Protein AF-0000000084429049 (afdb_homodimer)

Secondary structure (DSSP, 8-state):
--S-GGG---SS---SS--GGGS-HHHHHHHHHTT-EE-TTSSEEEEEEE-S-EEE-TT--TTT----EEES-EEEEEEEBTTB-EEEEEEESSEEEEEEEESEEEEEEE-THHHHSS---SSS-PPPPPEEEEEESS-GGGT-BSEEEE-TT-EEEEEEE-SSTT-S----EEEEEEEES---GGGEEE--HHHHHHHS-HHHHHHHGGGS----/--S-GGG---SS---SS--GGGS-HHHHHHHHHHT-EE-TTSSEEEEEEE-S-EEE-TT--TTT----EEES-EEEEEEEBTTB-EEEEEEESSEEEEEEEESEEEEEEE-THHHHSS---SSS-PPPPPEEEEEESS-GGGT-BSEEEE-TT-EEEEEEE-SSTT-S----EEEEEEEES---GGGEEE--HHHHHHHS-HHHHHHHGGGS----

Structure (mmCIF, N/CA/C/O backbone):
data_AF-0000000084429049-model_v1
#
loop_
_entity.id
_entity.type
_entity.pdbx_description
1 polymer 'DUF985 domain-containing protein'
#
loop_
_atom_site.group_PDB
_atom_site.id
_atom_site.type_symbol
_atom_site.label_atom_id
_atom_site.label_alt_id
_atom_site.label_comp_id
_atom_site.label_asym_id
_atom_site.label_entity_id
_atom_site.label_seq_id
_atom_site.pdbx_PDB_ins_code
_atom_site.Cartn_x
_atom_site.Cartn_y
_atom_site.Cartn_z
_atom_site.occupancy
_atom_site.B_iso_or_equiv
_atom_site.auth_seq_id
_atom_site.auth_comp_id
_atom_site.auth_asym_id
_atom_site.auth_atom_id
_atom_site.pdbx_PDB_model_num
ATOM 1 N N . MET A 1 1 ? -2.457 -24.297 4.543 1 66.06 1 MET A N 1
ATOM 2 C CA . MET A 1 1 ? -3.248 -23.953 3.365 1 66.06 1 MET A CA 1
ATOM 3 C C . MET A 1 1 ? -4.738 -24.094 3.65 1 66.06 1 MET A C 1
ATOM 5 O O . MET A 1 1 ? -5.152 -25 4.379 1 66.06 1 MET A O 1
ATOM 9 N N . ASP A 1 2 ? -5.504 -23.047 3.135 1 73.19 2 ASP A N 1
ATOM 10 C CA . ASP A 1 2 ? -6.926 -23 3.465 1 73.19 2 ASP A CA 1
ATOM 11 C C . ASP A 1 2 ? -7.711 -24.016 2.631 1 73.19 2 ASP A C 1
ATOM 13 O O . ASP A 1 2 ? -8.82 -24.406 3.006 1 73.19 2 ASP A O 1
ATOM 17 N N . ILE A 1 3 ? -7.141 -24.438 1.453 1 84.44 3 ILE A N 1
ATOM 18 C CA . ILE A 1 3 ? -7.797 -25.422 0.605 1 84.44 3 ILE A CA 1
ATOM 19 C C . ILE A 1 3 ? -6.746 -26.312 -0.061 1 84.44 3 ILE A C 1
ATOM 21 O O . ILE A 1 3 ? -5.562 -25.953 -0.102 1 84.44 3 ILE A O 1
ATOM 25 N N . SER A 1 4 ? -7.23 -27.406 -0.57 1 91.62 4 SER A N 1
ATOM 26 C CA . SER A 1 4 ? -6.34 -28.281 -1.332 1 91.62 4 SER A CA 1
ATOM 27 C C . SER A 1 4 ? -6.051 -27.703 -2.713 1 91.62 4 SER A C 1
ATOM 29 O O . SER A 1 4 ? -6.832 -26.906 -3.236 1 91.62 4 SER A O 1
ATOM 31 N N . ILE A 1 5 ? -4.945 -28.062 -3.268 1 93.81 5 ILE A N 1
ATOM 32 C CA . ILE A 1 5 ? -4.5 -27.562 -4.566 1 93.81 5 ILE A CA 1
ATOM 33 C C . ILE A 1 5 ? -5.535 -27.922 -5.633 1 93.81 5 ILE A C 1
ATOM 35 O O . ILE A 1 5 ? -5.766 -27.141 -6.559 1 93.81 5 ILE A O 1
ATOM 39 N N . SER A 1 6 ? -6.156 -29.078 -5.469 1 94.12 6 SER A N 1
ATOM 40 C CA . SER A 1 6 ? -7.133 -29.547 -6.449 1 94.12 6 SER A CA 1
ATOM 41 C C . SER A 1 6 ? -8.383 -28.688 -6.438 1 94.12 6 SER A C 1
ATOM 43 O O . SER A 1 6 ? -9.188 -28.734 -7.371 1 94.12 6 SER A O 1
ATOM 45 N N . GLN A 1 7 ? -8.555 -27.906 -5.426 1 95.12 7 GLN A N 1
ATOM 46 C CA . GLN A 1 7 ? -9.734 -27.062 -5.297 1 95.12 7 GLN A CA 1
ATOM 47 C C . GLN A 1 7 ? -9.492 -25.672 -5.895 1 95.12 7 GLN A C 1
ATOM 49 O O . GLN A 1 7 ? -10.414 -24.859 -5.98 1 95.12 7 GLN A O 1
ATOM 54 N N . ILE A 1 8 ? -8.297 -25.406 -6.273 1 96.25 8 ILE A N 1
ATOM 55 C CA . ILE A 1 8 ? -7.984 -24.141 -6.922 1 96.25 8 ILE A CA 1
ATOM 56 C C . ILE A 1 8 ? -8.484 -24.172 -8.367 1 96.25 8 ILE A C 1
ATOM 58 O O . ILE A 1 8 ? -7.863 -24.781 -9.234 1 96.25 8 ILE A O 1
ATOM 62 N N . LYS A 1 9 ? -9.617 -23.531 -8.562 1 94.88 9 LYS A N 1
ATOM 63 C CA . LYS A 1 9 ? -10.266 -23.469 -9.867 1 94.88 9 LYS A CA 1
ATOM 64 C C . LYS A 1 9 ? -10.703 -22.047 -10.195 1 94.88 9 LYS A C 1
ATOM 66 O O . LYS A 1 9 ? -10.953 -21.25 -9.297 1 94.88 9 LYS A O 1
ATOM 71 N N . PRO A 1 10 ? -10.789 -21.766 -11.484 1 95.06 10 PRO A N 1
ATOM 72 C CA . PRO A 1 10 ? -11.289 -20.422 -11.82 1 95.06 10 PRO A CA 1
ATOM 73 C C . PRO A 1 10 ? -12.711 -20.188 -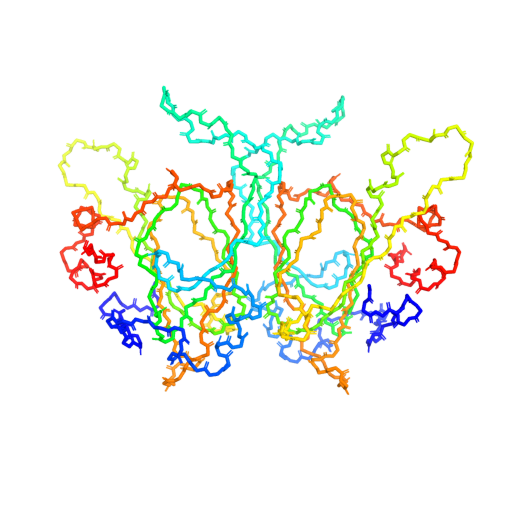11.32 1 95.06 10 PRO A C 1
ATOM 75 O O . PRO A 1 10 ? -13.586 -21.031 -11.523 1 95.06 10 PRO A O 1
ATOM 78 N N . ALA A 1 11 ? -12.883 -19.109 -10.664 1 93.94 11 ALA A N 1
ATOM 79 C CA . ALA A 1 11 ? -14.234 -18.734 -10.258 1 93.94 11 ALA A CA 1
ATOM 80 C C . ALA A 1 11 ? -14.984 -18.062 -11.406 1 93.94 11 ALA A C 1
ATOM 82 O O . ALA A 1 11 ? -16.219 -18.062 -11.422 1 93.94 11 ALA A O 1
ATOM 83 N N . PHE A 1 12 ? -14.297 -17.469 -12.328 1 94.69 12 PHE A N 1
ATOM 84 C CA . PHE A 1 12 ? -14.82 -16.844 -13.531 1 94.69 12 PHE A CA 1
ATOM 85 C C . PHE A 1 12 ? -14.125 -17.375 -14.781 1 94.69 12 PHE A C 1
ATOM 87 O O . PHE A 1 12 ? -12.93 -17.656 -14.758 1 94.69 12 PHE A O 1
ATOM 94 N N . PRO A 1 13 ? -14.875 -17.484 -15.805 1 91.25 13 PRO A N 1
ATOM 95 C CA . PRO A 1 13 ? -14.219 -17.922 -17.047 1 91.25 13 PRO A CA 1
ATOM 96 C C . PRO A 1 13 ? -13.273 -16.859 -17.609 1 91.25 13 PRO A C 1
ATOM 98 O O . PRO A 1 13 ? -13.516 -15.664 -17.453 1 91.25 13 PRO A O 1
ATOM 101 N N . THR A 1 14 ? -12.234 -17.281 -18.203 1 88.62 14 THR A N 1
ATOM 102 C CA . THR A 1 14 ? -11.344 -16.359 -18.906 1 88.62 14 THR A CA 1
ATOM 103 C C . THR A 1 14 ? -11.758 -16.219 -20.359 1 88.62 14 THR A C 1
ATOM 105 O O . THR A 1 14 ? -11.602 -17.156 -21.156 1 88.62 14 THR A O 1
ATOM 108 N N . PRO A 1 15 ? -12.18 -15.102 -20.672 1 90.56 15 PRO A N 1
ATOM 109 C CA . PRO A 1 15 ? -12.594 -14.945 -22.062 1 90.56 15 PRO A CA 1
ATOM 110 C C . PRO A 1 15 ? -11.414 -15.016 -23.031 1 90.56 15 PRO A C 1
ATOM 112 O O . PRO A 1 15 ? -10.305 -14.594 -22.703 1 90.56 15 PRO A O 1
ATOM 115 N N . ALA A 1 16 ? -11.688 -15.43 -24.219 1 87.19 16 ALA A N 1
ATOM 116 C CA . ALA A 1 16 ? -10.672 -15.516 -25.266 1 87.19 16 ALA A CA 1
ATOM 117 C C . ALA A 1 16 ? -10.219 -14.133 -25.703 1 87.19 16 ALA A C 1
ATOM 119 O O . ALA A 1 16 ? -9.039 -13.922 -25.984 1 87.19 16 ALA A O 1
ATOM 120 N N . ASN A 1 17 ? -11.195 -13.219 -25.75 1 90.5 17 ASN A N 1
ATOM 121 C CA . ASN A 1 17 ? -10.914 -11.844 -26.156 1 90.5 17 ASN A CA 1
ATOM 122 C C . ASN A 1 17 ? -11.43 -10.844 -25.125 1 90.5 17 ASN A C 1
ATOM 124 O O . ASN A 1 17 ? -12.469 -10.211 -25.328 1 90.5 17 ASN A O 1
ATOM 128 N N . PRO A 1 18 ? -10.656 -10.68 -24.141 1 92.69 18 PRO A N 1
ATOM 129 C CA . PRO A 1 18 ? -11.102 -9.719 -23.141 1 92.69 18 PRO A CA 1
ATOM 130 C C . PRO A 1 18 ? -11.172 -8.289 -23.672 1 92.69 18 PRO A C 1
ATOM 132 O O . PRO A 1 18 ? -10.359 -7.906 -24.516 1 92.69 18 PRO A O 1
ATOM 135 N N . SER A 1 19 ? -12.195 -7.59 -23.25 1 92.5 19 SER A N 1
ATOM 136 C CA . SER A 1 19 ? -12.367 -6.207 -23.688 1 92.5 19 SER A CA 1
ATOM 137 C C . SER A 1 19 ? -12.867 -5.328 -22.547 1 92.5 19 SER A C 1
ATOM 139 O O . SER A 1 19 ? -13.703 -5.754 -21.75 1 92.5 19 SER A O 1
ATOM 141 N N . GLN A 1 20 ? -12.406 -4.176 -22.516 1 93.69 20 GLN A N 1
ATOM 142 C CA . GLN A 1 20 ? -12.859 -3.207 -21.531 1 93.69 20 GLN A CA 1
ATOM 143 C C . GLN A 1 20 ? -14.328 -2.867 -21.719 1 93.69 20 GLN A C 1
ATOM 145 O O . GLN A 1 20 ? -15.055 -2.635 -20.75 1 93.69 20 GLN A O 1
ATOM 150 N N . GLU A 1 21 ? -14.766 -2.863 -22.984 1 94.19 21 GLU A N 1
ATOM 151 C CA . GLU A 1 21 ? -16.141 -2.525 -23.312 1 94.19 21 GLU A CA 1
ATOM 152 C C . GLU A 1 21 ? -17.109 -3.543 -22.719 1 94.19 21 GLU A C 1
ATOM 154 O O . GLU A 1 21 ? -18.266 -3.213 -22.438 1 94.19 21 GLU A O 1
ATOM 159 N N . ALA A 1 22 ? -16.641 -4.746 -22.531 1 95.44 22 ALA A N 1
ATOM 160 C CA . ALA A 1 22 ? -17.5 -5.82 -22.047 1 95.44 22 ALA A CA 1
ATOM 161 C C . ALA A 1 22 ? -17.578 -5.832 -20.531 1 95.44 22 ALA A C 1
ATOM 163 O O . ALA A 1 22 ? -18.359 -6.59 -19.938 1 95.44 22 ALA A O 1
ATOM 164 N N . GLU A 1 23 ? -16.781 -4.992 -19.891 1 96.81 23 GLU A N 1
ATOM 165 C CA . GLU A 1 23 ? -16.812 -4.922 -18.438 1 96.81 23 GLU A CA 1
ATOM 166 C C . GLU A 1 23 ? -18.109 -4.293 -17.938 1 96.81 23 GLU A C 1
ATOM 168 O O . GLU A 1 23 ? -18.719 -3.488 -18.641 1 96.81 23 GLU A O 1
ATOM 173 N N . ALA A 1 24 ? -18.5 -4.66 -16.719 1 95.94 24 ALA A N 1
ATOM 174 C CA . ALA A 1 24 ? -19.641 -4.023 -16.078 1 95.94 24 ALA A CA 1
ATOM 175 C C . ALA A 1 24 ? -19.422 -2.521 -15.914 1 95.94 24 ALA A C 1
ATOM 177 O O . ALA A 1 24 ? -18.281 -2.07 -15.766 1 95.94 24 ALA A O 1
ATOM 178 N N . PRO A 1 25 ? -20.484 -1.724 -15.844 1 96.12 25 PRO A N 1
ATOM 179 C CA . PRO A 1 25 ? -20.375 -0.265 -15.789 1 96.12 25 PRO A CA 1
ATOM 180 C C . PRO A 1 25 ? -19.531 0.219 -14.617 1 96.12 25 PRO A C 1
ATOM 182 O O . PRO A 1 25 ? -18.688 1.113 -14.781 1 96.12 25 PRO A O 1
ATOM 185 N N . ALA A 1 26 ? -19.703 -0.341 -13.477 1 94.88 26 ALA A N 1
ATOM 186 C CA . ALA A 1 26 ? -18.938 0.09 -12.305 1 94.88 26 ALA A CA 1
ATOM 187 C C . ALA A 1 26 ? -17.453 -0.165 -12.484 1 94.88 26 ALA A C 1
ATOM 189 O O . ALA A 1 26 ? -16.625 0.647 -12.078 1 94.88 26 ALA A O 1
ATOM 190 N N . ILE A 1 27 ? -17.109 -1.258 -13.062 1 97.25 27 ILE A N 1
ATOM 191 C CA . ILE A 1 27 ? -15.719 -1.595 -13.328 1 97.25 27 ILE A CA 1
ATOM 192 C C . ILE A 1 27 ? -15.148 -0.632 -14.367 1 97.25 27 ILE A C 1
ATOM 194 O O . ILE A 1 27 ? -14.023 -0.151 -14.227 1 97.25 27 ILE A O 1
ATOM 198 N N . LYS A 1 28 ? -15.914 -0.358 -15.383 1 97.5 28 LYS A N 1
ATOM 199 C CA . LYS A 1 28 ? -15.477 0.601 -16.391 1 97.5 28 LYS A CA 1
ATOM 200 C C . LYS A 1 28 ? -15.18 1.961 -15.773 1 97.5 28 LYS A C 1
ATOM 202 O O . LYS A 1 28 ? -14.195 2.611 -16.125 1 97.5 28 LYS A O 1
ATOM 207 N N . THR A 1 29 ? -16.062 2.361 -14.891 1 96.62 29 THR A N 1
ATOM 208 C CA . THR A 1 29 ? -15.859 3.629 -14.195 1 96.62 29 THR A CA 1
ATOM 209 C C . THR A 1 29 ? -14.523 3.635 -13.453 1 96.62 29 THR A C 1
ATOM 211 O O . THR A 1 29 ? -13.781 4.613 -13.508 1 96.62 29 THR A O 1
ATOM 214 N N . THR A 1 30 ? -14.211 2.533 -12.766 1 96.69 30 THR A N 1
ATOM 215 C CA . THR A 1 30 ? -12.961 2.41 -12.023 1 96.69 30 THR A CA 1
ATOM 216 C C . THR A 1 30 ? -11.766 2.443 -12.969 1 96.69 30 THR A C 1
ATOM 218 O O . THR A 1 30 ? -10.797 3.168 -12.734 1 96.69 30 THR A O 1
ATOM 221 N N . ILE A 1 31 ? -11.844 1.676 -14.039 1 98.12 31 ILE A N 1
ATOM 222 C CA . ILE A 1 31 ? -10.766 1.606 -15.023 1 98.12 31 ILE A CA 1
ATOM 223 C C . ILE A 1 31 ? -10.492 3 -15.578 1 98.12 31 ILE A C 1
ATOM 225 O O . ILE A 1 31 ? -9.336 3.418 -15.68 1 98.12 31 ILE A O 1
ATOM 229 N N . ASN A 1 32 ? -11.547 3.695 -15.867 1 97.69 32 ASN A N 1
ATOM 230 C CA . ASN A 1 32 ? -11.406 5.031 -16.438 1 97.69 32 ASN A CA 1
ATOM 231 C C . ASN A 1 32 ? -10.859 6.023 -15.422 1 97.69 32 ASN A C 1
ATOM 233 O O . ASN A 1 32 ? -9.938 6.781 -15.719 1 97.69 32 ASN A O 1
ATOM 237 N N . ALA A 1 33 ? -11.398 6.031 -14.273 1 97.5 33 ALA A N 1
ATOM 238 C CA . ALA A 1 33 ? -11.031 7 -13.242 1 97.5 33 ALA A CA 1
ATOM 239 C C . ALA A 1 33 ? -9.562 6.844 -12.844 1 97.5 33 ALA A C 1
ATOM 241 O O . ALA A 1 33 ? -8.891 7.828 -12.523 1 97.5 33 ALA A O 1
ATOM 242 N N . LEU A 1 34 ? -9.078 5.582 -12.867 1 97.88 34 LEU A N 1
ATOM 243 C CA . LEU A 1 34 ? -7.715 5.316 -12.438 1 97.88 34 LEU A CA 1
ATOM 244 C C . LEU A 1 34 ? -6.773 5.215 -13.633 1 97.88 34 LEU A C 1
ATOM 246 O O . LEU A 1 34 ? -5.578 4.961 -13.469 1 97.88 34 LEU A O 1
ATOM 250 N N . ASN A 1 35 ? -7.297 5.348 -14.828 1 97.94 35 ASN A N 1
ATOM 251 C CA . ASN A 1 35 ? -6.531 5.27 -16.062 1 97.94 35 ASN A CA 1
ATOM 252 C C . ASN A 1 35 ? -5.793 3.939 -16.188 1 97.94 35 ASN A C 1
ATOM 254 O O . ASN A 1 35 ? -4.605 3.91 -16.516 1 97.94 35 ASN A O 1
ATOM 258 N N . LEU A 1 36 ? -6.496 2.889 -15.891 1 98.5 36 LEU A N 1
ATOM 259 C CA . LEU A 1 36 ? -5.902 1.557 -15.945 1 98.5 36 LEU A CA 1
ATOM 260 C C . LEU A 1 36 ? -5.777 1.071 -17.375 1 98.5 36 LEU A C 1
ATOM 262 O O . LEU A 1 36 ? -6.609 1.403 -18.234 1 98.5 36 LEU A O 1
ATOM 266 N N . GLN A 1 37 ? -4.73 0.305 -17.641 1 98.38 37 GLN A N 1
ATOM 267 C CA . GLN A 1 37 ? -4.5 -0.342 -18.938 1 98.38 37 GLN A CA 1
ATOM 268 C C . GLN A 1 37 ? -4.258 -1.839 -18.766 1 98.38 37 GLN A C 1
ATOM 270 O O . GLN A 1 37 ? -3.887 -2.293 -17.672 1 98.38 37 GLN A O 1
ATOM 275 N N . PRO A 1 38 ? -4.484 -2.623 -19.797 1 97.56 38 PRO A N 1
ATOM 276 C CA . PRO A 1 38 ? -4.242 -4.062 -19.688 1 97.56 38 PRO A CA 1
ATOM 277 C C . PRO A 1 38 ? -2.811 -4.387 -19.25 1 97.56 38 PRO A C 1
ATOM 279 O O . PRO A 1 38 ? -1.865 -3.738 -19.719 1 97.56 38 PRO A O 1
ATOM 282 N N . HIS A 1 39 ? -2.701 -5.309 -18.391 1 96.38 39 HIS A N 1
ATOM 283 C CA . HIS A 1 39 ? -1.403 -5.754 -17.891 1 96.38 39 HIS A CA 1
ATOM 284 C C . HIS A 1 39 ? -0.958 -7.039 -18.578 1 96.38 39 HIS A C 1
ATOM 286 O O . HIS A 1 39 ? -1.767 -7.941 -18.797 1 96.38 39 HIS A O 1
ATOM 292 N N . PRO A 1 40 ? 0.344 -7.242 -18.828 1 92.5 40 PRO A N 1
ATOM 293 C CA . PRO A 1 40 ? 0.843 -8.461 -19.453 1 92.5 40 PRO A CA 1
ATOM 294 C C . PRO A 1 40 ? 0.583 -9.711 -18.609 1 92.5 40 PRO A C 1
ATOM 296 O O . PRO A 1 40 ? 0.421 -10.805 -19.156 1 92.5 40 PRO A O 1
ATOM 299 N N . GLU A 1 41 ? 0.481 -9.602 -17.359 1 94.88 41 GLU A N 1
ATOM 300 C CA . GLU A 1 41 ? 0.265 -10.727 -16.453 1 94.88 41 GLU A CA 1
ATOM 301 C C . GLU A 1 41 ? -1.213 -11.094 -16.375 1 94.88 41 GLU A C 1
ATOM 303 O O . GLU A 1 41 ? -1.572 -12.117 -15.797 1 94.88 41 GLU A O 1
ATOM 308 N N . GLY A 1 42 ? -2.1 -10.266 -16.938 1 96.25 42 GLY A N 1
ATOM 309 C CA . GLY A 1 42 ? -3.533 -10.312 -16.703 1 96.25 42 GLY A CA 1
ATOM 310 C C . GLY A 1 42 ? -4.047 -9.133 -15.898 1 96.25 42 GLY A C 1
ATOM 311 O O . GLY A 1 42 ? -3.271 -8.453 -15.219 1 96.25 42 GLY A O 1
ATOM 312 N N . GLY A 1 43 ? -5.305 -8.914 -16.016 1 98.25 43 GLY A N 1
ATOM 313 C CA . GLY A 1 43 ? -5.875 -7.762 -15.32 1 98.25 43 GLY A CA 1
ATOM 314 C C . GLY A 1 43 ? -5.527 -6.441 -15.977 1 98.25 43 GLY A C 1
ATOM 315 O O . GLY A 1 43 ? -5.238 -6.395 -17.172 1 98.25 43 GLY A O 1
ATOM 316 N N . TYR A 1 44 ? -5.727 -5.375 -15.203 1 98.69 44 TYR A N 1
ATOM 317 C CA . TYR A 1 44 ? -5.375 -4.012 -15.57 1 98.69 44 TYR A CA 1
ATOM 318 C C . TYR A 1 44 ? -4.395 -3.41 -14.57 1 98.69 44 TYR A C 1
ATOM 320 O O . TYR A 1 44 ? -4.305 -3.869 -13.43 1 98.69 44 TYR A O 1
ATOM 328 N N . PHE A 1 45 ? -3.682 -2.414 -15.047 1 98.81 45 PHE A N 1
ATOM 329 C CA . PHE A 1 45 ? -2.779 -1.772 -14.102 1 98.81 45 PHE A CA 1
ATOM 330 C C . PHE A 1 45 ? -2.41 -0.37 -14.562 1 98.81 45 PHE A C 1
ATOM 332 O O . PHE A 1 45 ? -2.74 0.024 -15.688 1 98.81 45 PHE A O 1
ATOM 339 N N . VAL A 1 46 ? -1.808 0.381 -13.695 1 98.81 46 VAL A N 1
ATOM 340 C CA . VAL A 1 46 ? -1.133 1.637 -14.008 1 98.81 46 VAL A CA 1
ATOM 341 C C . VAL A 1 46 ? -0.033 1.901 -12.984 1 98.81 46 VAL A C 1
ATOM 343 O O . VAL A 1 46 ? -0.22 1.665 -11.789 1 98.81 46 VAL A O 1
ATOM 346 N N . GLU A 1 47 ? 1.152 2.246 -13.492 1 98.81 47 GLU A N 1
ATOM 347 C CA . GLU A 1 47 ? 2.16 2.736 -12.555 1 98.81 47 GLU A CA 1
ATOM 348 C C . GLU A 1 47 ? 1.835 4.152 -12.086 1 98.81 47 GLU A C 1
ATOM 350 O O . GLU A 1 47 ? 1.704 5.066 -12.898 1 98.81 47 GLU A O 1
ATOM 355 N N . THR A 1 48 ? 1.694 4.309 -10.773 1 98.75 48 THR A N 1
ATOM 356 C CA . THR A 1 48 ? 1.241 5.586 -10.234 1 98.75 48 THR A CA 1
ATOM 357 C C . THR A 1 48 ? 2.41 6.367 -9.641 1 98.75 48 THR A C 1
ATOM 359 O O . THR A 1 48 ? 2.311 7.578 -9.43 1 98.75 48 THR A O 1
ATOM 362 N N . ASP A 1 49 ? 3.486 5.605 -9.367 1 98.69 49 ASP A N 1
ATOM 363 C CA . ASP A 1 49 ? 4.625 6.281 -8.75 1 98.69 49 ASP A CA 1
ATOM 364 C C . ASP A 1 49 ? 5.918 5.512 -9 1 98.69 49 ASP A C 1
ATOM 366 O O . ASP A 1 49 ? 5.934 4.281 -8.961 1 98.69 49 ASP A O 1
ATOM 370 N N . ARG A 1 50 ? 6.973 6.23 -9.234 1 98.69 50 ARG A N 1
ATOM 371 C CA . ARG A 1 50 ? 8.359 5.781 -9.266 1 98.69 50 ARG A CA 1
ATOM 372 C C . ARG A 1 50 ? 9.258 6.715 -8.453 1 98.69 50 ARG A C 1
ATOM 374 O O . ARG A 1 50 ? 9.445 7.879 -8.82 1 98.69 50 ARG A O 1
ATOM 381 N N . ASP A 1 51 ? 9.781 6.168 -7.379 1 98.25 51 ASP A N 1
ATOM 382 C CA . ASP A 1 51 ? 10.633 6.977 -6.512 1 98.25 51 ASP A CA 1
ATOM 383 C C . ASP A 1 51 ? 11.836 7.516 -7.277 1 98.25 51 ASP A C 1
ATOM 385 O O . ASP A 1 51 ? 12.586 6.746 -7.879 1 98.25 51 ASP A O 1
ATOM 389 N N . PRO A 1 52 ? 12.023 8.836 -7.242 1 96.19 52 PRO A N 1
ATOM 390 C CA . PRO A 1 52 ? 13.211 9.375 -7.914 1 96.19 52 PRO A CA 1
ATOM 391 C C . PRO A 1 52 ? 14.508 9.008 -7.191 1 96.19 52 PRO A C 1
ATOM 393 O O . PRO A 1 52 ? 15.586 9.078 -7.785 1 96.19 52 PRO A O 1
ATOM 396 N N . HIS A 1 53 ? 14.406 8.68 -5.938 1 95.38 53 HIS A N 1
ATOM 397 C CA . HIS A 1 53 ? 15.586 8.25 -5.199 1 95.38 53 HIS A CA 1
ATOM 398 C C . HIS A 1 53 ? 16.078 6.898 -5.703 1 95.38 53 HIS A C 1
ATOM 400 O O . HIS A 1 53 ? 15.312 5.945 -5.809 1 95.38 53 HIS A O 1
ATOM 406 N N . ARG A 1 54 ? 17.391 6.84 -5.961 1 95.62 54 ARG A N 1
ATOM 407 C CA . ARG A 1 54 ? 18 5.617 -6.469 1 95.62 54 ARG A CA 1
ATOM 408 C C . ARG A 1 54 ? 18.766 4.887 -5.371 1 95.62 54 ARG A C 1
ATOM 410 O O . ARG A 1 54 ? 19.438 5.52 -4.547 1 95.62 54 ARG A O 1
ATOM 417 N N . VAL A 1 55 ? 18.672 3.602 -5.348 1 96.06 55 VAL A N 1
ATOM 418 C CA . VAL A 1 55 ? 19.422 2.766 -4.418 1 96.06 55 VAL A CA 1
ATOM 419 C C . VAL A 1 55 ? 20.281 1.768 -5.191 1 96.06 55 VAL A C 1
ATOM 421 O O . VAL A 1 55 ? 20 1.483 -6.359 1 96.06 55 VAL A O 1
ATOM 424 N N . PRO A 1 56 ? 21.281 1.271 -4.488 1 93.94 56 PRO A N 1
ATOM 425 C CA . PRO A 1 56 ? 22.078 0.255 -5.176 1 93.94 56 PRO A CA 1
ATOM 426 C C . PRO A 1 56 ? 21.25 -0.946 -5.621 1 93.94 56 PRO A C 1
ATOM 428 O O . PRO A 1 56 ? 20.359 -1.385 -4.895 1 93.94 56 PRO A O 1
ATOM 431 N N . ASN A 1 57 ? 21.531 -1.419 -6.801 1 94.19 57 ASN A N 1
ATOM 432 C CA . ASN A 1 57 ? 20.906 -2.625 -7.332 1 94.19 57 ASN A CA 1
ATOM 433 C C . ASN A 1 57 ? 21.391 -3.877 -6.609 1 94.19 57 ASN A C 1
ATOM 435 O O . ASN A 1 57 ? 22.547 -4.266 -6.75 1 94.19 57 ASN A O 1
ATOM 439 N N . PRO A 1 58 ? 20.562 -4.539 -5.938 1 92.62 58 PRO A N 1
ATOM 440 C CA . PRO A 1 58 ? 21.047 -5.688 -5.168 1 92.62 58 PRO A CA 1
ATOM 441 C C . PRO A 1 58 ? 21.219 -6.941 -6.02 1 92.62 58 PRO A C 1
ATOM 443 O O . PRO A 1 58 ? 21.672 -7.973 -5.523 1 92.62 58 PRO A O 1
ATOM 446 N N . TYR A 1 59 ? 20.922 -6.828 -7.238 1 89.94 59 TYR A N 1
ATOM 447 C CA . TYR A 1 59 ? 20.922 -8.008 -8.094 1 89.94 59 TYR A CA 1
ATOM 448 C C . TYR A 1 59 ? 22.125 -7.992 -9.031 1 89.94 59 TYR A C 1
ATOM 450 O O . TYR A 1 59 ? 22.25 -8.852 -9.906 1 89.94 59 TYR A O 1
ATOM 458 N N . GLN A 1 60 ? 22.875 -6.902 -8.797 1 77.31 60 GLN A N 1
ATOM 459 C CA . GLN A 1 60 ? 24.031 -6.762 -9.672 1 77.31 60 GLN A CA 1
ATOM 460 C C . GLN A 1 60 ? 24.938 -7.98 -9.586 1 77.31 60 GLN A C 1
ATOM 462 O O . GLN A 1 60 ? 25.328 -8.391 -8.484 1 77.31 60 GLN A O 1
ATOM 467 N N . SER A 1 61 ? 24.672 -8.836 -10.453 1 63.19 61 SER A N 1
ATOM 468 C CA . SER A 1 61 ? 25.734 -9.828 -10.578 1 63.19 61 SER A CA 1
ATOM 469 C C . SER A 1 61 ? 26.906 -9.281 -11.375 1 63.19 61 SER A C 1
ATOM 471 O O . SER A 1 61 ? 26.797 -8.219 -12 1 63.19 61 SER A O 1
ATOM 473 N N . ALA A 1 62 ? 27.781 -10.148 -11.641 1 51.34 62 ALA A N 1
ATOM 474 C CA . ALA A 1 62 ? 29 -9.805 -12.383 1 51.34 62 ALA A CA 1
ATOM 475 C C . ALA A 1 62 ? 28.688 -8.875 -13.547 1 51.34 62 ALA A C 1
ATOM 477 O O . ALA A 1 62 ? 27.578 -8.375 -13.672 1 51.34 62 ALA A O 1
ATOM 478 N N . GLU A 1 63 ? 29.109 -8.891 -14.734 1 55.53 63 GLU A N 1
ATOM 479 C CA . GLU A 1 63 ? 29.516 -8.18 -15.938 1 55.53 63 GLU A CA 1
ATOM 480 C C . GLU A 1 63 ? 28.297 -7.578 -16.656 1 55.53 63 GLU A C 1
ATOM 482 O O . GLU A 1 63 ? 28.438 -6.582 -17.359 1 55.53 63 GLU A O 1
ATOM 487 N N . SER A 1 64 ? 27.016 -8.156 -16.469 1 55.34 64 SER A N 1
ATOM 488 C CA . SER A 1 64 ? 26.078 -7.844 -17.531 1 55.34 64 SER A CA 1
ATOM 489 C C . SER A 1 64 ? 25.047 -6.805 -17.078 1 55.34 64 SER A C 1
ATOM 491 O O . SER A 1 64 ? 24.312 -6.254 -17.891 1 55.34 64 SER A O 1
ATOM 493 N N . ASP A 1 65 ? 24.828 -6.512 -15.727 1 62.19 65 ASP A N 1
ATOM 494 C CA . ASP A 1 65 ? 23.781 -5.539 -15.445 1 62.19 65 ASP A CA 1
ATOM 495 C C . ASP A 1 65 ? 24.297 -4.109 -15.547 1 62.19 65 ASP A C 1
ATOM 497 O O . ASP A 1 65 ? 25.156 -3.699 -14.758 1 62.19 65 ASP A O 1
ATOM 501 N N . THR A 1 66 ? 23.828 -3.539 -16.578 1 72.38 66 THR A N 1
ATOM 502 C CA . THR A 1 66 ? 24.344 -2.221 -16.938 1 72.38 66 THR A CA 1
ATOM 503 C C . THR A 1 66 ? 23.797 -1.152 -16 1 72.38 66 THR A C 1
ATOM 505 O O . THR A 1 66 ? 24.391 -0.093 -15.828 1 72.38 66 THR A O 1
ATOM 508 N N . ASP A 1 67 ? 22.625 -1.539 -15.297 1 85.25 67 ASP A N 1
ATOM 509 C CA . ASP A 1 67 ? 22.078 -0.507 -14.414 1 85.25 67 ASP A CA 1
ATOM 510 C C . ASP A 1 67 ? 22.469 -0.771 -12.961 1 85.25 67 ASP A C 1
ATOM 512 O O . ASP A 1 67 ? 21.969 -1.704 -12.336 1 85.25 67 ASP A O 1
ATOM 516 N N . LYS A 1 68 ? 23.25 0.003 -12.398 1 92.19 68 LYS A N 1
ATOM 517 C CA . LYS A 1 68 ? 23.844 -0.198 -11.086 1 92.19 68 LYS A CA 1
ATOM 518 C C . LYS A 1 68 ? 22.891 0.223 -9.969 1 92.19 68 LYS A C 1
ATOM 520 O O . LYS A 1 68 ? 23.188 0.027 -8.789 1 92.19 68 LYS A O 1
ATOM 525 N N . THR A 1 69 ? 21.766 0.73 -10.398 1 95.12 69 THR A N 1
ATOM 526 C CA . THR A 1 69 ? 20.828 1.205 -9.391 1 95.12 69 THR A CA 1
ATOM 527 C C . THR A 1 69 ? 19.391 0.816 -9.758 1 95.12 69 THR A C 1
ATOM 529 O O . THR A 1 69 ? 19.141 0.324 -10.859 1 95.12 69 THR A O 1
ATOM 532 N N . ARG A 1 70 ? 18.578 0.896 -8.836 1 96.75 70 ARG A N 1
ATOM 533 C CA . ARG A 1 70 ? 17.125 0.853 -9 1 96.75 70 ARG A CA 1
ATOM 534 C C . ARG A 1 70 ? 16.453 2.035 -8.305 1 96.75 70 ARG A C 1
ATOM 536 O O . ARG A 1 70 ? 17.047 2.652 -7.414 1 96.75 70 ARG A O 1
ATOM 543 N N . SER A 1 71 ? 15.25 2.363 -8.828 1 98 71 SER A N 1
ATOM 544 C CA . SER A 1 71 ? 14.43 3.227 -7.984 1 98 71 SER A CA 1
ATOM 545 C C . SER A 1 71 ? 14.203 2.6 -6.613 1 98 71 SER A C 1
ATOM 547 O O . SER A 1 71 ? 14.117 1.376 -6.488 1 98 71 SER A O 1
ATOM 549 N N . ALA A 1 72 ? 14.109 3.422 -5.617 1 98.31 72 ALA A N 1
ATOM 550 C CA . ALA A 1 72 ? 13.914 2.879 -4.273 1 98.31 72 ALA A CA 1
ATOM 551 C C . ALA A 1 72 ? 12.602 2.117 -4.172 1 98.31 72 ALA A C 1
ATOM 553 O O . ALA A 1 72 ? 12.477 1.169 -3.393 1 98.31 72 ALA A O 1
ATOM 554 N N . SER A 1 73 ? 11.633 2.592 -4.969 1 98.81 73 SER A N 1
ATOM 555 C CA . SER A 1 73 ? 10.359 1.879 -5.004 1 98.81 73 SER A CA 1
ATOM 556 C C . SER A 1 73 ? 9.539 2.271 -6.227 1 98.81 73 SER A C 1
ATOM 558 O O . SER A 1 73 ? 9.766 3.326 -6.824 1 98.81 73 SER A O 1
ATOM 560 N N . THR A 1 74 ? 8.625 1.486 -6.637 1 98.94 74 THR A N 1
ATOM 561 C CA . THR A 1 74 ? 7.57 1.794 -7.594 1 98.94 74 THR A CA 1
ATOM 562 C C . THR A 1 74 ? 6.207 1.368 -7.047 1 98.94 74 THR A C 1
ATOM 564 O O . THR A 1 74 ? 6.125 0.47 -6.207 1 98.94 74 THR A O 1
ATOM 567 N N . THR A 1 75 ? 5.188 2.029 -7.426 1 98.88 75 THR A N 1
ATOM 568 C CA . THR A 1 75 ? 3.83 1.735 -6.984 1 98.88 75 THR A CA 1
ATOM 569 C C . THR A 1 75 ? 2.885 1.621 -8.18 1 98.88 75 THR A C 1
ATOM 571 O O . THR A 1 75 ? 2.953 2.426 -9.109 1 98.88 75 THR A O 1
ATOM 574 N N . ILE A 1 76 ? 1.998 0.629 -8.133 1 98.88 76 ILE A N 1
ATOM 575 C CA . ILE A 1 76 ? 0.976 0.505 -9.164 1 98.88 76 ILE A CA 1
ATOM 576 C C . ILE A 1 76 ? -0.388 0.279 -8.516 1 98.88 76 ILE A C 1
ATOM 578 O O . ILE A 1 76 ? -0.472 -0.148 -7.367 1 98.88 76 ILE A O 1
ATOM 582 N N . HIS A 1 77 ? -1.434 0.605 -9.258 1 98.94 77 HIS A N 1
ATOM 583 C CA . HIS A 1 77 ? -2.73 -0.045 -9.102 1 98.94 77 HIS A CA 1
ATOM 584 C C . HIS A 1 77 ? -2.811 -1.32 -9.938 1 98.94 77 HIS A C 1
ATOM 586 O O . HIS A 1 77 ? -2.273 -1.376 -11.047 1 98.94 77 HIS A O 1
ATOM 592 N N . TYR A 1 78 ? -3.408 -2.271 -9.477 1 98.94 78 TYR A N 1
ATOM 593 C CA . TYR A 1 78 ? -3.674 -3.518 -10.188 1 98.94 78 TYR A CA 1
ATOM 594 C C . TYR A 1 78 ? -5.102 -3.992 -9.945 1 98.94 78 TYR A C 1
ATOM 596 O O . TYR A 1 78 ? -5.598 -3.938 -8.812 1 98.94 78 TYR A O 1
ATOM 604 N N . LEU A 1 79 ? -5.781 -4.426 -11.023 1 98.88 79 LEU A N 1
ATOM 605 C CA . LEU A 1 79 ? -7.195 -4.777 -10.961 1 98.88 79 LEU A CA 1
ATOM 606 C C . LEU A 1 79 ? -7.477 -6.051 -11.758 1 98.88 79 LEU A C 1
ATOM 608 O O . LEU A 1 79 ? -7.23 -6.098 -12.961 1 98.88 79 LEU A O 1
ATOM 612 N N . LEU A 1 80 ? -7.957 -7.074 -11.086 1 98.81 80 LEU A N 1
ATOM 613 C CA . LEU A 1 80 ? -8.57 -8.203 -11.773 1 98.81 80 LEU A CA 1
ATOM 614 C C . LEU A 1 80 ? -10.062 -7.98 -11.961 1 98.81 80 LEU A C 1
ATOM 616 O O . LEU A 1 80 ? -10.734 -7.465 -11.062 1 98.81 80 LEU A O 1
ATOM 620 N N . THR A 1 81 ? -10.602 -8.391 -13.102 1 98.69 81 THR A N 1
ATOM 621 C CA . THR A 1 81 ? -12.016 -8.242 -13.43 1 98.69 81 THR A CA 1
ATOM 622 C C . THR A 1 81 ? -12.57 -9.531 -14.031 1 98.69 81 THR A C 1
ATOM 624 O O . THR A 1 81 ? -11.812 -10.445 -14.352 1 98.69 81 THR A O 1
ATOM 627 N N . PRO A 1 82 ? -13.875 -9.609 -14.156 1 97.62 82 PRO A N 1
ATOM 628 C CA . PRO A 1 82 ? -14.445 -10.805 -14.781 1 97.62 82 PRO A CA 1
ATOM 629 C C . PRO A 1 82 ? -13.953 -11.008 -16.219 1 97.62 82 PRO A C 1
ATOM 631 O O . PRO A 1 82 ? -13.828 -12.148 -16.672 1 97.62 82 PRO A O 1
ATOM 634 N N . GLN A 1 83 ? -13.562 -9.953 -16.938 1 97.25 83 GLN A N 1
ATOM 635 C CA . GLN A 1 83 ? -13.031 -10.086 -18.281 1 97.25 83 GLN A CA 1
ATOM 636 C C . GLN A 1 83 ? -11.562 -10.5 -18.25 1 97.25 83 GLN A C 1
ATOM 638 O O . GLN A 1 83 ? -11.047 -11.062 -19.234 1 97.25 83 GLN A O 1
ATOM 643 N N . ARG A 1 84 ? -10.859 -10.172 -17.219 1 97.81 84 ARG A N 1
ATOM 644 C CA . ARG A 1 84 ? -9.453 -10.484 -17.016 1 97.81 84 ARG A CA 1
ATOM 645 C C . ARG A 1 84 ? -9.219 -11.031 -15.602 1 97.81 84 ARG A C 1
ATOM 647 O O . ARG A 1 84 ? -8.555 -10.391 -14.789 1 97.81 84 ARG A O 1
ATOM 654 N N . PRO A 1 85 ? -9.703 -12.234 -15.344 1 98.25 85 PRO A N 1
ATOM 655 C CA . PRO A 1 85 ? -9.883 -12.719 -13.977 1 98.25 85 PRO A CA 1
ATOM 656 C C . PRO A 1 85 ? -8.633 -13.422 -13.43 1 98.25 85 PRO A C 1
ATOM 658 O O . PRO A 1 85 ? -8.633 -13.891 -12.289 1 98.25 85 PRO A O 1
ATOM 661 N N . LEU A 1 86 ? -7.535 -13.516 -14.219 1 98.06 86 LEU A N 1
ATOM 662 C CA . LEU A 1 86 ? -6.367 -14.305 -13.836 1 98.06 86 LEU A CA 1
ATOM 663 C C . LEU A 1 86 ? -5.086 -13.5 -14.008 1 98.06 86 LEU A C 1
ATOM 665 O O . LEU A 1 86 ? -4.855 -12.914 -15.07 1 98.06 86 LEU A O 1
ATOM 669 N N . GLY A 1 87 ? -4.316 -13.336 -12.906 1 98.31 87 GLY A N 1
ATOM 670 C CA . GLY A 1 87 ? -2.902 -13.008 -13.016 1 98.31 87 GLY A CA 1
ATOM 671 C C . GLY A 1 87 ? -2.012 -14.234 -13.094 1 98.31 87 GLY A C 1
ATOM 672 O O . GLY A 1 87 ? -1.868 -14.969 -12.117 1 98.31 87 GLY A O 1
ATOM 673 N N . VAL A 1 88 ? -1.362 -14.406 -14.188 1 98.5 88 VAL A N 1
ATOM 674 C CA . VAL A 1 88 ? -0.641 -15.648 -14.438 1 98.5 88 VAL A CA 1
ATOM 675 C C . VAL A 1 88 ? 0.646 -15.672 -13.617 1 98.5 88 VAL A C 1
ATOM 677 O O . VAL A 1 88 ? 1.114 -14.633 -13.148 1 98.5 88 VAL A O 1
ATOM 680 N N . PHE A 1 89 ? 1.21 -16.875 -13.445 1 98.81 89 PHE A N 1
ATOM 681 C CA . PHE A 1 89 ? 2.406 -17.047 -12.633 1 98.81 89 PHE A CA 1
ATOM 682 C C . PHE A 1 89 ? 3.559 -16.203 -13.172 1 98.81 89 PHE A C 1
ATOM 684 O O . PHE A 1 89 ? 3.939 -16.344 -14.336 1 98.81 89 PHE A O 1
ATOM 691 N N . HIS A 1 90 ? 4.133 -15.43 -12.305 1 98.75 90 HIS A N 1
ATOM 692 C CA . HIS A 1 90 ? 5.289 -14.594 -12.594 1 98.75 90 HIS A CA 1
ATOM 693 C C . HIS A 1 90 ? 6.129 -14.352 -11.344 1 98.75 90 HIS A C 1
ATOM 695 O O . HIS A 1 90 ? 5.68 -14.633 -10.234 1 98.75 90 HIS A O 1
ATOM 701 N N . ARG A 1 91 ? 7.277 -13.898 -11.562 1 98.38 91 ARG A N 1
ATOM 702 C CA . ARG A 1 91 ? 8.242 -13.719 -10.484 1 98.38 91 ARG A CA 1
ATOM 703 C C . ARG A 1 91 ? 9.008 -12.406 -10.633 1 98.38 91 ARG A C 1
ATOM 705 O O . ARG A 1 91 ? 9.367 -12.023 -11.75 1 98.38 91 ARG A O 1
ATOM 712 N N . ASN A 1 92 ? 9.133 -11.695 -9.539 1 98 92 ASN A N 1
ATOM 713 C CA . ASN A 1 92 ? 10 -10.531 -9.445 1 98 92 ASN A CA 1
ATOM 714 C C . ASN A 1 92 ? 11.234 -10.812 -8.586 1 98 92 ASN A C 1
ATOM 716 O O . ASN A 1 92 ? 11.188 -11.664 -7.691 1 98 92 ASN A O 1
ATOM 720 N N . LYS A 1 93 ? 12.32 -10.117 -8.883 1 96.81 93 LYS A N 1
ATOM 721 C CA . LYS A 1 93 ? 13.477 -10.195 -7.988 1 96.81 93 LYS A CA 1
ATOM 722 C C . LYS A 1 93 ? 13.258 -9.375 -6.727 1 96.81 93 LYS A C 1
ATOM 724 O O . LYS A 1 93 ? 13.742 -9.727 -5.652 1 96.81 93 LYS A O 1
ATOM 729 N N . SER A 1 94 ? 12.539 -8.289 -6.859 1 97.88 94 SER A N 1
ATOM 730 C CA . SER A 1 94 ? 12.242 -7.418 -5.727 1 97.88 94 SER A CA 1
ATOM 731 C C . SER A 1 94 ? 10.992 -7.887 -4.988 1 97.88 94 SER A C 1
ATOM 733 O O . SER A 1 94 ? 10.109 -8.508 -5.586 1 97.88 94 SER A O 1
ATOM 735 N N . ARG A 1 95 ? 10.953 -7.695 -3.695 1 97.81 95 ARG A N 1
ATOM 736 C CA . ARG A 1 95 ? 9.742 -8.016 -2.955 1 97.81 95 ARG A CA 1
ATOM 737 C C . ARG A 1 95 ? 8.609 -7.062 -3.312 1 97.81 95 ARG A C 1
ATOM 739 O O . ARG A 1 95 ? 8.852 -5.926 -3.727 1 97.81 95 ARG A O 1
ATOM 746 N N . THR A 1 96 ? 7.453 -7.453 -3.176 1 98.81 96 THR A N 1
ATOM 747 C CA . THR A 1 96 ? 6.254 -6.664 -3.436 1 98.81 96 THR A CA 1
ATOM 748 C C . THR A 1 96 ? 5.359 -6.617 -2.201 1 98.81 96 THR A C 1
ATOM 750 O O . THR A 1 96 ? 4.984 -7.656 -1.658 1 98.81 96 THR A O 1
ATOM 753 N N . VAL A 1 97 ? 5.074 -5.461 -1.686 1 98.88 97 VAL A N 1
ATOM 754 C CA . VAL A 1 97 ? 4.02 -5.266 -0.695 1 98.88 97 VAL A CA 1
ATOM 755 C C . VAL A 1 97 ? 2.674 -5.109 -1.396 1 98.88 97 VAL A C 1
ATOM 757 O O . VAL A 1 97 ?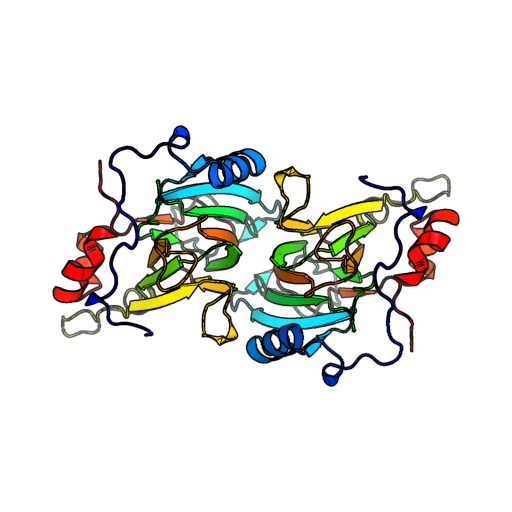 2.479 -4.18 -2.182 1 98.88 97 VAL A O 1
ATOM 760 N N . HIS A 1 98 ? 1.753 -6.031 -1.153 1 98.94 98 HIS A N 1
ATOM 761 C CA . HIS A 1 98 ? 0.407 -5.957 -1.712 1 98.94 98 HIS A CA 1
ATOM 762 C C . HIS A 1 98 ? -0.583 -5.406 -0.691 1 98.94 98 HIS A C 1
ATOM 764 O O . HIS A 1 98 ? -0.554 -5.793 0.479 1 98.94 98 HIS A O 1
ATOM 770 N N . VAL A 1 99 ? -1.435 -4.531 -1.173 1 98.94 99 VAL A N 1
ATOM 771 C CA . VAL A 1 99 ? -2.439 -3.941 -0.292 1 98.94 99 VAL A CA 1
ATOM 772 C C . VAL A 1 99 ? -3.812 -4.012 -0.955 1 98.94 99 VAL A C 1
ATOM 774 O O . VAL A 1 99 ? -3.996 -3.523 -2.072 1 98.94 99 VAL A O 1
ATOM 777 N N . TRP A 1 100 ? -4.715 -4.559 -0.27 1 98.88 100 TRP A N 1
ATOM 778 C CA . TRP A 1 100 ? -6.082 -4.742 -0.737 1 98.88 100 TRP A CA 1
ATOM 779 C C . TRP A 1 100 ? -6.84 -3.418 -0.747 1 98.88 100 TRP A C 1
ATOM 781 O O . TRP A 1 100 ? -6.727 -2.627 0.193 1 98.88 100 TRP A O 1
ATOM 791 N N . GLN A 1 101 ? -7.691 -3.201 -1.779 1 98.69 101 G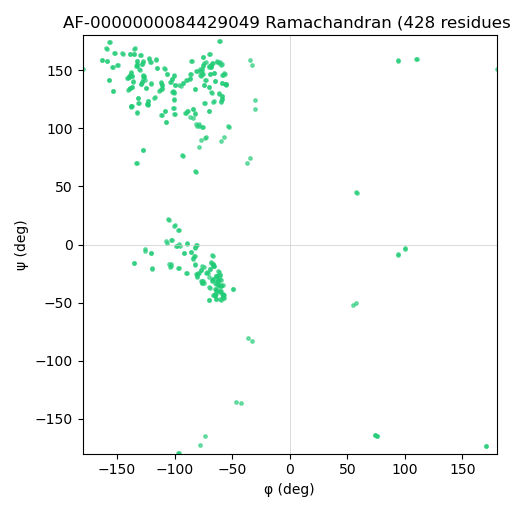LN A N 1
ATOM 792 C CA . GLN A 1 101 ? -8.477 -1.972 -1.83 1 98.69 101 GLN A CA 1
ATOM 793 C C . GLN A 1 101 ? -9.93 -2.264 -2.201 1 98.69 101 GLN A C 1
ATOM 795 O O . GLN A 1 101 ? -10.797 -1.393 -2.076 1 98.69 101 GLN A O 1
ATOM 800 N N . GLY A 1 102 ? -10.172 -3.5 -2.732 1 98.19 102 GLY A N 1
ATOM 801 C CA . GLY A 1 102 ? -11.547 -3.83 -3.064 1 98.19 102 GLY A CA 1
ATOM 802 C C . GLY A 1 102 ? -11.703 -5.223 -3.646 1 98.19 102 GLY A C 1
ATOM 803 O O . GLY A 1 102 ? -10.828 -5.699 -4.367 1 98.19 102 GLY A O 1
ATOM 804 N N . GLY A 1 103 ? -12.836 -5.797 -3.434 1 98.19 103 GLY A N 1
ATOM 805 C CA . GLY A 1 103 ? -13.156 -7.105 -3.986 1 98.19 103 GLY A CA 1
ATOM 806 C C . GLY A 1 103 ? -12.469 -8.242 -3.254 1 98.19 103 GLY A C 1
ATOM 807 O O . GLY A 1 103 ? -12.07 -8.094 -2.098 1 98.19 103 GLY A O 1
ATOM 808 N N . ARG A 1 104 ? -12.484 -9.43 -3.936 1 98.44 104 ARG A N 1
ATOM 809 C CA . ARG A 1 104 ? -11.906 -10.633 -3.352 1 98.44 104 ARG A CA 1
ATOM 810 C C . ARG A 1 104 ? -11.109 -11.414 -4.391 1 98.44 104 ARG A C 1
ATOM 812 O O . ARG A 1 104 ? -11.43 -11.375 -5.582 1 98.44 104 ARG A O 1
ATOM 819 N N . GLY A 1 105 ? -10.109 -12.039 -3.957 1 98.56 105 GLY A N 1
ATOM 820 C CA . GLY A 1 105 ? -9.297 -12.891 -4.809 1 98.56 105 GLY A CA 1
ATOM 821 C C . GLY A 1 105 ? -8.539 -13.953 -4.035 1 98.56 105 GLY A C 1
ATOM 822 O O . GLY A 1 105 ? -8.648 -14.039 -2.811 1 98.56 105 GLY A O 1
ATOM 823 N N . ARG A 1 106 ? -7.887 -14.82 -4.738 1 98.44 106 ARG A N 1
ATOM 824 C CA . ARG A 1 106 ? -7.012 -15.836 -4.168 1 98.44 106 ARG A CA 1
ATOM 825 C C . ARG A 1 106 ? -5.617 -15.766 -4.773 1 98.44 106 ARG A C 1
ATOM 827 O O . ARG A 1 106 ? -5.469 -15.617 -5.988 1 98.44 106 ARG A O 1
ATOM 834 N N . TYR A 1 107 ? -4.633 -15.836 -3.965 1 98.81 107 TYR A N 1
ATOM 835 C CA . TYR A 1 107 ? -3.25 -15.914 -4.418 1 98.81 107 TYR A CA 1
ATOM 836 C C . TYR A 1 107 ? -2.723 -17.344 -4.309 1 98.81 107 TYR A C 1
ATOM 838 O O . TYR A 1 107 ? -3.096 -18.078 -3.395 1 98.81 107 TYR A O 1
ATOM 846 N N . VAL A 1 108 ? -1.945 -17.719 -5.242 1 98.75 108 VAL A N 1
ATOM 847 C CA . VAL A 1 108 ? -1.192 -18.969 -5.25 1 98.75 108 VAL A CA 1
ATOM 848 C C . VAL A 1 108 ? 0.298 -18.672 -5.402 1 98.75 108 VAL A C 1
ATOM 850 O O . VAL A 1 108 ? 0.719 -18.062 -6.395 1 98.75 108 VAL A O 1
ATOM 853 N N . ILE A 1 109 ? 1.057 -19.094 -4.418 1 98.69 109 ILE A N 1
ATOM 854 C CA . ILE A 1 109 ? 2.482 -18.797 -4.379 1 98.69 109 ILE A CA 1
ATOM 855 C C . ILE A 1 109 ? 3.289 -20.094 -4.457 1 98.69 109 ILE A C 1
ATOM 857 O O . ILE A 1 109 ? 3.033 -21.031 -3.705 1 98.69 109 ILE A O 1
ATOM 861 N N . ILE A 1 110 ? 4.211 -20.125 -5.402 1 98.5 110 ILE A N 1
ATOM 862 C CA . ILE A 1 110 ? 5.207 -21.188 -5.461 1 98.5 110 ILE A CA 1
ATOM 863 C C . ILE A 1 110 ? 6.531 -20.688 -4.895 1 98.5 110 ILE A C 1
ATOM 865 O O . ILE A 1 110 ? 7.137 -19.766 -5.445 1 98.5 110 ILE A O 1
ATOM 869 N N . HIS A 1 111 ? 6.996 -21.266 -3.836 1 97.75 111 HIS A N 1
ATOM 870 C CA . HIS A 1 111 ? 8.203 -20.844 -3.143 1 97.75 111 HIS A CA 1
ATOM 871 C C . HIS A 1 111 ? 9.453 -21.391 -3.816 1 97.75 111 HIS A C 1
ATOM 873 O O . HIS A 1 111 ? 10.234 -22.109 -3.189 1 97.75 111 HIS A O 1
ATOM 879 N N . ALA A 1 112 ? 9.664 -21.016 -5.02 1 97.56 112 ALA A N 1
ATOM 880 C CA . ALA A 1 112 ? 10.789 -21.469 -5.832 1 97.56 112 ALA A CA 1
ATOM 881 C C . ALA A 1 112 ? 12.117 -21.047 -5.211 1 97.56 112 ALA A C 1
ATOM 883 O O . ALA A 1 112 ? 13.133 -21.75 -5.359 1 97.56 112 ALA A O 1
ATOM 884 N N . ASP A 1 113 ? 12.117 -19.938 -4.52 1 94.5 113 ASP A N 1
ATOM 885 C CA . ASP A 1 113 ? 13.32 -19.391 -3.918 1 94.5 113 ASP A CA 1
ATOM 886 C C . ASP A 1 113 ? 13.914 -20.344 -2.883 1 94.5 113 ASP A C 1
ATOM 888 O O . ASP A 1 113 ? 15.109 -20.297 -2.598 1 94.5 113 ASP A O 1
ATOM 892 N N . GLU A 1 114 ? 13.125 -21.188 -2.346 1 93.81 114 GLU A N 1
ATOM 893 C CA . GLU A 1 114 ? 13.555 -22.078 -1.274 1 93.81 114 GLU A CA 1
ATOM 894 C C . GLU A 1 114 ? 14.281 -23.297 -1.834 1 93.81 114 GLU A C 1
ATOM 896 O O . GLU A 1 114 ? 14.977 -24 -1.099 1 93.81 114 GLU A O 1
ATOM 901 N N . VAL A 1 115 ? 14.148 -23.594 -3.123 1 92.31 115 VAL A N 1
ATOM 902 C CA . VAL A 1 115 ? 14.695 -24.828 -3.654 1 92.31 115 VAL A CA 1
ATOM 903 C C . VAL A 1 115 ? 15.727 -24.516 -4.738 1 92.31 115 VAL A C 1
ATOM 905 O O . VAL A 1 115 ? 16.5 -25.391 -5.137 1 92.31 115 VAL A O 1
ATOM 908 N N . GLU A 1 116 ? 15.68 -23.359 -5.316 1 81.38 116 GLU A N 1
ATOM 909 C CA . GLU A 1 116 ? 16.641 -23 -6.355 1 81.38 116 GLU A CA 1
ATOM 910 C C . GLU A 1 116 ? 18 -22.641 -5.75 1 81.38 116 GLU A C 1
ATOM 912 O O . GLU A 1 116 ? 19.031 -22.734 -6.418 1 81.38 116 GLU A O 1
ATOM 917 N N . SER A 1 117 ? 18.109 -22.094 -4.574 1 66.12 117 SER A N 1
ATOM 918 C CA . SER A 1 117 ? 19.391 -21.797 -3.971 1 66.12 117 SER A CA 1
ATOM 919 C C . SER A 1 117 ? 20.109 -23.078 -3.525 1 66.12 117 SER A C 1
ATOM 921 O O . SER A 1 117 ? 21.297 -23.062 -3.195 1 66.12 117 SER A O 1
ATOM 923 N N . SER A 1 118 ? 19.422 -24.125 -3.283 1 56.38 118 SER A N 1
ATOM 924 C CA . SER A 1 118 ? 20.016 -25.312 -2.691 1 56.38 118 SER A CA 1
ATOM 925 C C . SER A 1 118 ? 20.891 -26.047 -3.701 1 56.38 118 SER A C 1
ATOM 927 O O . SER A 1 118 ? 20.453 -26.328 -4.824 1 56.38 118 SER A O 1
ATOM 929 N N . ASP A 1 119 ? 22.172 -25.656 -3.654 1 51.94 119 ASP A N 1
ATOM 930 C CA . ASP A 1 119 ? 23.156 -26.5 -4.324 1 51.94 119 ASP A CA 1
ATOM 931 C C . ASP A 1 119 ? 22.734 -27.969 -4.32 1 51.94 119 ASP A C 1
ATOM 933 O O . ASP A 1 119 ? 22.188 -28.453 -3.33 1 51.94 119 ASP A O 1
ATOM 937 N N . SER A 1 120 ? 22.547 -28.422 -5.441 1 48.75 120 SER A N 1
ATOM 938 C CA . SER A 1 120 ? 22.25 -29.828 -5.668 1 48.75 120 SER A CA 1
ATOM 939 C C . SER A 1 120 ? 22.984 -30.719 -4.68 1 48.75 120 SER A C 1
ATOM 941 O O . SER A 1 120 ? 24.219 -30.766 -4.684 1 48.75 120 SER A O 1
ATOM 943 N N . GLY A 1 121 ? 22.547 -30.781 -3.398 1 46.38 121 GLY A N 1
ATOM 944 C CA . GLY A 1 121 ? 23.219 -31.891 -2.742 1 46.38 121 GLY A CA 1
ATOM 945 C C . GLY A 1 121 ? 23.484 -33.062 -3.674 1 46.38 121 GLY A C 1
ATOM 946 O O . GLY A 1 121 ? 23.016 -33.062 -4.816 1 46.38 121 GLY A O 1
ATOM 947 N N . PRO A 1 122 ? 24.484 -33.875 -3.215 1 44.94 122 PRO A N 1
ATOM 948 C CA . PRO A 1 122 ? 24.938 -34.938 -4.09 1 44.94 122 PRO A CA 1
ATOM 949 C C . PRO A 1 122 ? 23.797 -35.562 -4.902 1 44.94 122 PRO A C 1
ATOM 951 O O . PRO A 1 122 ? 23.969 -35.844 -6.094 1 44.94 122 PRO A O 1
ATOM 954 N N . GLU A 1 123 ? 23.031 -36.5 -4.207 1 42.69 123 GLU A N 1
ATOM 955 C CA . GLU A 1 123 ? 22.25 -37.625 -4.758 1 42.69 123 GLU A CA 1
ATOM 956 C C . GLU A 1 123 ? 20.922 -37.125 -5.32 1 42.69 123 GLU A C 1
ATOM 958 O O . GLU A 1 123 ? 20.062 -36.656 -4.57 1 42.69 123 GLU A O 1
ATOM 963 N N . GLY A 1 124 ? 20.703 -36.562 -6.672 1 51.72 124 GLY A N 1
ATOM 964 C CA . GLY A 1 124 ? 19.906 -36.344 -7.871 1 51.72 124 GLY A CA 1
ATOM 965 C C . GLY A 1 124 ? 18.562 -35.688 -7.594 1 51.72 124 GLY A C 1
ATOM 966 O O . GLY A 1 124 ? 17.891 -35.25 -8.523 1 51.72 124 GLY A O 1
ATOM 967 N N . ALA A 1 125 ? 17.703 -36.125 -6.668 1 58.84 125 ALA A N 1
ATOM 968 C CA . ALA A 1 125 ? 16.297 -35.75 -6.766 1 58.84 125 ALA A CA 1
ATOM 969 C C . ALA A 1 125 ? 16.094 -34.312 -6.246 1 58.84 125 ALA A C 1
ATOM 971 O O . ALA A 1 125 ? 16.297 -34.062 -5.059 1 58.84 125 ALA A O 1
ATOM 972 N N . LYS A 1 126 ? 15.938 -33.25 -6.996 1 70.81 126 LYS A N 1
ATOM 973 C CA . LYS A 1 126 ? 15.727 -31.844 -6.645 1 70.81 126 LYS A CA 1
ATOM 974 C C . LYS A 1 126 ? 14.461 -31.672 -5.816 1 70.81 126 LYS A C 1
ATOM 976 O O . LYS A 1 126 ? 13.406 -32.188 -6.168 1 70.81 126 LYS A O 1
ATOM 981 N N . ALA A 1 127 ? 14.57 -31.141 -4.688 1 88.5 127 ALA A N 1
ATOM 982 C CA . ALA A 1 127 ? 13.445 -30.875 -3.797 1 88.5 127 ALA A CA 1
ATOM 983 C C . ALA A 1 127 ? 12.383 -30.031 -4.504 1 88.5 127 ALA A C 1
ATOM 985 O O . ALA A 1 127 ? 12.703 -29.172 -5.316 1 88.5 127 ALA A O 1
ATOM 986 N N . LYS A 1 128 ? 11.117 -30.391 -4.297 1 95.62 128 LYS A N 1
ATOM 987 C CA . LYS A 1 128 ? 9.992 -29.656 -4.855 1 95.62 128 LYS A CA 1
ATOM 988 C C . LYS A 1 128 ? 9.664 -28.422 -4.012 1 95.62 128 LYS A C 1
ATOM 990 O O . LYS A 1 128 ? 9.906 -28.422 -2.803 1 95.62 128 LYS A O 1
ATOM 995 N N . ALA A 1 129 ? 9.172 -27.438 -4.676 1 97.19 129 ALA A N 1
ATOM 996 C CA . ALA A 1 129 ? 8.82 -26.203 -3.99 1 97.19 129 ALA A CA 1
ATOM 997 C C . ALA A 1 129 ? 7.496 -26.344 -3.25 1 97.19 129 ALA A C 1
ATOM 999 O O . ALA A 1 129 ? 6.582 -27.016 -3.725 1 97.19 129 ALA A O 1
ATOM 1000 N N . ARG A 1 130 ? 7.387 -25.703 -2.16 1 96.38 130 ARG A N 1
ATOM 1001 C CA . ARG A 1 130 ? 6.098 -25.656 -1.478 1 96.38 130 ARG A CA 1
ATOM 1002 C C . ARG A 1 130 ? 5.16 -24.656 -2.158 1 96.38 130 ARG A C 1
ATOM 1004 O O . ARG A 1 130 ? 5.605 -23.672 -2.729 1 96.38 130 ARG A O 1
ATOM 1011 N N . ILE A 1 131 ? 3.85 -24.984 -2.059 1 97.81 131 ILE A N 1
ATOM 1012 C CA . ILE A 1 131 ? 2.799 -24.109 -2.574 1 97.81 131 ILE A CA 1
ATOM 1013 C C . ILE A 1 131 ? 2.01 -23.516 -1.412 1 97.81 131 ILE A C 1
ATOM 1015 O O . ILE A 1 131 ? 1.698 -24.203 -0.442 1 97.81 131 ILE A O 1
ATOM 1019 N N . GLU A 1 132 ? 1.778 -22.234 -1.486 1 97.81 132 GLU A N 1
ATOM 1020 C CA . GLU A 1 132 ? 0.942 -21.516 -0.529 1 97.81 132 GLU A CA 1
ATOM 1021 C C . GLU A 1 132 ? -0.239 -20.844 -1.223 1 97.81 132 GLU A C 1
ATOM 1023 O O . GLU A 1 132 ? -0.095 -20.297 -2.322 1 97.81 132 GLU A O 1
ATOM 1028 N N . THR A 1 133 ? -1.427 -20.906 -0.634 1 98.12 133 THR A N 1
ATOM 1029 C CA . THR A 1 133 ? -2.584 -20.203 -1.182 1 98.12 133 THR A CA 1
ATOM 1030 C C . THR A 1 133 ? -3.404 -19.562 -0.068 1 98.12 133 THR A C 1
ATOM 1032 O O . THR A 1 133 ? -3.459 -20.078 1.05 1 98.12 133 THR A O 1
ATOM 1035 N N . PHE A 1 134 ? -3.969 -18.453 -0.332 1 97.94 134 PHE A N 1
ATOM 1036 C CA . PHE A 1 134 ? -4.797 -17.734 0.628 1 97.94 134 PHE A CA 1
ATOM 1037 C C . PHE A 1 134 ? -5.746 -16.766 -0.085 1 97.94 134 PHE A C 1
ATOM 1039 O O . PHE A 1 134 ? -5.504 -16.391 -1.232 1 97.94 134 PHE A O 1
ATOM 1046 N N . VAL A 1 135 ? -6.82 -16.422 0.638 1 97.94 135 VAL A N 1
ATOM 1047 C CA . VAL A 1 135 ? -7.801 -15.477 0.109 1 97.94 135 VAL A CA 1
ATOM 1048 C C . VAL A 1 135 ? -7.453 -14.062 0.557 1 97.94 135 VAL A C 1
ATOM 1050 O O . VAL A 1 135 ? -7.051 -13.844 1.703 1 97.94 135 VAL A O 1
ATOM 1053 N N . VAL A 1 136 ? -7.594 -13.133 -0.354 1 98.5 136 VAL A N 1
ATOM 1054 C CA . VAL A 1 136 ? -7.445 -11.719 -0.044 1 98.5 136 VAL A CA 1
ATOM 1055 C C . VAL A 1 136 ? -8.797 -11.016 -0.137 1 98.5 136 VAL A C 1
ATOM 1057 O O . VAL A 1 136 ? -9.609 -11.344 -1.007 1 98.5 136 VAL A O 1
ATOM 1060 N N . GLY A 1 137 ? -9.102 -10.164 0.794 1 97.94 137 GLY A N 1
ATOM 1061 C CA . GLY A 1 137 ? -10.391 -9.5 0.891 1 97.94 137 GLY A CA 1
ATOM 1062 C C . GLY A 1 137 ? -10.57 -8.742 2.189 1 97.94 137 GLY A C 1
ATOM 1063 O O . GLY A 1 137 ? -9.625 -8.578 2.959 1 97.94 137 GLY A O 1
ATOM 1064 N N . PRO A 1 138 ? -11.75 -8.234 2.4 1 95.69 138 PRO A N 1
ATOM 1065 C CA . PRO A 1 138 ? -11.992 -7.328 3.521 1 95.69 138 PRO A CA 1
ATOM 1066 C C . PRO A 1 138 ? -12.281 -8.062 4.828 1 95.69 138 PRO A C 1
ATOM 1068 O O . PRO A 1 138 ? -12.273 -7.453 5.898 1 95.69 138 PRO A O 1
ATOM 1071 N N . ARG A 1 139 ? -12.523 -9.367 4.848 1 95.5 139 ARG A N 1
ATOM 1072 C CA . ARG A 1 139 ? -12.961 -10.07 6.051 1 95.5 139 ARG A CA 1
ATOM 1073 C C . ARG A 1 139 ? -11.766 -10.648 6.805 1 95.5 139 ARG A C 1
ATOM 1075 O O . ARG A 1 139 ? -11.586 -11.867 6.855 1 95.5 139 ARG A O 1
ATOM 1082 N N . VAL A 1 140 ? -11.117 -9.742 7.473 1 96.06 140 VAL A N 1
ATOM 1083 C CA . VAL A 1 140 ? -9.891 -10.117 8.164 1 96.06 140 VAL A CA 1
ATOM 1084 C C . VAL A 1 140 ? -10.211 -11.07 9.312 1 96.06 140 VAL A C 1
ATOM 1086 O O . VAL A 1 140 ? -9.398 -11.922 9.672 1 96.06 140 VAL A O 1
ATOM 1089 N N . GLU A 1 141 ? -11.398 -10.906 9.906 1 93.19 141 GLU A N 1
ATOM 1090 C CA . GLU A 1 141 ? -11.805 -11.773 11.008 1 93.19 141 GLU A CA 1
ATOM 1091 C C . GLU A 1 141 ? -11.992 -13.211 10.539 1 93.19 141 GLU A C 1
ATOM 1093 O O . GLU A 1 141 ? -11.969 -14.141 11.344 1 93.19 141 GLU A O 1
ATOM 1098 N N . LEU A 1 142 ? -12.141 -13.391 9.25 1 92.69 142 LEU A N 1
ATOM 1099 C CA . LEU A 1 142 ? -12.305 -14.719 8.688 1 92.69 142 LEU A CA 1
ATOM 1100 C C . LEU A 1 142 ? -11.008 -15.211 8.055 1 92.69 142 LEU A C 1
ATOM 1102 O O . LEU A 1 142 ? -10.992 -16.219 7.348 1 92.69 142 LEU A O 1
ATOM 1106 N N . GLY A 1 143 ? -9.945 -14.391 8.195 1 93.81 143 GLY A N 1
ATOM 1107 C CA . GLY A 1 143 ? -8.641 -14.836 7.738 1 93.81 143 GLY A CA 1
ATOM 1108 C C . GLY A 1 143 ? -8.258 -14.266 6.383 1 93.81 143 GLY A C 1
ATOM 1109 O O . GLY A 1 143 ? -7.172 -14.547 5.867 1 93.81 143 GLY A O 1
ATOM 1110 N N . GLU A 1 144 ? -9.133 -13.516 5.746 1 97.12 144 GLU A N 1
ATOM 1111 C CA . GLU A 1 144 ? -8.758 -12.859 4.5 1 97.12 144 GLU A CA 1
ATOM 1112 C C . GLU A 1 144 ? -7.68 -11.805 4.734 1 97.12 144 GLU A C 1
ATOM 1114 O O . GLU A 1 144 ? -7.629 -11.188 5.805 1 97.12 144 GLU A O 1
ATOM 1119 N N . LYS A 1 145 ? -6.824 -11.625 3.764 1 98.12 145 LYS A N 1
ATOM 1120 C CA . LYS A 1 145 ? -5.695 -10.719 3.945 1 98.12 145 LYS A CA 1
ATOM 1121 C C . LYS A 1 145 ? -5.941 -9.383 3.25 1 98.12 145 LYS A C 1
ATOM 1123 O O . LYS A 1 145 ? -6.316 -9.352 2.076 1 98.12 145 LYS A O 1
ATOM 1128 N N . MET A 1 146 ? -5.695 -8.32 3.998 1 98.25 146 MET A N 1
ATOM 1129 C CA . MET A 1 146 ? -5.754 -6.984 3.426 1 98.25 146 MET A CA 1
ATOM 1130 C C . MET A 1 146 ? -4.367 -6.504 3.02 1 98.25 146 MET A C 1
ATOM 1132 O O . MET A 1 146 ? -4.234 -5.539 2.26 1 98.25 146 MET A O 1
ATOM 1136 N N . GLN A 1 147 ? -3.391 -7.098 3.574 1 98.62 147 GLN A N 1
ATOM 1137 C CA . GLN A 1 147 ? -1.985 -6.82 3.301 1 98.62 147 GLN A CA 1
ATOM 1138 C C . GLN A 1 147 ? -1.171 -8.109 3.248 1 98.62 147 GLN A C 1
ATOM 1140 O O . GLN A 1 147 ? -1.338 -8.992 4.094 1 98.62 147 GLN A O 1
ATOM 1145 N N . TRP A 1 148 ? -0.317 -8.234 2.221 1 98.5 148 TRP A N 1
ATOM 1146 C CA . TRP A 1 148 ? 0.573 -9.391 2.186 1 98.5 148 TRP A CA 1
ATOM 1147 C C . TRP A 1 148 ? 1.835 -9.078 1.386 1 98.5 148 TRP A C 1
ATOM 1149 O O . TRP A 1 148 ? 1.836 -8.188 0.537 1 98.5 148 TRP A O 1
ATOM 1159 N N . ILE A 1 149 ? 2.881 -9.734 1.696 1 98.69 149 ILE A N 1
ATOM 1160 C CA . ILE A 1 149 ? 4.172 -9.539 1.046 1 98.69 149 ILE A CA 1
ATOM 1161 C C . ILE A 1 149 ? 4.543 -10.789 0.25 1 98.69 149 ILE A C 1
ATOM 1163 O O . ILE A 1 149 ? 4.383 -11.914 0.734 1 98.69 149 ILE A O 1
ATOM 1167 N N . VAL A 1 150 ? 4.957 -10.625 -0.94 1 98.75 150 VAL A N 1
ATOM 1168 C CA . VAL A 1 150 ? 5.582 -11.688 -1.713 1 98.75 150 VAL A CA 1
ATOM 1169 C C . VAL A 1 150 ? 7.062 -11.375 -1.929 1 98.75 150 VAL A C 1
ATOM 1171 O O . VAL A 1 150 ? 7.402 -10.438 -2.65 1 98.75 150 VAL A O 1
ATOM 1174 N N . GLU A 1 151 ? 7.891 -12.164 -1.294 1 98.12 151 GLU A N 1
ATOM 1175 C CA . GLU A 1 151 ? 9.328 -11.977 -1.408 1 98.12 151 GLU A CA 1
ATOM 1176 C C . GLU A 1 151 ? 9.82 -12.273 -2.824 1 98.12 151 GLU A C 1
ATOM 1178 O O . GLU A 1 151 ? 9.164 -13.016 -3.566 1 98.12 151 GLU A O 1
ATOM 1183 N N . GLY A 1 152 ? 10.938 -11.688 -3.146 1 97.5 152 GLY A N 1
ATOM 1184 C CA . GLY A 1 152 ? 11.562 -11.992 -4.426 1 97.5 152 GLY A CA 1
ATOM 1185 C C . GLY A 1 152 ? 11.883 -13.469 -4.598 1 97.5 152 GLY A C 1
ATOM 1186 O O . GLY A 1 152 ? 12.25 -14.141 -3.635 1 97.5 152 GLY A O 1
ATOM 1187 N N . GLY A 1 153 ? 11.75 -13.875 -5.836 1 97.44 153 GLY A N 1
ATOM 1188 C CA . GLY A 1 153 ? 12.141 -15.242 -6.148 1 97.44 153 GLY A CA 1
ATOM 1189 C C . GLY A 1 153 ? 10.984 -16.219 -6.086 1 97.44 153 GLY A C 1
ATOM 1190 O O . GLY A 1 153 ? 11.133 -17.391 -6.461 1 97.44 153 GLY A O 1
ATOM 1191 N N . LYS A 1 154 ? 9.867 -15.789 -5.598 1 98.5 154 LYS A N 1
ATOM 1192 C CA . LYS A 1 154 ? 8.664 -16.609 -5.551 1 98.5 154 LYS A CA 1
ATOM 1193 C C . LYS A 1 154 ? 7.773 -16.359 -6.762 1 98.5 154 LYS A C 1
ATOM 1195 O O . LYS A 1 154 ? 7.609 -15.219 -7.188 1 98.5 154 LYS A O 1
ATOM 1200 N N . TYR A 1 155 ? 7.25 -17.406 -7.34 1 98.81 155 TYR A N 1
ATOM 1201 C CA . TYR A 1 155 ? 6.23 -17.219 -8.367 1 98.81 155 TYR A CA 1
ATOM 1202 C C . TYR A 1 155 ? 4.859 -17 -7.734 1 98.81 155 TYR A C 1
ATOM 1204 O O . TYR A 1 155 ? 4.461 -17.734 -6.824 1 98.81 155 TYR A O 1
ATOM 1212 N N . LYS A 1 156 ? 4.172 -16.016 -8.227 1 98.88 156 LYS A N 1
ATOM 1213 C CA . LYS A 1 156 ? 2.832 -15.742 -7.711 1 98.88 156 LYS A CA 1
ATOM 1214 C C . LYS A 1 156 ? 1.808 -15.688 -8.844 1 98.88 156 LYS A C 1
ATOM 1216 O O . LYS A 1 156 ? 2.123 -15.258 -9.953 1 98.88 156 LYS A O 1
ATOM 1221 N N . SER A 1 157 ? 0.659 -16.125 -8.578 1 98.75 157 SER A N 1
ATOM 1222 C CA . SER A 1 157 ? -0.542 -15.992 -9.398 1 98.75 157 SER A CA 1
ATOM 1223 C C . SER A 1 157 ? -1.732 -15.531 -8.57 1 98.75 157 SER A C 1
ATOM 1225 O O . SER A 1 157 ? -1.716 -15.633 -7.34 1 98.75 157 SER A O 1
ATOM 1227 N N . SER A 1 158 ? -2.656 -14.922 -9.195 1 98.69 158 SER A N 1
ATOM 1228 C CA . SER A 1 158 ? -3.852 -14.445 -8.508 1 98.69 158 SER A CA 1
ATOM 1229 C C . SER A 1 158 ? -5.109 -14.727 -9.328 1 98.69 158 SER A C 1
ATOM 1231 O O . SER A 1 158 ? -5.082 -14.672 -10.555 1 98.69 158 SER A O 1
ATOM 1233 N N . LEU A 1 159 ? -6.18 -15.023 -8.586 1 97.94 159 LEU A N 1
ATOM 1234 C CA . LEU A 1 159 ? -7.473 -15.312 -9.195 1 97.94 159 LEU A CA 1
ATOM 1235 C C . LEU A 1 159 ? -8.562 -14.438 -8.586 1 97.94 159 LEU A C 1
ATOM 1237 O O . LEU A 1 159 ? -8.586 -14.211 -7.375 1 97.94 159 LEU A O 1
ATOM 1241 N N . LEU A 1 160 ? -9.477 -14.031 -9.516 1 98.62 160 LEU A N 1
ATOM 1242 C CA . LEU A 1 160 ? -10.641 -13.289 -9.047 1 98.62 160 LEU A CA 1
ATOM 1243 C C . LEU A 1 160 ? -11.633 -14.219 -8.359 1 98.62 160 LEU A C 1
ATOM 1245 O O . LEU A 1 160 ? -11.898 -15.32 -8.844 1 98.62 160 LEU A O 1
ATOM 1249 N N . LEU A 1 161 ? -12.172 -13.789 -7.258 1 98.25 161 LEU A N 1
ATOM 1250 C CA . LEU A 1 161 ? -13.258 -14.477 -6.566 1 98.25 161 LEU A CA 1
ATOM 1251 C C . LEU A 1 161 ? -14.516 -13.617 -6.539 1 98.25 161 LEU A C 1
ATOM 1253 O O . LEU A 1 161 ? -14.445 -12.398 -6.715 1 98.25 161 LEU A O 1
ATOM 1257 N N . PRO A 1 162 ? -15.688 -14.266 -6.332 1 97.94 162 PRO A N 1
ATOM 1258 C CA . PRO A 1 162 ? -16.891 -13.461 -6.117 1 97.94 162 PRO A CA 1
ATOM 1259 C C . PRO A 1 162 ? -16.797 -12.578 -4.875 1 97.94 162 PRO A C 1
ATOM 1261 O O . PRO A 1 162 ? -16.078 -12.906 -3.932 1 97.94 162 PRO A O 1
ATOM 1264 N N . ASP A 1 163 ? -17.594 -11.516 -4.906 1 96.62 163 ASP A N 1
ATOM 1265 C CA . ASP A 1 163 ? -17.578 -10.586 -3.787 1 96.62 163 ASP A CA 1
ATOM 1266 C C . ASP A 1 163 ? -18.016 -11.273 -2.492 1 96.62 163 ASP A C 1
ATOM 1268 O O . ASP A 1 163 ? -17.5 -10.961 -1.417 1 96.62 163 ASP A O 1
ATOM 1272 N N . GLU A 1 164 ? -18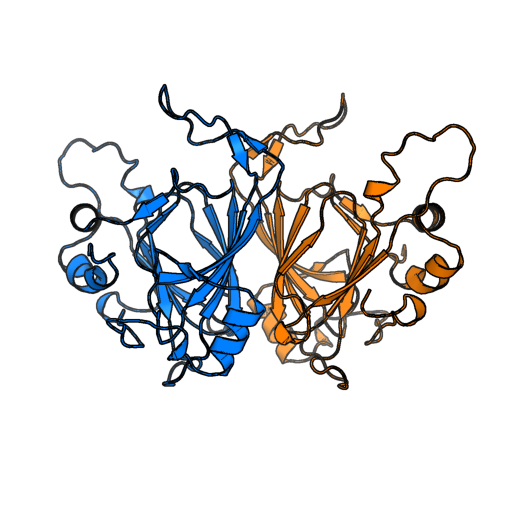.922 -12.164 -2.656 1 93.81 164 GLU A N 1
ATOM 1273 C CA . GLU A 1 164 ? -19.375 -13 -1.553 1 93.81 164 GLU A CA 1
ATOM 1274 C C . GLU A 1 164 ? -18.953 -14.453 -1.754 1 93.81 164 GLU A C 1
ATOM 1276 O O . GLU A 1 164 ? -18.984 -14.969 -2.877 1 93.81 164 GLU A O 1
ATOM 1281 N N . PRO A 1 165 ? -18.516 -15.148 -0.715 1 86.38 165 PRO A N 1
ATOM 1282 C CA . PRO A 1 165 ? -18.016 -16.516 -0.852 1 86.38 165 PRO A CA 1
ATOM 1283 C C . PRO A 1 165 ? -18.953 -17.422 -1.646 1 86.38 165 PRO A C 1
ATOM 1285 O O . PRO A 1 165 ? -18.5 -18.219 -2.475 1 86.38 165 PRO A O 1
ATOM 1288 N N . GLU A 1 166 ? -20.203 -17.312 -1.5 1 85.81 166 GLU A N 1
ATOM 1289 C CA . GLU A 1 166 ? -21.141 -18.172 -2.219 1 85.81 166 GLU A CA 1
ATOM 1290 C C . GLU A 1 166 ? -21.828 -17.391 -3.344 1 85.81 166 GLU A C 1
ATOM 1292 O O . GLU A 1 166 ? -22.875 -17.812 -3.85 1 85.81 166 GLU A O 1
ATOM 1297 N N . GLY A 1 167 ? -21.172 -16.359 -3.719 1 90.06 167 GLY A N 1
ATOM 1298 C CA . GLY A 1 167 ? -21.781 -15.547 -4.75 1 90.06 167 GLY A CA 1
ATOM 1299 C C . GLY A 1 167 ? -21.281 -15.867 -6.145 1 90.06 167 GLY A C 1
ATOM 1300 O O . GLY A 1 167 ? -20.484 -16.781 -6.328 1 90.06 167 GLY A O 1
ATOM 1301 N N . GLU A 1 168 ? -21.875 -15.078 -7.078 1 93.06 168 GLU A N 1
ATOM 1302 C CA . GLU A 1 168 ? -21.531 -15.328 -8.477 1 93.06 168 GLU A CA 1
ATOM 1303 C C . GLU A 1 168 ? -21.031 -14.055 -9.156 1 93.06 168 GLU A C 1
ATOM 1305 O O . GLU A 1 168 ? -20.625 -14.094 -10.32 1 93.06 168 GLU A O 1
ATOM 1310 N N . LYS A 1 169 ? -21.109 -13.039 -8.438 1 95.44 169 LYS A N 1
ATOM 1311 C CA . LYS A 1 169 ? -20.75 -11.758 -9.039 1 95.44 169 LYS A CA 1
ATOM 1312 C C . LYS A 1 169 ? -19.516 -11.148 -8.367 1 95.44 169 LYS A C 1
ATOM 1314 O O . LYS A 1 169 ? -19.219 -11.461 -7.211 1 95.44 169 LYS A O 1
ATOM 1319 N N . SER A 1 170 ? -18.812 -10.359 -9.18 1 97.25 170 SER A N 1
ATOM 1320 C CA . SER A 1 170 ? -17.656 -9.656 -8.648 1 97.25 170 SER A CA 1
ATOM 1321 C C . SER A 1 170 ? -17.578 -8.234 -9.18 1 97.25 170 SER A C 1
ATOM 1323 O O . SER A 1 170 ? -17.875 -7.984 -10.352 1 97.25 170 SER A O 1
ATOM 1325 N N . SER A 1 171 ? -17.141 -7.348 -8.336 1 95.38 171 SER A N 1
ATOM 1326 C CA . SER A 1 171 ? -16.859 -5.965 -8.719 1 95.38 171 SER A CA 1
ATOM 1327 C C . SER A 1 171 ? -15.375 -5.766 -9.023 1 95.38 171 SER A C 1
ATOM 1329 O O . SER A 1 171 ? -14.906 -4.629 -9.117 1 95.38 171 SER A O 1
ATOM 1331 N N . GLY A 1 172 ? -14.672 -6.883 -9.148 1 98.12 172 GLY A N 1
ATOM 1332 C CA . GLY A 1 172 ? -13.242 -6.812 -9.383 1 98.12 172 GLY A CA 1
ATOM 1333 C C . GLY A 1 172 ? -12.422 -6.902 -8.109 1 98.12 172 GLY A C 1
ATOM 1334 O O . GLY A 1 172 ? -12.953 -6.734 -7.008 1 98.12 172 GLY A O 1
ATOM 1335 N N . LEU A 1 173 ? -11.203 -7.27 -8.242 1 98.81 173 LEU A N 1
ATOM 1336 C CA . LEU A 1 173 ? -10.219 -7.203 -7.172 1 98.81 173 LEU A CA 1
ATOM 1337 C C . LEU A 1 173 ? -9.211 -6.082 -7.426 1 98.81 173 LEU A C 1
ATOM 1339 O O . LEU A 1 173 ? -8.336 -6.215 -8.281 1 98.81 173 LEU A O 1
ATOM 1343 N N . LEU A 1 174 ? -9.336 -4.977 -6.684 1 98.88 174 LEU A N 1
ATOM 1344 C CA . LEU A 1 174 ? -8.43 -3.836 -6.793 1 98.88 174 LEU A CA 1
ATOM 1345 C C . LEU A 1 174 ? -7.395 -3.852 -5.668 1 98.88 174 LEU A C 1
ATOM 1347 O O . LEU A 1 174 ? -7.754 -3.949 -4.492 1 98.88 174 LEU A O 1
ATOM 1351 N N . ILE A 1 175 ? -6.102 -3.818 -6.051 1 98.94 175 ILE A N 1
ATOM 1352 C CA . ILE A 1 175 ? -5.031 -3.764 -5.059 1 98.94 175 ILE A CA 1
ATOM 1353 C C . ILE A 1 175 ? -3.996 -2.721 -5.477 1 98.94 175 ILE A C 1
ATOM 1355 O O . ILE A 1 175 ? -4.012 -2.24 -6.613 1 98.94 175 ILE A O 1
ATOM 1359 N N . SER A 1 176 ? -3.178 -2.352 -4.547 1 98.94 176 SER A N 1
ATOM 1360 C CA . SER A 1 176 ? -1.925 -1.655 -4.816 1 98.94 176 SER A CA 1
ATOM 1361 C C . SER A 1 176 ? -0.726 -2.576 -4.609 1 98.94 176 SER A C 1
ATOM 1363 O O . SER A 1 176 ? -0.762 -3.471 -3.762 1 98.94 176 SER A O 1
ATOM 1365 N N . GLU A 1 177 ? 0.274 -2.379 -5.375 1 98.88 177 GLU A N 1
ATOM 1366 C CA . GLU A 1 177 ? 1.561 -3.047 -5.211 1 98.88 177 GLU A CA 1
ATOM 1367 C C . GLU A 1 177 ? 2.693 -2.037 -5.055 1 98.88 177 GLU A C 1
ATOM 1369 O O . GLU A 1 177 ? 2.879 -1.167 -5.906 1 98.88 177 GLU A O 1
ATOM 1374 N N . VAL A 1 178 ? 3.398 -2.129 -4.008 1 98.94 178 VAL A N 1
ATOM 1375 C CA . VAL A 1 178 ? 4.633 -1.377 -3.816 1 98.94 178 VAL A CA 1
ATOM 1376 C C . VAL A 1 178 ? 5.832 -2.318 -3.912 1 98.94 178 VAL A C 1
ATOM 1378 O O . VAL A 1 178 ? 5.984 -3.223 -3.086 1 98.94 178 VAL A O 1
ATOM 1381 N N . VAL A 1 179 ? 6.645 -2.1 -4.922 1 98.94 179 VAL A N 1
ATOM 1382 C CA . VAL A 1 179 ? 7.809 -2.949 -5.16 1 98.94 179 VAL A CA 1
ATOM 1383 C C . VAL A 1 179 ? 9.07 -2.26 -4.641 1 98.94 179 VAL A C 1
ATOM 1385 O O . VAL A 1 179 ? 9.312 -1.092 -4.949 1 98.94 179 VAL A O 1
ATOM 1388 N N . VAL A 1 180 ? 9.891 -2.975 -3.854 1 98.75 180 VAL A N 1
ATOM 1389 C CA . VAL A 1 180 ? 11.07 -2.422 -3.189 1 98.75 180 VAL A CA 1
ATOM 1390 C C . VAL A 1 180 ? 12.234 -3.402 -3.305 1 98.75 180 VAL A C 1
ATOM 1392 O O . VAL A 1 180 ? 12.188 -4.504 -2.75 1 98.75 180 VAL A O 1
ATOM 1395 N N . PRO A 1 181 ? 13.398 -3.004 -3.957 1 97.88 181 PRO A N 1
ATOM 1396 C CA . PRO A 1 181 ? 13.531 -1.803 -4.785 1 97.88 181 PRO A CA 1
ATOM 1397 C C . PRO A 1 181 ? 12.586 -1.806 -5.984 1 97.88 181 PRO A C 1
ATOM 1399 O O . PRO A 1 181 ? 11.883 -2.789 -6.215 1 97.88 181 PRO A O 1
ATOM 1402 N N . GLY A 1 182 ? 12.594 -0.744 -6.676 1 98.62 182 GLY A N 1
ATOM 1403 C CA . GLY A 1 182 ? 11.562 -0.512 -7.676 1 98.62 182 GLY A CA 1
ATOM 1404 C C . GLY A 1 182 ? 11.586 -1.53 -8.797 1 98.62 182 GLY A C 1
ATOM 1405 O O . GLY A 1 182 ? 12.625 -2.123 -9.086 1 98.62 182 GLY A O 1
ATOM 1406 N N . PHE A 1 183 ? 10.484 -1.694 -9.461 1 98.25 183 PHE A N 1
ATOM 1407 C CA . PHE A 1 183 ? 10.258 -2.674 -10.516 1 98.25 183 PHE A CA 1
ATOM 1408 C C . PHE A 1 183 ? 11.047 -2.309 -11.773 1 98.25 183 PHE A C 1
ATOM 1410 O O . PHE A 1 183 ? 11.055 -1.15 -12.188 1 98.25 183 PHE A O 1
ATOM 1417 N N . GLU A 1 184 ? 11.625 -3.289 -12.289 1 95.88 184 GLU A N 1
ATOM 1418 C CA . GLU A 1 184 ? 12.18 -3.271 -13.641 1 95.88 184 GLU A CA 1
ATOM 1419 C C . GLU A 1 184 ? 11.836 -4.551 -14.398 1 95.88 184 GLU A C 1
ATOM 1421 O O . GLU A 1 184 ? 11.914 -5.648 -13.844 1 95.88 184 GLU A O 1
ATOM 1426 N N . PHE A 1 185 ? 11.539 -4.379 -15.648 1 93.5 185 PHE A N 1
ATOM 1427 C CA . PHE A 1 185 ? 11.164 -5.547 -16.438 1 93.5 185 PHE A CA 1
ATOM 1428 C C . PHE A 1 185 ? 12.297 -6.566 -16.469 1 93.5 185 PHE A C 1
ATOM 1430 O O . PHE A 1 185 ? 12.055 -7.773 -16.516 1 93.5 185 PHE A O 1
ATOM 1437 N N . THR A 1 186 ? 13.5 -6.094 -16.375 1 93.56 186 THR A N 1
ATOM 1438 C CA . THR A 1 186 ? 14.648 -6.988 -16.375 1 93.56 186 THR A CA 1
ATOM 1439 C C . THR A 1 186 ? 14.664 -7.848 -15.117 1 93.56 186 THR A C 1
ATOM 1441 O O . THR A 1 186 ? 15.375 -8.852 -15.047 1 93.56 186 THR A O 1
ATOM 1444 N N . ASP A 1 187 ? 13.906 -7.461 -14.102 1 95.81 187 ASP A N 1
ATOM 1445 C CA . ASP A 1 187 ? 13.859 -8.18 -12.836 1 95.81 187 ASP A CA 1
ATOM 1446 C C . ASP A 1 187 ? 12.617 -9.07 -12.758 1 95.81 187 ASP A C 1
ATOM 1448 O O . ASP A 1 187 ? 12.242 -9.539 -11.68 1 95.81 187 ASP A O 1
ATOM 1452 N N . HIS A 1 188 ? 11.984 -9.312 -13.891 1 96.94 188 HIS A N 1
ATOM 1453 C CA . HIS A 1 188 ? 10.695 -9.984 -13.984 1 96.94 188 HIS A CA 1
ATOM 1454 C C . HIS A 1 188 ? 10.742 -11.141 -14.969 1 96.94 188 HIS A C 1
ATOM 1456 O O . HIS A 1 188 ? 11.359 -11.031 -16.031 1 96.94 188 HIS A O 1
ATOM 1462 N N . ASP A 1 189 ? 10.086 -12.273 -14.633 1 97.38 189 ASP A N 1
ATOM 1463 C CA . ASP A 1 189 ? 9.922 -13.336 -15.617 1 97.38 189 ASP A CA 1
ATOM 1464 C C . ASP A 1 189 ? 8.633 -14.117 -15.367 1 97.38 189 ASP A C 1
ATOM 1466 O O . ASP A 1 189 ? 8.109 -14.133 -14.25 1 97.38 189 ASP A O 1
ATOM 1470 N N . PHE A 1 190 ? 8.117 -14.719 -16.422 1 98.25 190 PHE A N 1
ATOM 1471 C CA . PHE A 1 190 ? 6.992 -15.648 -16.328 1 98.25 190 PHE A CA 1
ATOM 1472 C C . PHE A 1 190 ? 7.477 -17.062 -16 1 98.25 190 PHE A C 1
ATOM 1474 O O . PHE A 1 190 ? 8.641 -17.391 -16.234 1 98.25 190 PHE A O 1
ATOM 1481 N N . LEU A 1 191 ? 6.582 -17.844 -15.461 1 98.38 191 LEU A N 1
ATOM 1482 C CA . LEU A 1 191 ? 6.906 -19.25 -15.18 1 98.38 191 LEU A CA 1
ATOM 1483 C C . LEU A 1 191 ? 6.734 -20.094 -16.438 1 98.38 191 LEU A C 1
ATOM 1485 O O . LEU A 1 191 ? 5.609 -20.328 -16.891 1 98.38 191 LEU A O 1
ATOM 1489 N N . PRO A 1 192 ? 7.824 -20.594 -16.922 1 97.31 192 PRO A N 1
ATOM 1490 C CA . PRO A 1 192 ? 7.672 -21.531 -18.047 1 97.31 192 PRO A CA 1
ATOM 1491 C C . PRO A 1 192 ? 7.156 -22.891 -17.594 1 97.31 192 PRO A C 1
ATOM 1493 O O . PRO A 1 192 ? 7.418 -23.312 -16.469 1 97.31 192 PRO A O 1
ATOM 1496 N N . ARG A 1 193 ? 6.566 -23.578 -18.5 1 97.31 193 ARG A N 1
ATOM 1497 C CA . ARG A 1 193 ? 6.012 -24.891 -18.188 1 97.31 193 ARG A CA 1
ATOM 1498 C C . ARG A 1 193 ? 7.094 -25.828 -17.688 1 97.31 193 ARG A C 1
ATOM 1500 O O . ARG A 1 193 ? 6.906 -26.516 -16.672 1 97.31 193 ARG A O 1
ATOM 1507 N N . LYS A 1 194 ? 8.188 -25.875 -18.375 1 96.75 194 LYS A N 1
ATOM 1508 C CA . LYS A 1 194 ? 9.273 -26.766 -17.984 1 96.75 194 LYS A CA 1
ATOM 1509 C C . LYS A 1 194 ? 9.742 -26.469 -16.562 1 96.75 194 LYS A C 1
ATOM 1511 O O . LYS A 1 194 ? 10.008 -27.391 -15.789 1 96.75 194 LYS A O 1
ATOM 1516 N N . LYS A 1 195 ? 9.859 -25.219 -16.281 1 97.06 195 LYS A N 1
ATOM 1517 C CA . LYS A 1 195 ? 10.281 -24.828 -14.938 1 97.06 195 LYS A CA 1
ATOM 1518 C C . LYS A 1 195 ? 9.242 -25.25 -13.898 1 97.06 195 LYS A C 1
ATOM 1520 O O . LYS A 1 195 ? 9.602 -25.656 -12.789 1 97.06 195 LYS A O 1
ATOM 1525 N N . MET A 1 196 ? 8 -25.141 -14.211 1 97.94 196 MET A N 1
ATOM 1526 C CA . MET A 1 196 ? 6.961 -25.609 -13.297 1 97.94 196 MET A CA 1
ATOM 1527 C C . MET A 1 196 ? 7.113 -27.109 -13.023 1 97.94 196 MET A C 1
ATOM 1529 O O . MET A 1 196 ? 7 -27.547 -11.875 1 97.94 196 MET A O 1
ATOM 1533 N N . GLU A 1 197 ? 7.434 -27.844 -14.023 1 97.38 197 GLU A N 1
ATOM 1534 C CA . GLU A 1 197 ? 7.594 -29.297 -13.906 1 97.38 197 GLU A CA 1
ATOM 1535 C C . GLU A 1 197 ? 8.789 -29.641 -13.023 1 97.38 197 GLU A C 1
ATOM 1537 O O . GLU A 1 197 ? 8.781 -30.672 -12.344 1 97.38 197 GLU A O 1
ATOM 1542 N N . ASP A 1 198 ? 9.727 -28.734 -13.078 1 96.25 198 ASP A N 1
ATOM 1543 C CA . ASP A 1 198 ? 10.891 -28.922 -12.219 1 96.25 198 ASP A CA 1
ATOM 1544 C C . ASP A 1 198 ? 10.555 -28.609 -10.766 1 96.25 198 ASP A C 1
ATOM 1546 O O . ASP A 1 198 ? 11.062 -29.266 -9.852 1 96.25 198 ASP A O 1
ATOM 1550 N N . LEU A 1 199 ? 9.68 -27.688 -10.539 1 97.38 199 LEU A N 1
ATOM 1551 C CA . LEU A 1 199 ? 9.438 -27.141 -9.211 1 97.38 199 LEU A CA 1
ATOM 1552 C C . LEU A 1 199 ? 8.367 -27.938 -8.477 1 97.38 199 LEU A C 1
ATOM 1554 O O . LEU A 1 199 ? 8.336 -27.969 -7.246 1 97.38 199 LEU A O 1
ATOM 1558 N N . LEU A 1 200 ? 7.477 -28.625 -9.242 1 97.69 200 LEU A N 1
ATOM 1559 C CA . LEU A 1 200 ? 6.289 -29.219 -8.625 1 97.69 200 LEU A CA 1
ATOM 1560 C C . LEU A 1 200 ? 6.145 -30.688 -9.016 1 97.69 200 LEU A C 1
ATOM 1562 O O . LEU A 1 200 ? 6.781 -31.141 -9.969 1 97.69 200 LEU A O 1
ATOM 1566 N N . THR A 1 201 ? 5.297 -31.406 -8.227 1 96.94 201 THR A N 1
ATOM 1567 C CA . THR A 1 201 ? 4.961 -32.781 -8.609 1 96.94 201 THR A CA 1
ATOM 1568 C C . THR A 1 201 ? 4.082 -32.781 -9.852 1 96.94 201 THR A C 1
ATOM 1570 O O . THR A 1 201 ? 3.467 -31.781 -10.195 1 96.94 201 THR A O 1
ATOM 1573 N N . ALA A 1 202 ? 3.984 -33.906 -10.461 1 97.25 202 ALA A N 1
ATOM 1574 C CA . ALA A 1 202 ? 3.178 -34.062 -11.672 1 97.25 202 ALA A CA 1
ATOM 1575 C C . ALA A 1 202 ? 1.712 -33.75 -11.391 1 97.25 202 ALA A C 1
ATOM 1577 O O . ALA A 1 202 ? 1.045 -33.094 -12.219 1 97.25 202 ALA A O 1
ATOM 1578 N N . GLU A 1 203 ? 1.239 -34.156 -10.297 1 96.69 203 GLU A N 1
ATOM 1579 C CA . GLU A 1 203 ? -0.145 -33.906 -9.914 1 96.69 203 GLU A CA 1
ATOM 1580 C C . GLU A 1 203 ? -0.39 -32.406 -9.727 1 96.69 203 GLU A C 1
ATOM 1582 O O . GLU A 1 203 ? -1.401 -31.875 -10.188 1 96.69 203 GLU A O 1
ATOM 1587 N N . GLN A 1 204 ? 0.491 -31.766 -9.094 1 97.44 204 GLN A N 1
ATOM 1588 C CA . GLN A 1 204 ? 0.374 -30.328 -8.859 1 97.44 204 GLN A CA 1
ATOM 1589 C C . GLN A 1 204 ? 0.421 -29.547 -10.172 1 97.44 204 GLN A C 1
ATOM 1591 O O . GLN A 1 204 ? -0.315 -28.578 -10.352 1 97.44 204 GLN A O 1
ATOM 1596 N N . VAL A 1 205 ? 1.288 -29.906 -11.031 1 98.12 205 VAL A N 1
ATOM 1597 C CA . VAL A 1 205 ? 1.379 -29.281 -12.344 1 98.12 205 VAL A CA 1
ATOM 1598 C C . VAL A 1 205 ? 0.041 -29.406 -13.07 1 98.12 205 VAL A C 1
ATOM 1600 O O . VAL A 1 205 ? -0.469 -28.422 -13.617 1 98.12 205 VAL A O 1
ATOM 1603 N N . GLN A 1 206 ? -0.52 -30.594 -13.031 1 97.5 206 GLN A N 1
ATOM 1604 C CA . GLN A 1 206 ? -1.794 -30.828 -13.703 1 97.5 206 GLN A CA 1
ATOM 1605 C C . GLN A 1 206 ? -2.889 -29.922 -13.141 1 97.5 206 GLN A C 1
ATOM 1607 O O . GLN A 1 206 ? -3.748 -29.438 -13.883 1 97.5 206 GLN A O 1
ATOM 1612 N N . GLU A 1 207 ? -2.824 -29.688 -11.883 1 97.5 207 GLU A N 1
ATOM 1613 C CA . GLU A 1 207 ? -3.863 -28.906 -11.211 1 97.5 207 GLU A CA 1
ATOM 1614 C C . GLU A 1 207 ? -3.676 -27.406 -11.445 1 97.5 207 GLU A C 1
ATOM 1616 O O . GLU A 1 207 ? -4.641 -26.641 -11.406 1 97.5 207 GLU A O 1
ATOM 1621 N N . LEU A 1 208 ? -2.422 -26.938 -11.75 1 98.12 208 LEU A N 1
ATOM 1622 C CA . LEU A 1 208 ? -2.162 -25.516 -11.664 1 98.12 208 LEU A CA 1
ATOM 1623 C C . LEU A 1 208 ? -1.713 -24.953 -13.016 1 98.12 208 LEU A C 1
ATOM 1625 O O . LEU A 1 208 ? -1.576 -23.75 -13.18 1 98.12 208 LEU A O 1
ATOM 1629 N N . ASP A 1 209 ? -1.467 -25.797 -14.023 1 97.31 209 ASP A N 1
ATOM 1630 C CA . ASP A 1 209 ? -0.809 -25.359 -15.25 1 97.31 209 ASP A CA 1
ATOM 1631 C C . ASP A 1 209 ? -1.695 -24.391 -16.031 1 97.31 209 ASP A C 1
ATOM 1633 O O . ASP A 1 209 ? -1.211 -23.656 -16.906 1 97.31 209 ASP A O 1
ATOM 1637 N N . TRP A 1 210 ? -3.08 -24.344 -15.727 1 96.44 210 TRP A N 1
ATOM 1638 C CA . TRP A 1 210 ? -3.971 -23.406 -16.406 1 96.44 210 TRP A CA 1
ATOM 1639 C C . TRP A 1 210 ? -3.646 -21.969 -16 1 96.44 210 TRP A C 1
ATOM 1641 O O . TRP A 1 210 ? -4.129 -21.016 -16.641 1 96.44 210 TRP A O 1
ATOM 1651 N N . MET A 1 211 ? -2.781 -21.797 -15 1 97.75 211 MET A N 1
ATOM 1652 C CA . MET A 1 211 ? -2.412 -20.469 -14.5 1 97.75 211 MET A CA 1
ATOM 1653 C C . MET A 1 211 ? -1.118 -19.984 -15.148 1 97.75 211 MET A C 1
ATOM 1655 O O . MET A 1 211 ? -0.594 -18.938 -14.781 1 97.75 211 MET A O 1
ATOM 1659 N N . LEU A 1 212 ? -0.531 -20.781 -16.031 1 97.88 212 LEU A N 1
ATOM 1660 C CA . LEU A 1 212 ? 0.635 -20.359 -16.797 1 97.88 212 LEU A CA 1
ATOM 1661 C C . LEU A 1 212 ? 0.227 -19.438 -17.938 1 97.88 212 LEU A C 1
ATOM 1663 O O . LEU A 1 212 ? -0.894 -19.531 -18.453 1 97.88 212 LEU A O 1
ATOM 1667 N N . ARG A 1 213 ? 1.188 -18.594 -18.234 1 94.56 213 ARG A N 1
ATOM 1668 C CA . ARG A 1 213 ? 0.963 -17.734 -19.391 1 94.56 213 ARG A CA 1
ATOM 1669 C C . ARG A 1 213 ? 0.906 -18.562 -20.672 1 94.56 213 ARG A C 1
ATOM 1671 O O . ARG A 1 213 ? 1.771 -19.406 -20.922 1 94.56 213 ARG A O 1
ATOM 1678 N N . THR A 1 214 ? -0.22 -18.422 -21.406 1 81.06 214 THR A N 1
ATOM 1679 C CA . THR A 1 214 ? -0.336 -19.125 -22.672 1 81.06 214 THR A CA 1
ATOM 1680 C C . THR A 1 214 ? 0.402 -18.359 -23.781 1 81.06 214 THR A C 1
ATOM 1682 O O . THR A 1 214 ? 0.273 -17.141 -23.891 1 81.06 214 THR A O 1
ATOM 1685 N N . GLU A 1 215 ? 1.604 -18.844 -24.188 1 63.25 215 GLU A N 1
ATOM 1686 C CA . GLU A 1 215 ? 2.35 -18.25 -25.297 1 63.25 215 GLU A CA 1
ATOM 1687 C C . GLU A 1 215 ? 1.481 -18.125 -26.547 1 63.25 215 GLU A C 1
ATOM 1689 O O . GLU A 1 215 ? 0.776 -19.078 -26.906 1 63.25 215 GLU A O 1
ATOM 1694 N N . LYS A 1 216 ? 1.013 -16.891 -26.75 1 47.78 216 LYS A N 1
ATOM 1695 C CA . LYS A 1 216 ? 0.428 -16.781 -28.094 1 47.78 216 LYS A CA 1
ATOM 1696 C C . LYS A 1 216 ? 1.505 -16.844 -29.172 1 47.78 216 LYS A C 1
ATOM 1698 O O . LYS A 1 216 ? 2.639 -16.422 -28.953 1 47.78 216 LYS A O 1
ATOM 1703 N N . MET B 1 1 ? -6.844 23.203 -4.203 1 66.69 1 MET B N 1
ATOM 1704 C CA . MET B 1 1 ? -7.449 22.75 -2.953 1 66.69 1 MET B CA 1
ATOM 1705 C C . MET B 1 1 ? -8.961 22.641 -3.088 1 66.69 1 MET B C 1
ATOM 1707 O O . MET B 1 1 ? -9.586 23.469 -3.758 1 66.69 1 MET B O 1
ATOM 1711 N N . ASP B 1 2 ? -9.484 21.484 -2.502 1 73.5 2 ASP B N 1
ATOM 1712 C CA . ASP B 1 2 ? -10.906 21.219 -2.68 1 73.5 2 ASP B CA 1
ATOM 1713 C C . ASP B 1 2 ? -11.75 22.094 -1.758 1 73.5 2 ASP B C 1
ATOM 1715 O O . ASP B 1 2 ? -12.938 22.312 -2.014 1 73.5 2 ASP B O 1
ATOM 1719 N N . ILE B 1 3 ? -11.125 22.609 -0.639 1 84.44 3 ILE B N 1
ATOM 1720 C CA . ILE B 1 3 ? -11.844 23.484 0.283 1 84.44 3 ILE B CA 1
ATOM 1721 C C . ILE B 1 3 ? -10.883 24.531 0.842 1 84.44 3 ILE B C 1
ATOM 1723 O O . ILE B 1 3 ? -9.664 24.375 0.755 1 84.44 3 ILE B O 1
ATOM 1727 N N . SER B 1 4 ? -11.484 25.547 1.425 1 91.5 4 SER B N 1
ATOM 1728 C CA . SER B 1 4 ? -10.672 26.562 2.098 1 91.5 4 SER B CA 1
ATOM 1729 C C . SER B 1 4 ? -10.148 26.047 3.434 1 91.5 4 SER B C 1
ATOM 1731 O O . SER B 1 4 ? -10.734 25.141 4.031 1 91.5 4 SER B O 1
ATOM 1733 N N . ILE B 1 5 ? -9.062 26.578 3.867 1 93.94 5 ILE B N 1
ATOM 1734 C CA . ILE B 1 5 ? -8.414 26.188 5.109 1 93.94 5 ILE B CA 1
ATOM 1735 C C . ILE B 1 5 ? -9.375 26.375 6.277 1 93.94 5 ILE B C 1
ATOM 1737 O O . ILE B 1 5 ? -9.375 25.562 7.219 1 93.94 5 ILE B O 1
ATOM 1741 N N . SER B 1 6 ? -10.195 27.406 6.184 1 94.12 6 SER B N 1
ATOM 1742 C CA . SER B 1 6 ? -11.133 27.719 7.262 1 94.12 6 SER B CA 1
ATOM 1743 C C . SER B 1 6 ? -12.219 26.656 7.375 1 94.12 6 SER B C 1
ATOM 1745 O O . SER B 1 6 ? -12.922 26.594 8.383 1 94.12 6 SER B O 1
ATOM 1747 N N . GLN B 1 7 ? -12.359 25.859 6.379 1 95.19 7 GLN B N 1
ATOM 1748 C CA . GLN B 1 7 ? -13.391 24.828 6.363 1 95.19 7 GLN B CA 1
ATOM 1749 C C . GLN B 1 7 ? -12.867 23.516 6.926 1 95.19 7 GLN B C 1
ATOM 1751 O O . GLN B 1 7 ? -13.633 22.562 7.105 1 95.19 7 GLN B O 1
ATOM 1756 N N . ILE B 1 8 ? -11.609 23.453 7.18 1 96.25 8 ILE B N 1
ATOM 1757 C CA . ILE B 1 8 ? -11.031 22.25 7.785 1 96.25 8 ILE B CA 1
ATOM 1758 C C . ILE B 1 8 ? -11.375 22.203 9.273 1 96.25 8 ILE B C 1
ATOM 1760 O O . ILE B 1 8 ? -10.789 22.938 10.07 1 96.25 8 ILE B O 1
ATOM 1764 N N . LYS B 1 9 ? -12.359 21.406 9.578 1 94.81 9 LYS B N 1
ATOM 1765 C CA . LYS B 1 9 ? -12.844 21.25 10.945 1 94.81 9 LYS B CA 1
ATOM 1766 C C . LYS B 1 9 ? -13.008 19.781 11.312 1 94.81 9 LYS B C 1
ATOM 1768 O O . LYS B 1 9 ? -13.211 18.938 10.43 1 94.81 9 LYS B O 1
ATOM 1773 N N . PRO B 1 10 ? -12.914 19.484 12.594 1 95.06 10 PRO B N 1
ATOM 1774 C CA . PRO B 1 10 ? -13.156 18.094 12.969 1 95.06 10 PRO B CA 1
ATOM 1775 C C . PRO B 1 10 ? -14.562 17.625 12.617 1 95.06 10 PRO B C 1
ATOM 1777 O O . PRO B 1 10 ? -15.539 18.312 12.914 1 95.06 10 PRO B O 1
ATOM 1780 N N . ALA B 1 11 ? -14.633 16.531 11.977 1 93.88 11 ALA B N 1
ATOM 1781 C CA . ALA B 1 11 ? -15.938 15.93 11.703 1 93.88 11 ALA B CA 1
ATOM 1782 C C . ALA B 1 11 ? -16.453 15.164 12.922 1 93.88 11 ALA B C 1
ATOM 1784 O O . ALA B 1 11 ? -17.656 14.945 13.07 1 93.88 11 ALA B O 1
ATOM 1785 N N . PHE B 1 12 ? -15.562 14.711 13.758 1 94.62 12 PHE B N 1
ATOM 1786 C CA . PHE B 1 12 ? -15.852 14.008 15.008 1 94.62 12 PHE B CA 1
ATOM 1787 C C . PHE B 1 12 ? -15.125 14.664 16.172 1 94.62 12 PHE B C 1
ATOM 1789 O O . PHE B 1 12 ? -14 15.133 16.031 1 94.62 12 PHE B O 1
ATOM 1796 N N . PRO B 1 13 ? -15.773 14.656 17.281 1 91.25 13 PRO B N 1
ATOM 1797 C CA . PRO B 1 13 ? -15.07 15.195 18.438 1 91.25 13 PRO B CA 1
ATOM 1798 C C . PRO B 1 13 ? -13.906 14.312 18.891 1 91.25 13 PRO B C 1
ATOM 1800 O O . PRO B 1 13 ? -13.977 13.086 18.75 1 91.25 13 PRO B O 1
ATOM 1803 N N . THR B 1 14 ? -12.891 14.891 19.375 1 88.69 14 THR B N 1
ATOM 1804 C CA . THR B 1 14 ? -11.797 14.141 19.984 1 88.69 14 THR B CA 1
ATOM 1805 C C . THR B 1 14 ? -12.031 13.945 21.484 1 88.69 14 THR B C 1
ATOM 1807 O O . THR B 1 14 ? -11.945 14.898 22.25 1 88.69 14 THR B O 1
ATOM 1810 N N . PRO B 1 15 ? -12.227 12.781 21.812 1 90.5 15 PRO B N 1
ATOM 1811 C CA . PRO B 1 15 ? -12.461 12.578 23.25 1 90.5 15 PRO B CA 1
ATOM 1812 C C . PRO B 1 15 ? -11.219 12.844 24.094 1 90.5 15 PRO B C 1
ATOM 1814 O O . PRO B 1 15 ? -10.102 12.609 23.641 1 90.5 15 PRO B O 1
ATOM 1817 N N . ALA B 1 16 ? -11.438 13.211 25.297 1 87.19 16 ALA B N 1
ATOM 1818 C CA . ALA B 1 16 ? -10.344 13.477 26.234 1 87.19 16 ALA B CA 1
ATOM 1819 C C . ALA B 1 16 ? -9.625 12.188 26.625 1 87.19 16 ALA B C 1
ATOM 1821 O O . ALA B 1 16 ? -8.406 12.18 26.781 1 87.19 16 ALA B O 1
ATOM 1822 N N . ASN B 1 17 ? -10.438 11.133 26.75 1 90.5 17 ASN B N 1
ATOM 1823 C CA . ASN B 1 17 ? -9.898 9.828 27.125 1 90.5 17 ASN B CA 1
ATOM 1824 C C . ASN B 1 17 ? -10.344 8.742 26.141 1 90.5 17 ASN B C 1
ATOM 1826 O O . ASN B 1 17 ? -11.234 7.957 26.453 1 90.5 17 ASN B O 1
ATOM 1830 N N . PRO B 1 18 ? -9.664 8.695 25.078 1 92.75 18 PRO B N 1
ATOM 1831 C CA . PRO B 1 18 ? -10.047 7.664 24.109 1 92.75 18 PRO B CA 1
ATOM 1832 C C . PRO B 1 18 ? -9.828 6.25 24.641 1 92.75 18 PRO B C 1
ATOM 1834 O O . PRO B 1 18 ? -8.875 6.008 25.391 1 92.75 18 PRO B O 1
ATOM 1837 N N . SER B 1 19 ? -10.766 5.395 24.312 1 92.5 19 SER B N 1
ATOM 1838 C CA . SER B 1 19 ? -10.664 4.008 24.75 1 92.5 19 SER B CA 1
ATOM 1839 C C . SER B 1 19 ? -11.133 3.047 23.656 1 92.5 19 SER B C 1
ATOM 1841 O O . SER B 1 19 ? -12.109 3.324 22.969 1 92.5 19 SER B O 1
ATOM 1843 N N . GLN B 1 20 ? -10.492 1.973 23.578 1 93.75 20 GLN B N 1
ATOM 1844 C CA . GLN B 1 20 ? -10.883 0.936 22.625 1 93.75 20 GLN B CA 1
ATOM 1845 C C . GLN B 1 20 ? -12.25 0.363 22.969 1 93.75 20 GLN B C 1
ATOM 1847 O O . GLN B 1 20 ? -13.023 0.008 22.078 1 93.75 20 GLN B O 1
ATOM 1852 N N . GLU B 1 21 ? -12.539 0.306 24.281 1 94.19 21 GLU B N 1
ATOM 1853 C CA . GLU B 1 21 ? -13.805 -0.251 24.75 1 94.19 21 GLU B CA 1
ATOM 1854 C C . GLU B 1 21 ? -14.984 0.592 24.266 1 94.19 21 GLU B C 1
ATOM 1856 O O . GLU B 1 21 ? -16.094 0.077 24.094 1 94.19 21 GLU B O 1
ATOM 1861 N N . ALA B 1 22 ? -14.742 1.849 24.047 1 95.44 22 ALA B N 1
ATOM 1862 C CA . ALA B 1 22 ? -15.812 2.768 23.672 1 95.44 22 ALA B CA 1
ATOM 1863 C C . ALA B 1 22 ? -16.047 2.756 22.156 1 95.44 22 ALA B C 1
ATOM 1865 O O . ALA B 1 22 ? -17 3.373 21.672 1 95.44 22 ALA B O 1
ATOM 1866 N N . GLU B 1 23 ? -15.188 2.045 21.438 1 96.81 23 GLU B N 1
ATOM 1867 C CA . GLU B 1 23 ? -15.352 1.96 19.984 1 96.81 23 GLU B CA 1
ATOM 1868 C C . GLU B 1 23 ? -16.578 1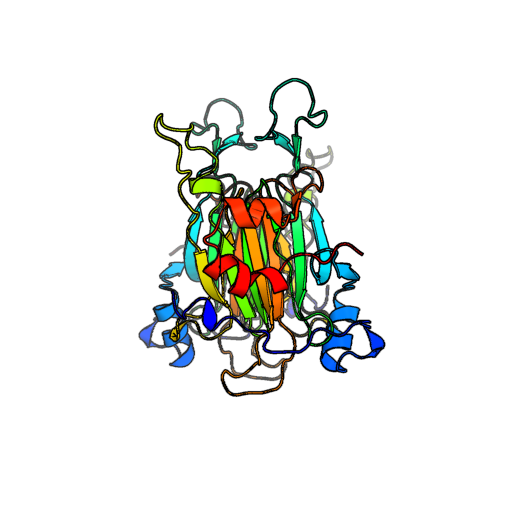.123 19.625 1 96.81 23 GLU B C 1
ATOM 1870 O O . GLU B 1 23 ? -16.969 0.235 20.375 1 96.81 23 GLU B O 1
ATOM 1875 N N . ALA B 1 24 ? -17.156 1.418 18.453 1 96 24 ALA B N 1
ATOM 1876 C CA . ALA B 1 24 ? -18.234 0.598 17.922 1 96 24 ALA B CA 1
ATOM 1877 C C . ALA B 1 24 ? -17.797 -0.849 17.734 1 96 24 ALA B C 1
ATOM 1879 O O . ALA B 1 24 ? -16.625 -1.112 17.469 1 96 24 ALA B O 1
ATOM 1880 N N . PRO B 1 25 ? -18.719 -1.808 17.75 1 96.19 25 PRO B N 1
ATOM 1881 C CA . PRO B 1 25 ? -18.375 -3.229 17.672 1 96.19 25 PRO B CA 1
ATOM 1882 C C . PRO B 1 25 ? -17.594 -3.578 16.422 1 96.19 25 PRO B C 1
ATOM 1884 O O . PRO B 1 25 ? -16.609 -4.324 16.484 1 96.19 25 PRO B O 1
ATOM 1887 N N . ALA B 1 26 ? -17.969 -3.066 15.312 1 94.94 26 ALA B N 1
ATOM 1888 C CA . ALA B 1 26 ? -17.281 -3.377 14.062 1 94.94 26 ALA B CA 1
ATOM 1889 C C . ALA B 1 26 ? -15.828 -2.883 14.094 1 94.94 26 ALA B C 1
ATOM 1891 O O . ALA B 1 26 ? -14.93 -3.553 13.594 1 94.94 26 ALA B O 1
ATOM 1892 N N . ILE B 1 27 ? -15.617 -1.746 14.633 1 97.31 27 ILE B N 1
ATOM 1893 C CA . ILE B 1 27 ? -14.281 -1.188 14.766 1 97.31 27 ILE B CA 1
ATOM 1894 C C . ILE B 1 27 ? -13.453 -2.037 15.727 1 97.31 27 ILE B C 1
ATOM 1896 O O . ILE B 1 27 ? -12.289 -2.332 15.461 1 97.31 27 ILE B O 1
ATOM 1900 N N . LYS B 1 28 ? -14.055 -2.42 16.812 1 97.5 28 LYS B N 1
ATOM 1901 C CA . LYS B 1 28 ? -13.375 -3.287 17.766 1 97.5 28 LYS B CA 1
ATOM 1902 C C . LYS B 1 28 ? -12.93 -4.586 17.109 1 97.5 28 LYS B C 1
ATOM 1904 O O . LYS B 1 28 ? -11.82 -5.066 17.344 1 97.5 28 LYS B O 1
ATOM 1909 N N . THR B 1 29 ? -13.82 -5.129 16.312 1 96.62 29 THR B N 1
ATOM 1910 C CA . THR B 1 29 ? -13.492 -6.352 15.594 1 96.62 29 THR B CA 1
ATOM 1911 C C . THR B 1 29 ? -12.258 -6.148 14.719 1 96.62 29 THR B C 1
ATOM 1913 O O . THR B 1 29 ? -11.359 -6.992 14.688 1 96.62 29 THR B O 1
ATOM 1916 N N . THR B 1 30 ? -12.195 -5.031 14.008 1 96.75 30 THR B N 1
ATOM 1917 C CA . THR B 1 30 ? -11.062 -4.711 13.141 1 96.75 30 THR B CA 1
ATOM 1918 C C . THR B 1 30 ? -9.789 -4.543 13.961 1 96.75 30 THR B C 1
ATOM 1920 O O . THR B 1 30 ? -8.742 -5.105 13.617 1 96.75 30 THR B O 1
ATOM 1923 N N . ILE B 1 31 ? -9.883 -3.787 15.039 1 98.12 31 ILE B N 1
ATOM 1924 C CA . ILE B 1 31 ? -8.734 -3.537 15.906 1 98.12 31 ILE B CA 1
ATOM 1925 C C . ILE B 1 31 ? -8.18 -4.863 16.422 1 98.12 31 ILE B C 1
ATOM 1927 O O . ILE B 1 31 ? -6.969 -5.086 16.391 1 98.12 31 ILE B O 1
ATOM 1931 N N . ASN B 1 32 ? -9.078 -5.711 16.812 1 97.69 32 ASN B N 1
ATOM 1932 C CA . ASN B 1 32 ? -8.664 -7 17.359 1 97.69 32 ASN B CA 1
ATOM 1933 C C . ASN B 1 32 ? -8.07 -7.902 16.281 1 97.69 32 ASN B C 1
ATOM 1935 O O . ASN B 1 32 ? -7.012 -8.5 16.469 1 97.69 32 ASN B O 1
ATOM 1939 N N . ALA B 1 33 ? -8.711 -8.008 15.195 1 97.56 33 ALA B N 1
ATOM 1940 C CA . ALA B 1 33 ? -8.297 -8.914 14.125 1 97.56 33 ALA B CA 1
ATOM 1941 C C . ALA B 1 33 ? -6.93 -8.531 13.578 1 97.56 33 ALA B C 1
ATOM 1943 O O . ALA B 1 33 ? -6.145 -9.398 13.18 1 97.56 33 ALA B O 1
ATOM 1944 N N . LEU B 1 34 ? -6.656 -7.207 13.562 1 97.94 34 LEU B N 1
ATOM 1945 C CA . LEU B 1 34 ? -5.402 -6.727 12.992 1 97.94 34 LEU B CA 1
ATOM 1946 C C . LEU B 1 34 ? -4.375 -6.465 14.086 1 97.94 34 LEU B C 1
ATOM 1948 O O . LEU B 1 34 ? -3.258 -6.027 13.805 1 97.94 34 LEU B O 1
ATOM 1952 N N . ASN B 1 35 ? -4.742 -6.66 15.328 1 98 35 ASN B N 1
ATOM 1953 C CA . ASN B 1 35 ? -3.877 -6.449 16.484 1 98 35 ASN B CA 1
ATOM 1954 C C . ASN B 1 35 ? -3.359 -5.016 16.547 1 98 35 ASN B C 1
ATOM 1956 O O . ASN B 1 35 ? -2.166 -4.789 16.75 1 98 35 ASN B O 1
ATOM 1960 N N . LEU B 1 36 ? -4.246 -4.102 16.312 1 98.5 36 LEU B N 1
ATOM 1961 C CA . LEU B 1 36 ? -3.877 -2.689 16.312 1 98.5 36 LEU B CA 1
ATOM 1962 C C . LEU B 1 36 ? -3.686 -2.178 17.734 1 98.5 36 LEU B C 1
ATOM 1964 O O . LEU B 1 36 ? -4.363 -2.633 18.656 1 98.5 36 LEU B O 1
ATOM 1968 N N . GLN B 1 37 ? -2.758 -1.249 17.906 1 98.38 37 GLN B N 1
ATOM 1969 C CA . GLN B 1 37 ? -2.504 -0.562 19.172 1 98.38 37 GLN B CA 1
ATOM 1970 C C . GLN B 1 37 ? -2.529 0.953 18.984 1 98.38 37 GLN B C 1
ATOM 1972 O O . GLN B 1 37 ? -2.352 1.451 17.875 1 98.38 37 GLN B O 1
ATOM 1977 N N . PRO B 1 38 ? -2.76 1.692 20.031 1 97.56 38 PRO B N 1
ATOM 1978 C CA . PRO B 1 38 ? -2.768 3.152 19.906 1 97.56 38 PRO B CA 1
ATOM 1979 C C . PRO B 1 38 ? -1.461 3.699 19.328 1 97.56 38 PRO B C 1
ATOM 1981 O O . PRO B 1 38 ? -0.38 3.219 19.688 1 97.56 38 PRO B O 1
ATOM 1984 N N . HIS B 1 39 ? -1.592 4.625 18.469 1 96.38 39 HIS B N 1
ATOM 1985 C CA . HIS B 1 39 ? -0.442 5.27 17.844 1 96.38 39 HIS B CA 1
ATOM 1986 C C . HIS B 1 39 ? -0.141 6.613 18.5 1 96.38 39 HIS B C 1
ATOM 1988 O O . HIS B 1 39 ? -1.058 7.379 18.812 1 96.38 39 HIS B O 1
ATOM 1994 N N . PRO B 1 40 ? 1.121 7.039 18.609 1 92.5 40 PRO B N 1
ATOM 1995 C CA . PRO B 1 40 ? 1.479 8.328 19.188 1 92.5 40 PRO B CA 1
ATOM 1996 C C . PRO B 1 40 ? 0.936 9.516 18.391 1 92.5 40 PRO B C 1
ATOM 1998 O O . PRO B 1 40 ? 0.654 10.57 18.969 1 92.5 40 PRO B O 1
ATOM 2001 N N . GLU B 1 41 ? 0.737 9.375 17.156 1 94.94 41 GLU B N 1
ATOM 2002 C CA . GLU B 1 41 ? 0.248 10.445 16.297 1 94.94 41 GLU B CA 1
ATOM 2003 C C . GLU B 1 41 ? -1.271 10.57 16.375 1 94.94 41 GLU B C 1
ATOM 2005 O O . GLU B 1 41 ? -1.851 11.516 15.844 1 94.94 41 GLU B O 1
ATOM 2010 N N . GLY B 1 42 ? -1.95 9.609 17.016 1 96.19 42 GLY B N 1
ATOM 2011 C CA . GLY B 1 42 ? -3.389 9.422 16.938 1 96.19 42 GLY B CA 1
ATOM 2012 C C . GLY B 1 42 ? -3.783 8.164 16.172 1 96.19 42 GLY B C 1
ATOM 2013 O O . GLY B 1 42 ? -2.984 7.621 15.406 1 96.19 42 GLY B O 1
ATOM 2014 N N . GLY B 1 43 ? -4.98 7.738 16.422 1 98.25 43 GLY B N 1
ATOM 2015 C CA . GLY B 1 43 ? -5.426 6.512 15.781 1 98.25 43 GLY B CA 1
ATOM 2016 C C . GLY B 1 43 ? -4.801 5.266 16.375 1 98.25 43 GLY B C 1
ATOM 2017 O O . GLY B 1 43 ? -4.371 5.277 17.531 1 98.25 43 GLY B O 1
ATOM 2018 N N . TYR B 1 44 ? -4.91 4.184 15.633 1 98.69 44 TYR B N 1
ATOM 2019 C CA . TYR B 1 44 ? -4.305 2.896 15.945 1 98.69 44 TYR B CA 1
ATOM 2020 C C . TYR B 1 44 ? -3.352 2.453 14.844 1 98.69 44 TYR B C 1
ATOM 2022 O O . TYR B 1 44 ? -3.461 2.906 13.703 1 98.69 44 TYR B O 1
ATOM 2030 N N . PHE B 1 45 ? -2.438 1.579 15.234 1 98.81 45 PHE B N 1
ATOM 2031 C CA . PHE B 1 45 ? -1.547 1.083 14.195 1 98.81 45 PHE B CA 1
ATOM 2032 C C . PHE B 1 45 ? -0.908 -0.236 14.609 1 98.81 45 PHE B C 1
ATOM 2034 O O . PHE B 1 45 ? -1.059 -0.671 15.75 1 98.81 45 PHE B O 1
ATOM 2041 N N . VAL B 1 46 ? -0.277 -0.878 13.68 1 98.81 46 VAL B N 1
ATOM 2042 C CA . VAL B 1 46 ? 0.623 -2.004 13.906 1 98.81 46 VAL B CA 1
ATOM 2043 C C . VAL B 1 46 ? 1.641 -2.094 12.773 1 98.81 46 VAL B C 1
ATOM 2045 O O . VAL B 1 46 ? 1.295 -1.901 11.602 1 98.81 46 VAL B O 1
ATOM 2048 N N . GLU B 1 47 ? 2.9 -2.24 13.148 1 98.81 47 GLU B N 1
ATOM 2049 C CA . GLU B 1 47 ? 3.873 -2.564 12.109 1 98.81 47 GLU B CA 1
ATOM 2050 C C . GLU B 1 47 ? 3.738 -4.016 11.664 1 98.81 47 GLU B C 1
ATOM 2052 O O . GLU B 1 47 ? 3.848 -4.938 12.477 1 98.81 47 GLU B O 1
ATOM 2057 N N . THR B 1 48 ? 3.498 -4.207 10.375 1 98.75 48 THR B N 1
ATOM 2058 C CA . THR B 1 48 ? 3.205 -5.547 9.875 1 98.75 48 THR B CA 1
ATOM 2059 C C . THR B 1 48 ? 4.418 -6.129 9.156 1 98.75 48 THR B C 1
ATOM 2061 O O . THR B 1 48 ? 4.492 -7.344 8.945 1 98.75 48 THR B O 1
ATOM 2064 N N . ASP B 1 49 ? 5.32 -5.207 8.773 1 98.69 49 ASP B N 1
ATOM 2065 C CA . ASP B 1 49 ? 6.484 -5.695 8.039 1 98.69 49 ASP B CA 1
ATOM 2066 C C . ASP B 1 49 ? 7.656 -4.727 8.164 1 98.69 49 ASP B C 1
ATOM 2068 O O . ASP B 1 49 ? 7.465 -3.508 8.133 1 98.69 49 ASP B O 1
ATOM 2072 N N . ARG B 1 50 ? 8.828 -5.254 8.281 1 98.69 50 ARG B N 1
ATOM 2073 C CA . ARG B 1 50 ? 10.125 -4.582 8.172 1 98.69 50 ARG B CA 1
ATOM 2074 C C . ARG B 1 50 ? 11.07 -5.363 7.273 1 98.69 50 ARG B C 1
ATOM 2076 O O . ARG B 1 50 ? 11.484 -6.477 7.609 1 98.69 50 ARG B O 1
ATOM 2083 N N . ASP B 1 51 ? 11.383 -4.754 6.141 1 98.31 51 ASP B N 1
ATOM 2084 C CA . ASP B 1 51 ? 12.258 -5.426 5.184 1 98.31 51 ASP B CA 1
ATOM 2085 C C . ASP B 1 51 ? 13.609 -5.75 5.816 1 98.31 51 ASP B C 1
ATOM 2087 O O . ASP B 1 51 ? 14.281 -4.863 6.344 1 98.31 51 ASP B O 1
ATOM 2091 N N . PRO B 1 52 ? 14 -7.027 5.758 1 96.38 52 PRO B N 1
ATOM 2092 C CA . PRO B 1 52 ? 15.328 -7.355 6.293 1 96.38 52 PRO B CA 1
ATOM 2093 C C . PRO B 1 52 ? 16.469 -6.793 5.441 1 96.38 52 PRO B C 1
ATOM 2095 O O . PRO B 1 52 ? 17.594 -6.68 5.918 1 96.38 52 PRO B O 1
ATOM 2098 N N . HIS B 1 53 ? 16.188 -6.5 4.203 1 95.5 53 HIS B N 1
ATOM 2099 C CA . HIS B 1 53 ? 17.188 -5.883 3.35 1 95.5 53 HIS B CA 1
ATOM 2100 C C . HIS B 1 53 ? 17.516 -4.465 3.809 1 95.5 53 HIS B C 1
ATOM 2102 O O . HIS B 1 53 ? 16.609 -3.65 4 1 95.5 53 HIS B O 1
ATOM 2108 N N . ARG B 1 54 ? 18.812 -4.195 3.934 1 95.69 54 ARG B N 1
ATOM 2109 C CA . ARG B 1 54 ? 19.266 -2.887 4.387 1 95.69 54 ARG B CA 1
ATOM 2110 C C . ARG B 1 54 ? 19.781 -2.053 3.221 1 95.69 54 ARG B C 1
ATOM 2112 O O . ARG B 1 54 ? 20.453 -2.576 2.33 1 95.69 54 ARG B O 1
ATOM 2119 N N . VAL B 1 55 ? 19.484 -0.792 3.221 1 96.06 55 VAL B N 1
ATOM 2120 C CA . VAL B 1 55 ? 20 0.146 2.223 1 96.06 55 VAL B CA 1
ATOM 2121 C C . VAL B 1 55 ? 20.75 1.279 2.912 1 96.06 55 VAL B C 1
ATOM 2123 O O . VAL B 1 55 ? 20.562 1.525 4.105 1 96.06 55 VAL B O 1
ATOM 2126 N N . PRO B 1 56 ? 21.578 1.939 2.117 1 93.81 56 PRO B N 1
ATOM 2127 C CA . PRO B 1 56 ? 22.266 3.08 2.727 1 93.81 56 PRO B CA 1
ATOM 2128 C C . PRO B 1 56 ? 21.297 4.129 3.268 1 93.81 56 PRO B C 1
ATOM 2130 O O . PRO B 1 56 ? 20.266 4.41 2.641 1 93.81 56 PRO B O 1
ATOM 2133 N N . ASN B 1 57 ? 21.609 4.652 4.41 1 94.31 57 ASN B N 1
ATOM 2134 C CA . ASN B 1 57 ? 20.859 5.746 5.012 1 94.31 57 ASN B CA 1
ATOM 2135 C C . ASN B 1 57 ? 21.062 7.055 4.25 1 94.31 57 ASN B C 1
ATOM 2137 O O . ASN B 1 57 ? 22.141 7.629 4.281 1 94.31 57 ASN B O 1
ATOM 2141 N N . PRO B 1 58 ? 20.062 7.559 3.668 1 92.69 58 PRO B N 1
ATOM 2142 C CA . PRO B 1 58 ? 20.266 8.766 2.859 1 92.69 58 PRO B CA 1
ATOM 2143 C C . PRO B 1 58 ? 20.312 10.039 3.701 1 92.69 58 PRO B C 1
ATOM 2145 O O . PRO B 1 58 ? 20.547 11.125 3.168 1 92.69 58 PRO B O 1
ATOM 2148 N N . TYR B 1 59 ? 20.172 9.891 4.934 1 90.19 59 TYR B N 1
ATOM 2149 C CA . TYR B 1 59 ? 20.078 11.062 5.789 1 90.19 59 TYR B CA 1
ATOM 2150 C C . TYR B 1 59 ? 21.344 11.258 6.602 1 90.19 59 TYR B C 1
ATOM 2152 O O . TYR B 1 59 ? 21.422 12.141 7.461 1 90.19 59 TYR B O 1
ATOM 2160 N N . GLN B 1 60 ? 22.25 10.32 6.258 1 77.69 60 GLN B N 1
ATOM 2161 C CA . GLN B 1 60 ? 23.5 10.375 7.02 1 77.69 60 GLN B CA 1
ATOM 2162 C C . GLN B 1 60 ? 24.188 11.727 6.84 1 77.69 60 GLN B C 1
ATOM 2164 O O . GLN B 1 60 ? 24.391 12.172 5.711 1 77.69 60 GLN B O 1
ATOM 2169 N N . SER B 1 61 ? 23.812 12.539 7.664 1 62.62 61 SER B N 1
ATOM 2170 C CA . SER B 1 61 ? 24.734 13.68 7.664 1 62.62 61 SER B CA 1
ATOM 2171 C C . SER B 1 61 ? 26.062 13.32 8.32 1 62.62 61 SER B C 1
ATOM 2173 O O . SER B 1 61 ? 26.172 12.273 8.969 1 62.62 61 SER B O 1
ATOM 2175 N N . ALA B 1 62 ? 26.797 14.336 8.633 1 49.25 62 ALA B N 1
ATOM 2176 C CA . ALA B 1 62 ? 28.125 14.203 9.25 1 49.25 62 ALA B CA 1
ATOM 2177 C C . ALA B 1 62 ? 28.094 13.203 10.398 1 49.25 62 ALA B C 1
ATOM 2179 O O . ALA B 1 62 ? 27.047 12.602 10.688 1 49.25 62 ALA B O 1
ATOM 2180 N N . GLU B 1 63 ? 28.609 13.328 11.5 1 54.78 63 GLU B N 1
ATOM 2181 C CA . GLU B 1 63 ? 29.234 12.742 12.68 1 54.78 63 GLU B CA 1
ATOM 2182 C C . GLU B 1 63 ? 28.219 11.961 13.516 1 54.78 63 GLU B C 1
ATOM 2184 O O . GLU B 1 63 ? 28.562 10.984 14.18 1 54.78 63 GLU B O 1
ATOM 2189 N N . SER B 1 64 ? 26.828 12.336 13.492 1 55.5 64 SER B N 1
ATOM 2190 C CA . SER B 1 64 ? 26.062 11.883 14.648 1 55.5 64 SER B CA 1
ATOM 2191 C C . SER B 1 64 ? 25.203 10.68 14.305 1 55.5 64 SER B C 1
ATOM 2193 O O . SER B 1 64 ? 24.656 10.023 15.195 1 55.5 64 SER B O 1
ATOM 2195 N N . ASP B 1 65 ? 24.906 10.32 13 1 62.53 65 ASP B N 1
ATOM 2196 C CA . ASP B 1 65 ? 24.016 9.18 12.82 1 62.53 65 ASP B CA 1
ATOM 2197 C C . ASP B 1 65 ? 24.797 7.863 12.828 1 62.53 65 ASP B C 1
ATOM 2199 O O . ASP B 1 65 ? 25.578 7.602 11.922 1 62.53 65 ASP B O 1
ATOM 2203 N N . THR B 1 66 ? 24.531 7.227 13.891 1 72.81 66 THR B N 1
ATOM 2204 C CA . THR B 1 66 ? 25.312 6.027 14.172 1 72.81 66 THR B CA 1
ATOM 2205 C C . THR B 1 66 ? 24.859 4.863 13.297 1 72.81 66 THR B C 1
ATOM 2207 O O . THR B 1 66 ? 25.625 3.932 13.047 1 72.81 66 THR B O 1
ATOM 2210 N N . ASP B 1 67 ? 23.562 5.031 12.734 1 85.75 67 ASP B N 1
ATOM 2211 C CA . ASP B 1 67 ? 23.109 3.918 11.906 1 85.75 67 ASP B CA 1
ATOM 2212 C C . ASP B 1 67 ? 23.297 4.23 10.422 1 85.75 67 ASP B C 1
ATOM 2214 O O . ASP B 1 67 ? 22.578 5.059 9.867 1 85.75 67 ASP B O 1
ATOM 2218 N N . LYS B 1 68 ? 24.125 3.588 9.789 1 92.31 68 LYS B N 1
ATOM 2219 C CA . LYS B 1 68 ? 24.547 3.879 8.422 1 92.31 68 LYS B CA 1
ATOM 2220 C C . LYS B 1 68 ? 23.562 3.293 7.41 1 92.31 68 LYS B C 1
ATOM 2222 O O . LYS B 1 68 ? 23.688 3.521 6.203 1 92.31 68 LYS B O 1
ATOM 2227 N N . THR B 1 69 ? 22.578 2.611 7.945 1 95.19 69 THR B N 1
ATOM 2228 C CA . THR B 1 69 ? 21.625 1.977 7.039 1 95.19 69 THR B CA 1
ATOM 2229 C C . THR B 1 69 ? 20.203 2.129 7.555 1 95.19 69 THR B C 1
ATOM 2231 O O . THR B 1 69 ? 19.984 2.59 8.68 1 95.19 69 THR B O 1
ATOM 2234 N N . ARG B 1 70 ? 19.297 1.902 6.723 1 96.81 70 ARG B N 1
ATOM 2235 C CA . ARG B 1 70 ? 17.891 1.71 7.031 1 96.81 70 ARG B CA 1
ATOM 2236 C C . ARG B 1 70 ? 17.359 0.428 6.398 1 96.81 70 ARG B C 1
ATOM 2238 O O . ARG B 1 70 ? 17.953 -0.091 5.449 1 96.81 70 ARG B O 1
ATOM 2245 N N . SER B 1 71 ? 16.281 -0.089 7.039 1 98.06 71 SER B N 1
ATOM 2246 C CA . SER B 1 71 ? 15.531 -1.081 6.277 1 98.06 71 SER B CA 1
ATOM 2247 C C . SER B 1 71 ? 15.062 -0.512 4.941 1 98.06 71 SER B C 1
ATOM 2249 O O . SER B 1 71 ? 14.758 0.679 4.84 1 98.06 71 SER B O 1
ATOM 2251 N N . ALA B 1 72 ? 14.992 -1.351 3.955 1 98.31 72 ALA B N 1
ATOM 2252 C CA . ALA B 1 72 ? 14.57 -0.857 2.645 1 98.31 72 ALA B CA 1
ATOM 2253 C C . ALA B 1 72 ? 13.148 -0.321 2.686 1 98.31 72 ALA B C 1
ATOM 2255 O O . ALA B 1 72 ? 12.797 0.593 1.936 1 98.31 72 ALA B O 1
ATOM 2256 N N . SER B 1 73 ? 12.367 -0.938 3.57 1 98.81 73 SER B N 1
ATOM 2257 C CA . SER B 1 73 ? 11 -0.441 3.744 1 98.81 73 SER B CA 1
ATOM 2258 C C . SER B 1 73 ? 10.391 -0.952 5.043 1 98.81 73 SER B C 1
ATOM 2260 O O . SER B 1 73 ? 10.852 -1.946 5.605 1 98.81 73 SER B O 1
ATOM 2262 N N . THR B 1 74 ? 9.406 -0.326 5.551 1 98.94 74 THR B N 1
ATOM 2263 C CA . THR B 1 74 ? 8.516 -0.793 6.609 1 98.94 74 THR B CA 1
ATOM 2264 C C . THR B 1 74 ? 7.055 -0.601 6.215 1 98.94 74 THR B C 1
ATOM 2266 O O . THR B 1 74 ? 6.738 0.266 5.398 1 98.94 74 THR B O 1
ATOM 2269 N N . THR B 1 75 ? 6.199 -1.421 6.699 1 98.94 75 THR B N 1
ATOM 2270 C CA . THR B 1 75 ? 4.773 -1.355 6.398 1 98.94 75 THR B CA 1
ATOM 2271 C C . THR B 1 75 ? 3.951 -1.387 7.684 1 98.94 75 THR B C 1
ATOM 2273 O O . THR B 1 75 ? 4.246 -2.16 8.602 1 98.94 75 THR B O 1
ATOM 2276 N N . ILE B 1 76 ? 2.92 -0.555 7.742 1 98.88 76 ILE B N 1
ATOM 2277 C CA . ILE B 1 76 ? 2.004 -0.592 8.875 1 98.88 76 ILE B CA 1
ATOM 2278 C C . ILE B 1 76 ? 0.561 -0.594 8.375 1 98.88 76 ILE B C 1
ATOM 2280 O O . ILE B 1 76 ? 0.291 -0.195 7.242 1 98.88 76 ILE B O 1
ATOM 2284 N N . HIS B 1 77 ? -0.341 -1.078 9.219 1 98.94 77 HIS B N 1
ATOM 2285 C CA . HIS B 1 77 ? -1.734 -0.649 9.203 1 98.94 77 HIS B CA 1
ATOM 2286 C C . HIS B 1 77 ? -1.935 0.602 10.055 1 98.94 77 HIS B C 1
ATOM 2288 O O . HIS B 1 77 ? -1.304 0.752 11.102 1 98.94 77 HIS B O 1
ATOM 2294 N N . TYR B 1 78 ? -2.721 1.443 9.664 1 98.94 78 TYR B N 1
ATOM 2295 C CA . TYR B 1 78 ? -3.109 2.637 10.406 1 98.94 78 TYR B CA 1
ATOM 2296 C C . TYR B 1 78 ? -4.613 2.869 10.32 1 98.94 78 TYR B C 1
ATOM 2298 O O . TYR B 1 78 ? -5.207 2.725 9.25 1 98.94 78 TYR B O 1
ATOM 2306 N N . LEU B 1 79 ? -5.242 3.195 11.469 1 98.88 79 LEU B N 1
ATOM 2307 C CA . LEU B 1 79 ? -6.695 3.312 11.555 1 98.88 79 LEU B CA 1
ATOM 2308 C C . LEU B 1 79 ? -7.094 4.527 12.391 1 98.88 79 LEU B C 1
ATOM 2310 O O . LEU B 1 79 ? -6.742 4.621 13.562 1 98.88 79 LEU B O 1
ATOM 2314 N N . LEU B 1 80 ? -7.797 5.465 11.773 1 98.81 80 LEU B N 1
ATOM 2315 C CA . LEU B 1 80 ? -8.508 6.484 12.539 1 98.81 80 LEU B CA 1
ATOM 2316 C C . LEU B 1 80 ? -9.922 6.023 12.883 1 98.81 80 LEU B C 1
ATOM 2318 O O . LEU B 1 80 ? -10.594 5.398 12.055 1 98.81 80 LEU B O 1
ATOM 2322 N N . THR B 1 81 ? -10.391 6.34 14.07 1 98.69 81 THR B N 1
ATOM 2323 C CA . THR B 1 81 ? -11.719 5.973 14.547 1 98.69 81 THR B CA 1
ATOM 2324 C C . THR B 1 81 ? -12.406 7.16 15.211 1 98.69 81 THR B C 1
ATOM 2326 O O . THR B 1 81 ? -11.773 8.188 15.461 1 98.69 81 THR B O 1
ATOM 2329 N N . PRO B 1 82 ? -13.688 7.023 15.477 1 97.62 82 PRO B N 1
ATOM 2330 C CA . PRO B 1 82 ? -14.367 8.117 16.172 1 97.62 82 PRO B CA 1
ATOM 2331 C C . PRO B 1 82 ? -13.773 8.406 17.547 1 97.62 82 PRO B C 1
ATOM 2333 O O . PRO B 1 82 ? -13.789 9.555 18 1 97.62 82 PRO B O 1
ATOM 2336 N N . GLN B 1 83 ? -13.148 7.441 18.203 1 97.25 83 GLN B N 1
ATOM 2337 C CA . GLN B 1 83 ? -12.5 7.672 19.5 1 97.25 83 GLN B CA 1
ATOM 2338 C C . GLN B 1 83 ? -11.133 8.32 19.312 1 97.25 83 GLN B C 1
ATOM 2340 O O . GLN B 1 83 ? -10.617 8.961 20.234 1 97.25 83 GLN B O 1
ATOM 2345 N N . ARG B 1 84 ? -10.492 8.094 18.219 1 97.81 84 ARG B N 1
ATOM 2346 C CA . ARG B 1 84 ? -9.188 8.633 17.859 1 97.81 84 ARG B CA 1
ATOM 2347 C C . ARG B 1 84 ? -9.195 9.195 16.438 1 97.81 84 ARG B C 1
ATOM 2349 O O . ARG B 1 84 ? -8.516 8.672 15.555 1 97.81 84 ARG B O 1
ATOM 2356 N N . PRO B 1 85 ? -9.891 10.305 16.25 1 98.25 85 PRO B N 1
ATOM 2357 C CA . PRO B 1 85 ? -10.281 10.742 14.898 1 98.25 85 PRO B CA 1
ATOM 2358 C C . PRO B 1 85 ? -9.234 11.633 14.234 1 98.25 85 PRO B C 1
ATOM 2360 O O . PRO B 1 85 ? -9.43 12.078 13.109 1 98.25 85 PRO B O 1
ATOM 2363 N N . LEU B 1 86 ? -8.086 11.914 14.906 1 98.06 86 LEU B N 1
ATOM 2364 C CA . LEU B 1 86 ? -7.109 12.883 14.406 1 98.06 86 LEU B CA 1
ATOM 2365 C C . LEU B 1 86 ? -5.699 12.297 14.445 1 98.06 86 LEU B C 1
ATOM 2367 O O . LEU B 1 86 ? -5.266 11.773 15.469 1 98.06 86 LEU B O 1
ATOM 2371 N N . GLY B 1 87 ? -5.043 12.242 13.258 1 98.38 87 GLY B N 1
ATOM 2372 C CA . GLY B 1 87 ? -3.594 12.148 13.211 1 98.38 87 GLY B CA 1
ATOM 2373 C C . GLY B 1 87 ? -2.914 13.508 13.211 1 98.38 87 GLY B C 1
ATOM 2374 O O . GLY B 1 87 ? -3.002 14.25 12.234 1 98.38 87 GLY B O 1
ATOM 2375 N N . VAL B 1 88 ? -2.182 13.797 14.242 1 98.5 88 VAL B N 1
ATOM 2376 C CA . VAL B 1 88 ? -1.651 15.141 14.43 1 98.5 88 VAL B CA 1
ATOM 2377 C C . VAL B 1 88 ? -0.481 15.367 13.477 1 98.5 88 VAL B C 1
ATOM 2379 O O . VAL B 1 88 ? 0.094 14.414 12.945 1 98.5 88 VAL B O 1
ATOM 2382 N N . PHE B 1 89 ? -0.145 16.641 13.258 1 98.81 89 PHE B N 1
ATOM 2383 C CA . PHE B 1 89 ? 0.916 17 12.32 1 98.81 89 PHE B CA 1
ATOM 2384 C C . PHE B 1 89 ? 2.238 16.359 12.734 1 98.81 89 PHE B C 1
ATOM 2386 O O . PHE B 1 89 ? 2.713 16.562 13.852 1 98.81 89 PHE B O 1
ATOM 2393 N N . HIS B 1 90 ? 2.834 15.68 11.805 1 98.75 90 HIS B N 1
ATOM 2394 C CA . HIS B 1 90 ? 4.137 15.039 11.969 1 98.75 90 HIS B CA 1
ATOM 2395 C C . HIS B 1 90 ? 4.867 14.93 10.633 1 98.75 90 HIS B C 1
ATOM 2397 O O . HIS B 1 90 ? 4.266 15.133 9.57 1 98.75 90 HIS B O 1
ATOM 2403 N N . ARG B 1 91 ? 6.094 14.664 10.719 1 98.44 91 ARG B N 1
ATOM 2404 C CA . ARG B 1 91 ? 6.961 14.641 9.547 1 98.44 91 ARG B CA 1
ATOM 2405 C C . ARG B 1 91 ? 7.938 13.469 9.609 1 98.44 91 ARG B C 1
ATOM 2407 O O . ARG B 1 91 ? 8.469 13.156 10.68 1 98.44 91 ARG B O 1
ATOM 2414 N N . ASN B 1 92 ? 8.07 12.781 8.492 1 98.06 92 ASN B N 1
ATOM 2415 C CA . ASN B 1 92 ? 9.109 11.773 8.305 1 98.06 92 ASN B CA 1
ATOM 2416 C C . ASN B 1 92 ? 10.18 12.25 7.32 1 98.06 92 ASN B C 1
ATOM 2418 O O . ASN B 1 92 ? 9.898 13.07 6.449 1 98.06 92 ASN B O 1
ATOM 2422 N N . LYS B 1 93 ? 11.391 11.742 7.5 1 96.81 93 LYS B N 1
ATOM 2423 C CA . LYS B 1 93 ? 12.422 12 6.492 1 96.81 93 LYS B CA 1
ATOM 2424 C C . LYS B 1 93 ? 12.203 11.133 5.254 1 96.81 93 LYS B C 1
ATOM 2426 O O . LYS B 1 93 ? 12.523 11.555 4.141 1 96.81 93 LYS B O 1
ATOM 2431 N N . SER B 1 94 ? 11.695 9.945 5.453 1 97.88 94 SER B N 1
ATOM 2432 C CA . SER B 1 94 ? 11.414 9.031 4.352 1 97.88 94 SER B CA 1
ATOM 2433 C C . SER B 1 94 ? 10.039 9.289 3.756 1 97.88 94 SER B C 1
ATOM 2435 O O . SER B 1 94 ? 9.133 9.758 4.449 1 97.88 94 SER B O 1
ATOM 2437 N N . ARG B 1 95 ? 9.891 9.086 2.471 1 97.81 95 ARG B N 1
ATOM 2438 C CA . ARG B 1 95 ? 8.57 9.203 1.862 1 97.81 95 ARG B CA 1
ATOM 2439 C C . ARG B 1 95 ? 7.656 8.07 2.326 1 97.81 95 ARG B C 1
ATOM 2441 O O . ARG B 1 95 ? 8.125 7 2.703 1 97.81 95 ARG B O 1
ATOM 2448 N N . THR B 1 96 ? 6.441 8.273 2.307 1 98.81 96 THR B N 1
ATOM 2449 C CA . THR B 1 96 ? 5.422 7.297 2.684 1 98.81 96 THR B CA 1
ATOM 2450 C C . THR B 1 96 ? 4.422 7.09 1.549 1 98.81 96 THR B C 1
ATOM 2452 O O . THR B 1 96 ? 3.828 8.055 1.058 1 98.81 96 THR B O 1
ATOM 2455 N N . VAL B 1 97 ? 4.281 5.902 1.065 1 98.88 97 VAL B N 1
ATOM 2456 C CA . VAL B 1 97 ? 3.178 5.523 0.187 1 98.88 97 VAL B CA 1
ATOM 2457 C C . VAL B 1 97 ? 1.953 5.16 1.023 1 98.88 97 VAL B C 1
ATOM 2459 O O . VAL B 1 97 ? 1.996 4.219 1.819 1 98.88 97 VAL B O 1
ATOM 2462 N N . HIS B 1 98 ? 0.879 5.922 0.88 1 98.94 98 HIS B N 1
ATOM 2463 C CA . HIS B 1 98 ? -0.37 5.633 1.575 1 98.94 98 HIS B CA 1
ATOM 2464 C C . HIS B 1 98 ? -1.358 4.918 0.659 1 98.94 98 HIS B C 1
ATOM 2466 O O . HIS B 1 98 ? -1.521 5.301 -0.503 1 98.94 98 HIS B O 1
ATOM 2472 N N . VAL B 1 99 ? -2.006 3.918 1.218 1 98.94 99 VAL B N 1
ATOM 2473 C CA . VAL B 1 99 ? -2.988 3.166 0.443 1 98.94 99 VAL B CA 1
ATOM 2474 C C . VAL B 1 99 ? -4.281 3.025 1.243 1 98.94 99 VAL B C 1
ATOM 2476 O O . VAL B 1 99 ? -4.27 2.527 2.371 1 98.94 99 VAL B O 1
ATOM 2479 N N . TRP B 1 100 ? -5.328 3.412 0.665 1 98.88 100 TRP B N 1
ATOM 2480 C CA . TRP B 1 100 ? -6.652 3.377 1.272 1 98.88 100 TRP B CA 1
ATOM 2481 C C . TRP B 1 100 ? -7.18 1.948 1.352 1 98.88 100 TRP B C 1
ATOM 2483 O O . TRP B 1 100 ? -7.039 1.176 0.4 1 98.88 100 TRP B O 1
ATOM 2493 N N . GLN B 1 101 ? -7.871 1.599 2.457 1 98.69 101 GLN B N 1
ATOM 2494 C CA . GLN B 1 101 ? -8.438 0.259 2.578 1 98.69 101 GLN B CA 1
ATOM 2495 C C . GLN B 1 101 ? -9.867 0.312 3.098 1 98.69 101 GLN B C 1
ATOM 2497 O O . GLN B 1 101 ? -10.594 -0.687 3.053 1 98.69 101 GLN B O 1
ATOM 2502 N N . GLY B 1 102 ? -10.258 1.497 3.67 1 98.19 102 GLY B N 1
ATOM 2503 C CA . GLY B 1 102 ? -11.625 1.601 4.145 1 98.19 102 GLY B CA 1
ATOM 2504 C C . GLY B 1 102 ? -11.945 2.953 4.754 1 98.19 102 GLY B C 1
ATOM 2505 O O . GLY B 1 102 ? -11.094 3.57 5.391 1 98.19 102 GLY B O 1
ATOM 2506 N N . GLY B 1 103 ? -13.172 3.338 4.668 1 98.19 103 GLY B N 1
ATOM 2507 C CA . GLY B 1 103 ? -13.641 4.582 5.258 1 98.19 103 GLY B CA 1
ATOM 2508 C C . GLY B 1 103 ? -13.227 5.809 4.469 1 98.19 103 GLY B C 1
ATOM 2509 O O . GLY B 1 103 ? -12.93 5.719 3.275 1 98.19 103 GLY B O 1
ATOM 2510 N N . ARG B 1 104 ? -13.359 6.984 5.156 1 98.44 104 ARG B N 1
ATOM 2511 C CA . ARG B 1 104 ? -13.039 8.258 4.527 1 98.44 104 ARG B CA 1
ATOM 2512 C C . ARG B 1 104 ? -12.281 9.172 5.484 1 98.44 104 ARG B C 1
ATOM 2514 O O . ARG B 1 104 ? -12.461 9.094 6.699 1 98.44 104 ARG B O 1
ATOM 2521 N N . GLY B 1 105 ? -11.453 9.953 4.949 1 98.56 105 GLY B N 1
ATOM 2522 C CA . GLY B 1 105 ? -10.703 10.93 5.719 1 98.56 105 GLY B CA 1
ATOM 2523 C C . GLY B 1 105 ? -10.211 12.102 4.883 1 98.56 105 GLY B C 1
ATOM 2524 O O . GLY B 1 105 ? -10.469 12.156 3.678 1 98.56 105 GLY B O 1
ATOM 2525 N N . ARG B 1 106 ? -9.648 13.055 5.523 1 98.44 106 ARG B N 1
ATOM 2526 C CA . ARG B 1 106 ? -9.016 14.203 4.875 1 98.44 106 ARG B CA 1
ATOM 2527 C C . ARG B 1 106 ? -7.566 14.359 5.336 1 98.44 106 ARG B C 1
ATOM 2529 O O . ARG B 1 106 ? -7.273 14.242 6.527 1 98.44 106 ARG B O 1
ATOM 2536 N N . TYR B 1 107 ? -6.695 14.586 4.422 1 98.81 107 TYR B N 1
ATOM 2537 C CA . TYR B 1 107 ? -5.301 14.891 4.727 1 98.81 107 TYR B CA 1
ATOM 2538 C C . TYR B 1 107 ? -5.027 16.391 4.578 1 98.81 107 TYR B C 1
ATOM 2540 O O . TYR B 1 107 ? -5.605 17.047 3.713 1 98.81 107 TYR B O 1
ATOM 2548 N N . VAL B 1 108 ? -4.23 16.875 5.438 1 98.75 108 VAL B N 1
ATOM 2549 C CA . VAL B 1 108 ? -3.695 18.234 5.375 1 98.75 108 VAL B CA 1
ATOM 2550 C C . VAL B 1 108 ? -2.17 18.188 5.371 1 98.75 108 VAL B C 1
ATOM 2552 O O . VAL B 1 108 ? -1.555 17.672 6.309 1 98.75 108 VAL B O 1
ATOM 2555 N N . ILE B 1 109 ? -1.589 18.734 4.316 1 98.69 109 ILE B N 1
ATOM 2556 C CA . ILE B 1 109 ? -0.145 18.656 4.125 1 98.69 109 ILE B CA 1
ATOM 2557 C C . ILE B 1 109 ? 0.444 20.062 4.129 1 98.69 109 ILE B C 1
ATOM 2559 O O . ILE B 1 109 ? -0.039 20.953 3.414 1 98.69 109 ILE B O 1
ATOM 2563 N N . ILE B 1 110 ? 1.433 20.266 4.98 1 98.5 110 ILE B N 1
ATOM 2564 C CA . ILE B 1 110 ? 2.242 21.469 4.941 1 98.5 110 ILE B CA 1
ATOM 2565 C C . ILE B 1 110 ? 3.566 21.188 4.238 1 98.5 110 ILE B C 1
ATOM 2567 O O . ILE B 1 110 ? 4.367 20.375 4.711 1 98.5 110 ILE B O 1
ATOM 2571 N N . HIS B 1 111 ? 3.818 21.828 3.135 1 97.75 111 HIS B N 1
ATOM 2572 C CA . HIS B 1 111 ? 5.004 21.594 2.314 1 97.75 111 HIS B CA 1
ATOM 2573 C C . HIS B 1 111 ? 6.207 22.359 2.857 1 97.75 111 HIS B C 1
ATOM 2575 O O . HIS B 1 111 ? 6.785 23.188 2.158 1 97.75 111 HIS B O 1
ATOM 2581 N N . ALA B 1 112 ? 6.602 22.031 4.023 1 97.56 112 ALA B N 1
ATOM 2582 C CA . ALA B 1 112 ? 7.715 22.672 4.715 1 97.56 112 ALA B CA 1
ATOM 2583 C C . ALA B 1 112 ? 9.023 22.469 3.955 1 97.56 112 ALA B C 1
ATOM 2585 O O . ALA B 1 112 ? 9.914 23.312 4.004 1 97.5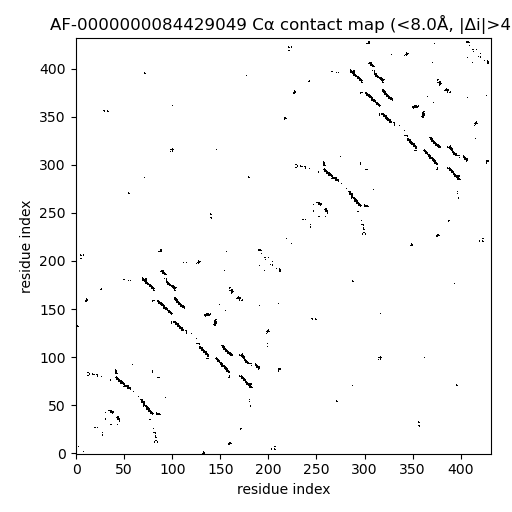6 112 ALA B O 1
ATOM 2586 N N . ASP B 1 113 ? 9.133 21.359 3.268 1 94.62 113 ASP B N 1
ATOM 2587 C CA . ASP B 1 113 ? 10.352 21.016 2.539 1 94.62 113 ASP B CA 1
ATOM 2588 C C . ASP B 1 113 ? 10.656 22.031 1.452 1 94.62 113 ASP B C 1
ATOM 2590 O O . ASP B 1 113 ? 11.812 22.188 1.039 1 94.62 113 ASP B O 1
ATOM 2594 N N . GLU B 1 114 ? 9.688 22.734 1.011 1 93.94 114 GLU B N 1
ATOM 2595 C CA . GLU B 1 114 ? 9.852 23.672 -0.092 1 93.94 114 GLU B CA 1
ATOM 2596 C C . GLU B 1 114 ? 10.43 25 0.396 1 93.94 114 GLU B C 1
ATOM 2598 O O . GLU B 1 114 ? 10.914 25.797 -0.403 1 93.94 114 GLU B O 1
ATOM 2603 N N . VAL B 1 115 ? 10.375 25.281 1.687 1 92.31 115 VAL B N 1
ATOM 2604 C CA . VAL B 1 115 ? 10.773 26.609 2.164 1 92.31 115 VAL B CA 1
ATOM 2605 C C . VAL B 1 115 ? 11.945 26.469 3.137 1 92.31 115 VAL B C 1
ATOM 2607 O O . VAL B 1 115 ? 12.602 27.453 3.463 1 92.31 115 VAL B O 1
ATOM 2610 N N . GLU B 1 116 ? 12.141 25.328 3.701 1 81.12 116 GLU B N 1
ATOM 2611 C CA . GLU B 1 116 ? 13.25 25.141 4.633 1 81.12 116 GLU B CA 1
ATOM 2612 C C . GLU B 1 116 ? 14.578 25.016 3.896 1 81.12 116 GLU B C 1
ATOM 2614 O O . GLU B 1 116 ? 15.641 25.266 4.465 1 81.12 116 GLU B O 1
ATOM 2619 N N . SER B 1 117 ? 14.672 24.484 2.695 1 66 117 SER B N 1
ATOM 2620 C CA . SER B 1 117 ? 15.93 24.406 1.967 1 66 117 SER B CA 1
ATOM 2621 C C . SER B 1 117 ? 16.375 25.797 1.483 1 66 117 SER B C 1
ATOM 2623 O O . SER B 1 117 ? 17.516 25.969 1.046 1 66 117 SER B O 1
ATOM 2625 N N . SER B 1 118 ? 15.508 26.703 1.317 1 55.91 118 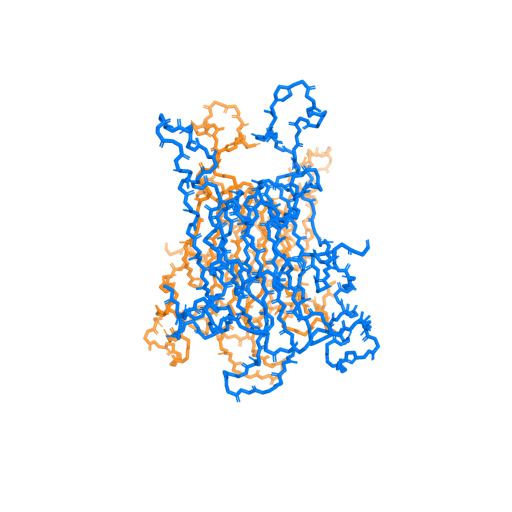SER B N 1
ATOM 2626 C CA . SER B 1 118 ? 15.852 27.969 0.691 1 55.91 118 SER B CA 1
ATOM 2627 C C . SER B 1 118 ? 16.688 28.844 1.627 1 55.91 118 SER B C 1
ATOM 2629 O O . SER B 1 118 ? 16.312 29.047 2.783 1 55.91 118 SER B O 1
ATOM 2631 N N . ASP B 1 119 ? 18.016 28.656 1.444 1 51.62 119 ASP B N 1
ATOM 2632 C CA . ASP B 1 119 ? 18.906 29.656 2.021 1 51.62 119 ASP B CA 1
ATOM 2633 C C . ASP B 1 119 ? 18.25 31.031 2.072 1 51.62 119 ASP B C 1
ATOM 2635 O O . ASP B 1 119 ? 17.516 31.406 1.163 1 51.62 119 ASP B O 1
ATOM 2639 N N . SER B 1 120 ? 18.234 31.516 3.209 1 48.53 120 SER B N 1
ATOM 2640 C CA . SER B 1 120 ? 17.766 32.875 3.494 1 48.53 120 SER B CA 1
ATOM 2641 C C . SER B 1 120 ? 18.156 33.844 2.389 1 48.53 120 SER B C 1
ATOM 2643 O O . SER B 1 120 ? 19.344 34.094 2.174 1 48.53 120 SER B O 1
ATOM 2645 N N . GLY B 1 121 ? 17.547 33.75 1.195 1 46.28 121 GLY B N 1
ATOM 2646 C CA . GLY B 1 121 ? 17.891 34.969 0.45 1 46.28 121 GLY B CA 1
ATOM 2647 C C . GLY B 1 121 ? 18.062 36.188 1.331 1 46.28 121 GLY B C 1
ATOM 2648 O O . GLY B 1 121 ? 17.734 36.156 2.518 1 46.28 121 GLY B O 1
ATOM 2649 N N . PRO B 1 122 ? 18.875 37.125 0.777 1 44.81 122 PRO B N 1
ATOM 2650 C CA . PRO B 1 122 ? 19.203 38.312 1.594 1 44.81 122 PRO B CA 1
ATOM 2651 C C . PRO B 1 122 ? 18.062 38.719 2.514 1 44.81 122 PRO B C 1
ATOM 2653 O O . PRO B 1 122 ? 18.297 39.062 3.684 1 44.81 122 PRO B O 1
ATOM 2656 N N . GLU B 1 123 ? 17.094 39.5 1.895 1 42.25 123 GLU B N 1
ATOM 2657 C CA . GLU B 1 123 ? 16.172 40.438 2.535 1 42.25 123 GLU B CA 1
ATOM 2658 C C . GLU B 1 123 ? 15.031 39.719 3.23 1 42.25 123 GLU B C 1
ATOM 2660 O O . GLU B 1 123 ? 14.219 39.062 2.576 1 42.25 123 GLU B O 1
ATOM 2665 N N . GLY B 1 124 ? 15 39.25 4.621 1 51.88 124 GLY B N 1
ATOM 2666 C CA . GLY B 1 124 ? 14.367 38.969 5.898 1 51.88 124 GLY B CA 1
ATOM 2667 C C . GLY B 1 124 ? 13.148 38.062 5.773 1 51.88 124 GLY B C 1
ATOM 2668 O O . GLY B 1 124 ? 12.688 37.5 6.762 1 51.88 124 GLY B O 1
ATOM 2669 N N . ALA B 1 125 ? 12.141 38.312 4.918 1 58.94 125 ALA B N 1
ATOM 2670 C CA . ALA B 1 125 ? 10.836 37.688 5.148 1 58.94 125 ALA B CA 1
ATOM 2671 C C . ALA B 1 125 ? 10.828 36.25 4.648 1 58.94 125 ALA B C 1
ATOM 2673 O O . ALA B 1 125 ? 10.961 36 3.447 1 58.94 125 ALA B O 1
ATOM 2674 N N . LYS B 1 126 ? 10.93 35.188 5.41 1 71.06 126 LYS B N 1
ATOM 2675 C CA . LYS B 1 126 ? 10.93 33.75 5.074 1 71.06 126 LYS B CA 1
ATOM 2676 C C . LYS B 1 126 ? 9.625 33.375 4.383 1 71.06 126 LYS B C 1
ATOM 2678 O O . LYS B 1 126 ? 8.539 33.719 4.848 1 71.06 126 LYS B O 1
ATOM 2683 N N . ALA B 1 127 ? 9.711 32.844 3.258 1 88.56 127 ALA B N 1
ATOM 2684 C CA . ALA B 1 127 ? 8.562 32.375 2.486 1 88.56 127 ALA B CA 1
ATOM 2685 C C . ALA B 1 127 ? 7.727 31.375 3.297 1 88.56 127 ALA B C 1
ATOM 2687 O O . ALA B 1 127 ? 8.266 30.594 4.078 1 88.56 127 ALA B O 1
ATOM 2688 N N . LYS B 1 128 ? 6.41 31.516 3.219 1 95.69 128 LYS B N 1
ATOM 2689 C CA . LYS B 1 128 ? 5.484 30.609 3.893 1 95.69 128 LYS B CA 1
ATOM 2690 C C . LYS B 1 128 ? 5.277 29.328 3.082 1 95.69 128 LYS B C 1
ATOM 2692 O O . LYS B 1 128 ? 5.387 29.344 1.854 1 95.69 128 LYS B O 1
ATOM 2697 N N . ALA B 1 129 ? 5.035 28.281 3.793 1 97.19 129 ALA B N 1
ATOM 2698 C CA . ALA B 1 129 ? 4.816 27 3.141 1 97.19 129 ALA B CA 1
ATOM 2699 C C . ALA B 1 129 ? 3.416 26.906 2.545 1 97.19 129 ALA B C 1
ATOM 2701 O O . ALA B 1 129 ? 2.459 27.438 3.119 1 97.19 129 ALA B O 1
ATOM 2702 N N . ARG B 1 130 ? 3.301 26.266 1.466 1 96.38 130 ARG B N 1
ATOM 2703 C CA . ARG B 1 130 ? 1.975 26 0.919 1 96.38 130 ARG B CA 1
ATOM 2704 C C . ARG B 1 130 ? 1.284 24.875 1.684 1 96.38 130 ARG B C 1
ATOM 2706 O O . ARG B 1 130 ? 1.944 23.969 2.191 1 96.38 130 ARG B O 1
ATOM 2713 N N . ILE B 1 131 ? -0.059 24.969 1.727 1 97.81 131 ILE B N 1
ATOM 2714 C CA . ILE B 1 131 ? -0.893 23.938 2.34 1 97.81 131 ILE B CA 1
ATOM 2715 C C . ILE B 1 131 ? -1.691 23.219 1.262 1 97.81 131 ILE B C 1
ATOM 2717 O O . ILE B 1 131 ? -2.211 23.844 0.336 1 97.81 131 ILE B O 1
ATOM 2721 N N . GLU B 1 132 ? -1.704 21.906 1.35 1 97.81 132 GLU B N 1
ATOM 2722 C CA . GLU B 1 132 ? -2.508 21.062 0.478 1 97.81 132 GLU B CA 1
ATOM 2723 C C . GLU B 1 132 ? -3.484 20.219 1.285 1 97.81 132 GLU B C 1
ATOM 2725 O O . GLU B 1 132 ? -3.141 19.719 2.359 1 97.81 132 GLU B O 1
ATOM 2730 N N . THR B 1 133 ? -4.715 20.062 0.823 1 98.12 133 THR B N 1
ATOM 2731 C CA . THR B 1 133 ? -5.68 19.203 1.481 1 98.12 133 THR B CA 1
ATOM 2732 C C . THR B 1 133 ? -6.496 18.422 0.453 1 98.12 133 THR B C 1
ATOM 2734 O O . THR B 1 133 ? -6.746 18.906 -0.65 1 98.12 133 THR B O 1
ATOM 2737 N N . PHE B 1 134 ? -6.852 17.234 0.766 1 97.94 134 PHE B N 1
ATOM 2738 C CA . PHE B 1 134 ? -7.645 16.375 -0.111 1 97.94 134 PHE B CA 1
ATOM 2739 C C . PHE B 1 134 ? -8.344 15.281 0.686 1 97.94 134 PHE B C 1
ATOM 2741 O O . PHE B 1 134 ? -7.926 14.953 1.798 1 97.94 134 PHE B O 1
ATOM 2748 N N . VAL B 1 135 ? -9.414 14.773 0.078 1 97.94 135 VAL B N 1
ATOM 2749 C CA . VAL B 1 135 ? -10.164 13.688 0.698 1 97.94 135 VAL B CA 1
ATOM 2750 C C . VAL B 1 135 ? -9.641 12.344 0.201 1 97.94 135 VAL B C 1
ATOM 2752 O O . VAL B 1 135 ? -9.336 12.188 -0.982 1 97.94 135 VAL B O 1
ATOM 2755 N N . VAL B 1 136 ? -9.539 11.406 1.114 1 98.5 136 VAL B N 1
ATOM 2756 C CA . VAL B 1 136 ? -9.188 10.031 0.776 1 98.5 136 VAL B CA 1
ATOM 2757 C C . VAL B 1 136 ? -10.398 9.117 1.003 1 98.5 136 VAL B C 1
ATOM 2759 O O . VAL B 1 136 ? -11.156 9.312 1.956 1 98.5 136 VAL B O 1
ATOM 2762 N N . GLY B 1 137 ? -10.648 8.227 0.102 1 97.88 137 GLY B N 1
ATOM 2763 C CA . GLY B 1 137 ? -11.812 7.359 0.135 1 97.88 137 GLY B CA 1
ATOM 2764 C C . GLY B 1 137 ? -12.008 6.566 -1.143 1 97.88 137 GLY B C 1
ATOM 2765 O O . GLY B 1 137 ? -11.125 6.551 -2.008 1 97.88 137 GLY B O 1
ATOM 2766 N N . PRO B 1 138 ? -13.102 5.875 -1.234 1 95.62 138 PRO B N 1
ATOM 2767 C CA . PRO B 1 138 ? -13.312 4.93 -2.332 1 95.62 138 PRO B CA 1
ATOM 2768 C C . PRO B 1 138 ? -13.844 5.598 -3.598 1 95.62 138 PRO B C 1
ATOM 2770 O O . PRO B 1 138 ? -13.859 4.988 -4.668 1 95.62 138 PRO B O 1
ATOM 2773 N N . ARG B 1 139 ? -14.305 6.844 -3.588 1 95.5 139 ARG B N 1
ATOM 2774 C CA . ARG B 1 139 ? -14.961 7.461 -4.734 1 95.5 139 ARG B CA 1
ATOM 2775 C C . ARG B 1 139 ? -13.969 8.219 -5.602 1 95.5 139 ARG B C 1
ATOM 2777 O O . ARG B 1 139 ? -13.992 9.445 -5.66 1 95.5 139 ARG B O 1
ATOM 2784 N N . VAL B 1 140 ? -13.25 7.418 -6.34 1 96 140 VAL B N 1
ATOM 2785 C CA . VAL B 1 140 ? -12.18 7.988 -7.152 1 96 140 VAL B CA 1
ATOM 2786 C C . VAL B 1 140 ? -12.773 8.859 -8.258 1 96 140 VAL B C 1
ATOM 2788 O O . VAL B 1 140 ? -12.156 9.836 -8.688 1 96 140 VAL B O 1
ATOM 2791 N N . GLU B 1 141 ? -13.969 8.5 -8.711 1 93.19 141 GLU B N 1
ATOM 2792 C CA . GLU B 1 141 ? -14.633 9.281 -9.758 1 93.19 141 GLU B CA 1
ATOM 2793 C C . GLU B 1 141 ? -15 10.672 -9.258 1 93.19 141 GLU B C 1
ATOM 2795 O O . GLU B 1 141 ? -15.211 11.594 -10.055 1 93.19 141 GLU B O 1
ATOM 2800 N N . LEU B 1 142 ? -15.031 10.836 -7.965 1 92.62 142 LEU B N 1
ATOM 2801 C CA . LEU B 1 142 ? -15.352 12.133 -7.371 1 92.62 142 LEU B CA 1
ATOM 2802 C C . LEU B 1 142 ? -14.094 12.828 -6.875 1 92.62 142 LEU B C 1
ATOM 2804 O O . LEU B 1 142 ? -14.172 13.836 -6.168 1 92.62 142 LEU B O 1
ATOM 2808 N N . GLY B 1 143 ? -12.938 12.195 -7.125 1 93.81 143 GLY B N 1
ATOM 2809 C CA . GLY B 1 143 ? -11.68 12.844 -6.805 1 93.81 143 GLY B CA 1
ATOM 2810 C C . GLY B 1 143 ? -11.07 12.359 -5.504 1 93.81 143 GLY B C 1
ATOM 2811 O O . GLY B 1 143 ? -10 12.82 -5.102 1 93.81 143 GLY B O 1
ATOM 2812 N N . GLU B 1 144 ? -11.742 11.484 -4.793 1 97.12 144 GLU B N 1
ATOM 2813 C CA . GLU B 1 144 ? -11.133 10.906 -3.596 1 97.12 144 GLU B CA 1
ATOM 2814 C C . GLU B 1 144 ? -9.93 10.039 -3.951 1 97.12 144 GLU B C 1
ATOM 2816 O O . GLU B 1 144 ? -9.898 9.43 -5.02 1 97.12 144 GLU B O 1
ATOM 2821 N N . LYS B 1 145 ? -8.961 10.023 -3.068 1 98.12 145 LYS B N 1
ATOM 2822 C CA . LYS B 1 145 ? -7.727 9.312 -3.373 1 98.12 145 LYS B CA 1
ATOM 2823 C C . LYS B 1 145 ? -7.688 7.957 -2.666 1 98.12 145 LYS B C 1
ATOM 2825 O O . LYS B 1 145 ? -7.934 7.871 -1.462 1 98.12 145 LYS B O 1
ATOM 2830 N N . MET B 1 146 ? -7.344 6.941 -3.445 1 98.25 146 MET B N 1
ATOM 2831 C CA . MET B 1 146 ? -7.129 5.613 -2.879 1 98.25 146 MET B CA 1
ATOM 2832 C C . MET B 1 146 ? -5.648 5.363 -2.625 1 98.25 146 MET B C 1
ATOM 2834 O O . MET B 1 146 ? -5.285 4.438 -1.899 1 98.25 146 MET B O 1
ATOM 2838 N N . GLN B 1 147 ? -4.844 6.094 -3.262 1 98.62 147 GLN B N 1
ATOM 2839 C CA . GLN B 1 147 ? -3.391 6.043 -3.146 1 98.62 147 GLN B CA 1
ATOM 2840 C C . GLN B 1 147 ? -2.783 7.441 -3.182 1 98.62 147 GLN B C 1
ATOM 2842 O O . GLN B 1 147 ? -3.17 8.273 -4.008 1 98.62 147 GLN B O 1
ATOM 2847 N N . TRP B 1 148 ? -1.866 7.727 -2.24 1 98.5 148 TRP B N 1
ATOM 2848 C CA . TRP B 1 148 ? -1.174 9.008 -2.289 1 98.5 148 TRP B CA 1
ATOM 2849 C C . TRP B 1 148 ? 0.196 8.914 -1.626 1 98.5 148 TRP B C 1
ATOM 2851 O O . TRP B 1 148 ? 0.428 8.039 -0.787 1 98.5 148 TRP B O 1
ATOM 2861 N N . ILE B 1 149 ? 1.093 9.727 -2.039 1 98.69 149 ILE B N 1
ATOM 2862 C CA . ILE B 1 149 ? 2.457 9.742 -1.526 1 98.69 149 ILE B CA 1
ATOM 2863 C C . ILE B 1 149 ? 2.703 11.047 -0.769 1 98.69 149 ILE B C 1
ATOM 2865 O O . ILE B 1 149 ? 2.32 12.125 -1.233 1 98.69 149 ILE B O 1
ATOM 2869 N N . VAL B 1 150 ? 3.248 10.961 0.373 1 98.75 150 VAL B N 1
ATOM 2870 C CA . VAL B 1 150 ? 3.768 12.125 1.084 1 98.75 150 VAL B CA 1
ATOM 2871 C C . VAL B 1 150 ? 5.293 12.062 1.141 1 98.75 150 VAL B C 1
ATOM 2873 O O . VAL B 1 150 ? 5.855 11.195 1.816 1 98.75 150 VAL B O 1
ATOM 2876 N N . GLU B 1 151 ? 5.91 12.969 0.432 1 98.12 151 GLU B N 1
ATOM 2877 C CA . GLU B 1 151 ? 7.371 13.016 0.395 1 98.12 151 GLU B CA 1
ATOM 2878 C C . GLU B 1 151 ? 7.945 13.406 1.754 1 98.12 151 GLU B C 1
ATOM 2880 O O . GLU B 1 151 ? 7.258 14.031 2.566 1 98.12 151 GLU B O 1
ATOM 2885 N N . GLY B 1 152 ? 9.18 13.016 1.951 1 97.56 152 GLY B N 1
ATOM 2886 C CA . GLY B 1 152 ? 9.867 13.43 3.162 1 97.56 152 GLY B CA 1
ATOM 2887 C C . GLY B 1 152 ? 9.961 14.938 3.311 1 97.56 152 GLY B C 1
ATOM 2888 O O . GLY B 1 152 ? 10.102 15.656 2.32 1 97.56 152 GLY B O 1
ATOM 2889 N N . GLY B 1 153 ? 9.898 15.336 4.559 1 97.5 153 GLY B N 1
ATOM 2890 C CA . GLY B 1 153 ? 10.094 16.75 4.84 1 97.5 153 GLY B CA 1
ATOM 2891 C C . GLY B 1 153 ? 8.789 17.531 4.902 1 97.5 153 GLY B C 1
ATOM 2892 O O . GLY B 1 153 ? 8.781 18.703 5.266 1 97.5 153 GLY B O 1
ATOM 2893 N N . LYS B 1 154 ? 7.719 16.906 4.543 1 98.5 154 LYS B N 1
ATOM 2894 C CA . LYS B 1 154 ? 6.398 17.531 4.629 1 98.5 154 LYS B CA 1
ATOM 2895 C C . LYS B 1 154 ? 5.691 17.141 5.922 1 98.5 154 LYS B C 1
ATOM 2897 O O . LYS B 1 154 ? 5.762 15.992 6.359 1 98.5 154 LYS B O 1
ATOM 2902 N N . TYR B 1 155 ? 5.059 18.094 6.562 1 98.81 155 TYR B N 1
ATOM 2903 C CA . TYR B 1 155 ? 4.191 17.75 7.684 1 98.81 155 TYR B CA 1
ATOM 2904 C C . TYR B 1 155 ? 2.82 17.297 7.195 1 98.81 155 TYR B C 1
ATOM 2906 O O . TYR B 1 155 ? 2.219 17.953 6.336 1 98.81 155 TYR B O 1
ATOM 2914 N N . LYS B 1 156 ? 2.361 16.219 7.754 1 98.88 156 LYS B N 1
ATOM 2915 C CA . LYS B 1 156 ? 1.038 15.734 7.371 1 98.88 156 LYS B CA 1
ATOM 2916 C C . LYS B 1 156 ? 0.157 15.523 8.602 1 98.88 156 LYS B C 1
ATOM 2918 O O . LYS B 1 156 ? 0.651 15.156 9.672 1 98.88 156 LYS B O 1
ATOM 2923 N N . SER B 1 157 ? -1.068 15.766 8.461 1 98.75 157 SER B N 1
ATOM 2924 C CA . SER B 1 157 ? -2.141 15.453 9.406 1 98.75 157 SER B CA 1
ATOM 2925 C C . SER B 1 157 ? -3.318 14.789 8.695 1 98.75 157 SER B C 1
ATOM 2927 O O . SER B 1 157 ? -3.451 14.883 7.477 1 98.75 157 SER B O 1
ATOM 2929 N N . SER B 1 158 ? -4.055 14.039 9.406 1 98.69 158 SER B N 1
ATOM 2930 C CA . SER B 1 158 ? -5.223 13.367 8.844 1 98.69 158 SER B CA 1
ATOM 2931 C C . SER B 1 158 ? -6.414 13.453 9.789 1 98.69 158 SER B C 1
ATOM 2933 O O . SER B 1 158 ? -6.25 13.414 11.008 1 98.69 158 SER B O 1
ATOM 2935 N N . LEU B 1 159 ? -7.602 13.57 9.164 1 97.88 159 LEU B N 1
ATOM 2936 C CA . LEU B 1 159 ? -8.859 13.648 9.891 1 97.88 159 LEU B CA 1
ATOM 2937 C C . LEU B 1 159 ? -9.844 12.594 9.406 1 97.88 159 LEU B C 1
ATOM 2939 O O . LEU B 1 159 ? -9.945 12.344 8.195 1 97.88 159 LEU B O 1
ATOM 2943 N N . LEU B 1 160 ? -10.562 12.062 10.43 1 98.62 160 LEU B N 1
ATOM 2944 C CA . LEU B 1 160 ? -11.633 11.141 10.078 1 98.62 160 LEU B CA 1
ATOM 2945 C C . LEU B 1 160 ? -12.828 11.883 9.508 1 98.62 160 LEU B C 1
ATOM 2947 O O . LEU B 1 160 ? -13.219 12.938 10.023 1 98.62 160 LEU B O 1
ATOM 2951 N N . LEU B 1 161 ? -13.406 11.367 8.461 1 98.25 161 LEU B N 1
ATOM 2952 C CA . LEU B 1 161 ? -14.656 11.859 7.895 1 98.25 161 LEU B CA 1
ATOM 2953 C C . LEU B 1 161 ? -15.75 10.805 7.992 1 98.25 161 LEU B C 1
ATOM 2955 O O . LEU B 1 161 ? -15.469 9.617 8.148 1 98.25 161 LEU B O 1
ATOM 2959 N N . PRO B 1 162 ? -17.031 11.258 7.922 1 97.94 162 PRO B N 1
ATOM 2960 C CA . PRO B 1 162 ? -18.109 10.266 7.824 1 97.94 162 PRO B CA 1
ATOM 2961 C C . PRO B 1 162 ? -18 9.398 6.57 1 97.94 162 PRO B C 1
ATOM 2963 O O . PRO B 1 162 ? -17.438 9.836 5.562 1 97.94 162 PRO B O 1
ATOM 2966 N N . ASP B 1 163 ? -18.609 8.227 6.668 1 96.56 163 ASP B N 1
ATOM 2967 C CA . ASP B 1 163 ? -18.562 7.297 5.543 1 96.56 163 ASP B CA 1
ATOM 2968 C C . ASP B 1 163 ? -19.219 7.902 4.309 1 96.56 163 ASP B C 1
ATOM 2970 O O . ASP B 1 163 ? -18.781 7.66 3.18 1 96.56 163 ASP B O 1
ATOM 2974 N N . GLU B 1 164 ? -20.25 8.641 4.574 1 93.75 164 GLU B N 1
ATOM 2975 C CA . GLU B 1 164 ? -20.938 9.391 3.533 1 93.75 164 GLU B CA 1
ATOM 2976 C C . GLU B 1 164 ? -20.75 10.891 3.705 1 93.75 164 GLU B C 1
ATOM 2978 O O . GLU B 1 164 ? -20.75 11.398 4.828 1 93.75 164 GLU B O 1
ATOM 2983 N N . PRO B 1 165 ? -20.547 11.617 2.637 1 86.19 165 PRO B N 1
ATOM 2984 C CA . PRO B 1 165 ? -20.25 13.055 2.736 1 86.19 165 PRO B CA 1
ATOM 2985 C C . PRO B 1 165 ? -21.234 13.797 3.633 1 86.19 165 PRO B C 1
ATOM 2987 O O . PRO B 1 165 ? -20.844 14.656 4.418 1 86.19 165 PRO B O 1
ATOM 2990 N N . GLU B 1 166 ? -22.453 13.5 3.623 1 85.75 166 GLU B N 1
ATOM 2991 C CA . GLU B 1 166 ? -23.453 14.188 4.445 1 85.75 166 GLU B CA 1
ATOM 2992 C C . GLU B 1 166 ? -23.875 13.32 5.625 1 85.75 166 GLU B C 1
ATOM 2994 O O . GLU B 1 166 ? -24.906 13.578 6.25 1 85.75 166 GLU B O 1
ATOM 2999 N N . GLY B 1 167 ? -23.016 12.414 5.91 1 90 167 GLY B N 1
ATOM 3000 C CA . GLY B 1 167 ? -23.391 11.508 6.988 1 90 167 GLY B CA 1
ATOM 3001 C C . GLY B 1 167 ? -22.797 11.922 8.328 1 90 167 GLY B C 1
ATOM 3002 O O . GLY B 1 167 ? -22.141 12.953 8.438 1 90 167 GLY B O 1
ATOM 3003 N N . GLU B 1 168 ? -23.156 11.055 9.312 1 92.94 168 GLU B N 1
ATOM 3004 C CA . GLU B 1 168 ? -22.703 11.367 10.664 1 92.94 168 GLU B CA 1
ATOM 3005 C C . GLU B 1 168 ? -21.953 10.195 11.281 1 92.94 168 GLU B C 1
ATOM 3007 O O . GLU B 1 168 ? -21.438 10.297 12.398 1 92.94 168 GLU B O 1
ATOM 3012 N N . LYS B 1 169 ? -21.938 9.172 10.562 1 95.44 169 LYS B N 1
ATOM 3013 C CA . LYS B 1 169 ? -21.328 7.973 11.109 1 95.44 169 LYS B CA 1
ATOM 3014 C C . LYS B 1 169 ? -20.078 7.574 10.312 1 95.44 169 LYS B C 1
ATOM 3016 O O . LYS B 1 169 ? -19.953 7.926 9.133 1 95.44 169 LYS B O 1
ATOM 3021 N N . SER B 1 170 ? -19.188 6.914 11.039 1 97.25 170 SER B N 1
ATOM 3022 C CA . SER B 1 170 ? -17.984 6.406 10.383 1 97.25 170 SER B CA 1
ATOM 3023 C C . SER B 1 170 ? -17.625 5.016 10.891 1 97.25 170 SER B C 1
ATOM 3025 O O . SER B 1 170 ? -17.75 4.727 12.078 1 97.25 170 SER B O 1
ATOM 3027 N N . SER B 1 171 ? -17.125 4.211 9.992 1 95.38 171 SER B N 1
ATOM 3028 C CA . SER B 1 171 ? -16.594 2.896 10.328 1 95.38 171 SER B CA 1
ATOM 3029 C C . SER B 1 171 ? -15.07 2.947 10.484 1 95.38 171 SER B C 1
ATOM 3031 O O . SER B 1 171 ? -14.406 1.906 10.516 1 95.38 171 SER B O 1
ATOM 3033 N N . GLY B 1 172 ? -14.547 4.16 10.555 1 98.12 172 GLY B N 1
ATOM 3034 C CA . GLY B 1 172 ? -13.102 4.328 10.633 1 98.12 172 GLY B CA 1
ATOM 3035 C C . GLY B 1 172 ? -12.445 4.539 9.281 1 98.12 172 GLY B C 1
ATOM 3036 O O . GLY B 1 172 ? -13.055 4.277 8.242 1 98.12 172 GLY B O 1
ATOM 3037 N N . LEU B 1 173 ? -11.305 5.105 9.297 1 98.81 173 LEU B N 1
ATOM 3038 C CA . LEU B 1 173 ? -10.445 5.191 8.125 1 98.81 173 LEU B CA 1
ATOM 3039 C C . LEU B 1 173 ? -9.25 4.25 8.258 1 98.81 173 LEU B C 1
ATOM 3041 O O . LEU B 1 173 ? -8.32 4.531 9.023 1 98.81 173 LEU B O 1
ATOM 3045 N N . LEU B 1 174 ? -9.266 3.131 7.527 1 98.88 174 LEU B N 1
ATOM 3046 C CA . LEU B 1 174 ? -8.18 2.154 7.531 1 98.88 174 LEU B CA 1
ATOM 3047 C C . LEU B 1 174 ? -7.285 2.328 6.309 1 98.88 174 LEU B C 1
ATOM 3049 O O . LEU B 1 174 ? -7.777 2.357 5.176 1 98.88 174 LEU B O 1
ATOM 3053 N N . ILE B 1 175 ? -5.973 2.504 6.551 1 98.94 175 ILE B N 1
ATOM 3054 C CA . ILE B 1 175 ? -5.016 2.617 5.457 1 98.94 175 ILE B CA 1
ATOM 3055 C C . ILE B 1 175 ? -3.785 1.764 5.754 1 98.94 175 ILE B C 1
ATOM 3057 O O . ILE B 1 175 ? -3.602 1.3 6.883 1 98.94 175 ILE B O 1
ATOM 3061 N N . SER B 1 176 ? -3.014 1.526 4.734 1 98.94 176 SER B N 1
ATOM 3062 C CA . SER B 1 176 ? -1.643 1.046 4.867 1 98.94 176 SER B CA 1
ATOM 3063 C C . SER B 1 176 ? -0.638 2.148 4.547 1 98.94 176 SER B C 1
ATOM 3065 O O . SER B 1 176 ? -0.907 3.02 3.721 1 98.94 176 SER B O 1
ATOM 3067 N N . GLU B 1 177 ? 0.451 2.117 5.207 1 98.88 177 GLU B N 1
ATOM 3068 C CA . GLU B 1 177 ? 1.586 2.986 4.914 1 98.88 177 GLU B CA 1
ATOM 3069 C C . GLU B 1 177 ? 2.846 2.174 4.633 1 98.88 177 GLU B C 1
ATOM 3071 O O . GLU B 1 177 ? 3.26 1.354 5.457 1 98.88 177 GLU B O 1
ATOM 3076 N N . VAL B 1 178 ? 3.424 2.363 3.52 1 98.94 178 VAL B N 1
ATOM 3077 C CA . VAL B 1 178 ? 4.738 1.821 3.193 1 98.94 178 VAL B CA 1
ATOM 3078 C C . VAL B 1 178 ? 5.77 2.945 3.17 1 98.94 178 VAL B C 1
ATOM 3080 O O . VAL B 1 178 ? 5.688 3.855 2.342 1 98.94 178 VAL B O 1
ATOM 3083 N N . VAL B 1 179 ? 6.707 2.867 4.086 1 98.94 179 VAL B N 1
ATOM 3084 C CA . VAL B 1 179 ? 7.73 3.896 4.207 1 98.94 179 VAL B CA 1
ATOM 3085 C C . VAL B 1 179 ? 9.023 3.418 3.553 1 98.94 179 VAL B C 1
ATOM 3087 O O . VAL B 1 179 ? 9.492 2.311 3.824 1 98.94 179 VAL B O 1
ATOM 3090 N N . VAL B 1 180 ? 9.648 4.258 2.689 1 98.75 180 VAL B N 1
ATOM 3091 C CA . VAL B 1 180 ? 10.82 3.9 1.9 1 98.75 180 VAL B CA 1
ATOM 3092 C C . VAL B 1 180 ? 11.82 5.055 1.907 1 98.75 180 VAL B C 1
ATOM 3094 O O . VAL B 1 180 ? 11.539 6.129 1.369 1 98.75 180 VAL B O 1
ATOM 3097 N N . PRO B 1 181 ? 13.094 4.871 2.438 1 97.88 181 PRO B N 1
ATOM 3098 C CA . PRO B 1 181 ? 13.5 3.709 3.232 1 97.88 181 PRO B CA 1
ATOM 3099 C C . PRO B 1 181 ? 12.695 3.568 4.523 1 97.88 181 PRO B C 1
ATOM 3101 O O . PRO B 1 181 ? 11.867 4.426 4.832 1 97.88 181 PRO B O 1
ATOM 3104 N N . GLY B 1 182 ? 12.945 2.52 5.195 1 98.62 182 GLY B N 1
ATOM 3105 C CA . GLY B 1 182 ? 12.07 2.133 6.293 1 98.62 182 GLY B CA 1
ATOM 3106 C C . GLY B 1 182 ? 12.039 3.15 7.418 1 98.62 182 GLY B C 1
ATOM 3107 O O . GLY B 1 182 ? 12.992 3.912 7.598 1 98.62 182 GLY B O 1
ATOM 3108 N N . PHE B 1 183 ? 11.008 3.133 8.195 1 98.25 183 PHE B N 1
ATOM 3109 C CA . PHE B 1 183 ? 10.734 4.07 9.281 1 98.25 183 PHE B CA 1
ATOM 3110 C C . PHE B 1 183 ? 11.695 3.85 10.445 1 98.25 183 PHE B C 1
ATOM 3112 O O . PHE B 1 183 ? 11.938 2.711 10.852 1 98.25 183 PHE B O 1
ATOM 3119 N N . GLU B 1 184 ? 12.164 4.934 10.906 1 95.88 184 GLU B N 1
ATOM 3120 C CA . GLU B 1 184 ? 12.859 5.02 12.188 1 95.88 184 GLU B CA 1
ATOM 3121 C C . GLU B 1 184 ? 12.391 6.234 12.984 1 95.88 184 GLU B C 1
ATOM 3123 O O . GLU B 1 184 ? 12.227 7.324 12.438 1 95.88 184 GLU B O 1
ATOM 3128 N N . PHE B 1 185 ? 12.25 6.027 14.266 1 93.44 185 PHE B N 1
ATOM 3129 C CA . PHE B 1 185 ? 11.781 7.125 15.109 1 93.44 185 PHE B CA 1
ATOM 3130 C C . PHE B 1 185 ? 12.727 8.312 15.023 1 93.44 185 PHE B C 1
ATOM 3132 O O . PHE B 1 185 ? 12.289 9.469 15.109 1 93.44 185 PHE B O 1
ATOM 3139 N N . THR B 1 186 ? 13.969 8.047 14.805 1 93.56 186 THR B N 1
ATOM 3140 C CA . THR B 1 186 ? 14.953 9.117 14.695 1 93.56 186 THR B CA 1
ATOM 3141 C C . THR B 1 186 ? 14.695 9.953 13.445 1 93.56 186 THR B C 1
ATOM 3143 O O . THR B 1 186 ? 15.227 11.055 13.312 1 93.56 186 THR B O 1
ATOM 3146 N N . ASP B 1 187 ? 13.922 9.438 12.508 1 95.75 187 ASP B N 1
ATOM 3147 C CA . ASP B 1 187 ? 13.617 10.133 11.258 1 95.75 187 ASP B CA 1
ATOM 3148 C C . ASP B 1 187 ? 12.242 10.797 11.32 1 95.75 187 ASP B C 1
ATOM 3150 O O . ASP B 1 187 ? 11.688 11.18 10.289 1 95.75 187 ASP B O 1
ATOM 3154 N N . HIS B 1 188 ? 11.711 10.945 12.516 1 96.94 188 HIS B N 1
ATOM 3155 C CA . HIS B 1 188 ? 10.344 11.391 12.75 1 96.94 188 HIS B CA 1
ATOM 3156 C C . HIS B 1 188 ? 10.305 12.555 13.734 1 96.94 188 HIS B C 1
ATOM 3158 O O . HIS B 1 188 ? 11.039 12.562 14.719 1 96.94 188 HIS B O 1
ATOM 3164 N N . ASP B 1 189 ? 9.438 13.562 13.469 1 97.38 189 ASP B N 1
ATOM 3165 C CA . ASP B 1 189 ? 9.203 14.594 14.469 1 97.38 189 ASP B CA 1
ATOM 3166 C C . ASP B 1 189 ? 7.785 15.148 14.367 1 97.38 189 ASP B C 1
ATOM 3168 O O . ASP B 1 189 ? 7.156 15.07 13.312 1 97.38 189 ASP B O 1
ATOM 3172 N N . PHE B 1 190 ? 7.285 15.672 15.469 1 98.25 190 PHE B N 1
ATOM 3173 C CA . PHE B 1 190 ? 6.023 16.406 15.5 1 98.25 190 PHE B CA 1
ATOM 3174 C C . PHE B 1 190 ? 6.23 17.859 15.148 1 98.25 190 PHE B C 1
ATOM 3176 O O . PHE B 1 190 ? 7.344 18.391 15.25 1 98.25 190 PHE B O 1
ATOM 3183 N N . LEU B 1 191 ? 5.172 18.5 14.703 1 98.38 191 LEU B N 1
ATOM 3184 C CA . LEU B 1 191 ? 5.23 19.922 14.406 1 98.38 191 LEU B CA 1
ATOM 3185 C C . LEU B 1 191 ? 5.051 20.75 15.672 1 98.38 191 LEU B C 1
ATOM 3187 O O . LEU B 1 191 ? 3.957 20.781 16.25 1 98.38 191 LEU B O 1
ATOM 3191 N N . PRO B 1 192 ? 6.082 21.406 16.062 1 97.31 192 PRO B N 1
ATOM 3192 C CA . PRO B 1 192 ? 5.895 22.328 17.188 1 97.31 192 PRO B CA 1
ATOM 3193 C C . PRO B 1 192 ? 5.117 23.578 16.812 1 97.31 192 PRO B C 1
ATOM 3195 O O . PRO B 1 192 ? 5.188 24.031 15.664 1 97.31 192 PRO B O 1
ATOM 3198 N N . ARG B 1 193 ? 4.535 24.172 17.781 1 97.31 193 ARG B N 1
ATOM 3199 C CA . ARG B 1 193 ? 3.742 25.375 17.531 1 97.31 193 ARG B CA 1
ATOM 3200 C C . ARG B 1 193 ? 4.598 26.484 16.922 1 97.31 193 ARG B C 1
ATOM 3202 O O . ARG B 1 193 ? 4.195 27.125 15.953 1 97.31 193 ARG B O 1
ATOM 3209 N N . LYS B 1 194 ? 5.734 26.703 17.5 1 96.75 194 LYS B N 1
ATOM 3210 C CA . LYS B 1 194 ? 6.613 27.766 17.016 1 96.75 194 LYS B CA 1
ATOM 3211 C C . LYS B 1 194 ? 6.977 27.531 15.547 1 96.75 194 LYS B C 1
ATOM 3213 O O . LYS B 1 194 ? 7.008 28.484 14.758 1 96.75 194 LYS B O 1
ATOM 3218 N N . LYS B 1 195 ? 7.254 26.312 15.242 1 97.06 195 LYS B N 1
ATOM 3219 C CA . LYS B 1 195 ? 7.594 25.984 13.859 1 97.06 195 LYS B CA 1
ATOM 3220 C C . LYS B 1 195 ? 6.402 26.219 12.93 1 97.06 195 LYS B C 1
ATOM 3222 O O . LYS B 1 195 ? 6.57 26.688 11.797 1 97.06 195 LYS B O 1
ATOM 3227 N N . MET B 1 196 ? 5.238 25.922 13.375 1 97.94 196 MET B N 1
ATOM 3228 C CA . MET B 1 196 ? 4.051 26.203 12.578 1 97.94 196 MET B CA 1
ATOM 3229 C C . MET B 1 196 ? 3.926 27.703 12.305 1 97.94 196 MET B C 1
ATOM 3231 O O . MET B 1 196 ? 3.625 28.109 11.18 1 97.94 196 MET B O 1
ATOM 3235 N N . GLU B 1 197 ? 4.227 28.484 13.273 1 97.38 197 GLU B N 1
ATOM 3236 C CA . GLU B 1 197 ? 4.133 29.938 13.141 1 97.38 197 GLU B CA 1
ATOM 3237 C C . GLU B 1 197 ? 5.16 30.469 12.148 1 97.38 197 GLU B C 1
ATOM 3239 O O . GLU B 1 197 ? 4.922 31.484 11.477 1 97.38 197 GLU B O 1
ATOM 3244 N N . ASP B 1 198 ? 6.234 29.734 12.102 1 96.31 198 ASP B N 1
ATOM 3245 C CA . ASP B 1 198 ? 7.258 30.109 11.125 1 96.31 198 ASP B CA 1
ATOM 3246 C C . ASP B 1 198 ? 6.836 29.719 9.711 1 96.31 198 ASP B C 1
ATOM 3248 O O . ASP B 1 198 ? 7.133 30.438 8.758 1 96.31 198 ASP B O 1
ATOM 3252 N N . LEU B 1 199 ? 6.094 28.672 9.578 1 97.38 199 LEU B N 1
ATOM 3253 C CA . LEU B 1 199 ? 5.809 28.078 8.266 1 97.38 199 LEU B CA 1
ATOM 3254 C C . LEU B 1 199 ? 4.551 28.688 7.66 1 97.38 199 LEU B C 1
ATOM 3256 O O . LEU B 1 199 ? 4.391 28.703 6.441 1 97.38 199 LEU B O 1
ATOM 3260 N N . LEU B 1 200 ? 3.648 29.234 8.523 1 97.75 200 LEU B N 1
ATOM 3261 C CA . LEU B 1 200 ? 2.324 29.609 8.039 1 97.75 200 LEU B CA 1
ATOM 3262 C C . LEU B 1 200 ? 1.983 31.031 8.453 1 97.75 200 LEU B C 1
ATOM 3264 O O . LEU B 1 200 ? 2.635 31.609 9.336 1 97.75 200 LEU B O 1
ATOM 3268 N N . THR B 1 201 ? 0.944 31.609 7.75 1 97 201 THR B N 1
ATOM 3269 C CA . THR B 1 201 ? 0.432 32.906 8.18 1 97 201 THR B CA 1
ATOM 3270 C C . THR B 1 201 ? -0.304 32.781 9.508 1 97 201 THR B C 1
ATOM 3272 O O . THR B 1 201 ? -0.706 31.688 9.906 1 97 201 THR B O 1
ATOM 3275 N N . ALA B 1 202 ? -0.527 33.875 10.141 1 97.31 202 ALA B N 1
ATOM 3276 C CA . ALA B 1 202 ? -1.216 33.906 11.43 1 97.31 202 ALA B CA 1
ATOM 3277 C C . ALA B 1 202 ? -2.629 33.344 11.305 1 97.31 202 ALA B C 1
ATOM 3279 O O . ALA B 1 202 ? -3.094 32.594 12.18 1 97.31 202 ALA B O 1
ATOM 3280 N N . GLU B 1 203 ? -3.264 33.688 10.258 1 96.75 203 GLU B N 1
ATOM 3281 C CA . GLU B 1 203 ? -4.617 33.188 10.023 1 96.75 203 GLU B CA 1
ATOM 3282 C C . GLU B 1 203 ? -4.637 31.672 9.844 1 96.75 203 GLU B C 1
ATOM 3284 O O . GLU B 1 203 ? -5.492 30.984 10.406 1 96.75 203 GLU B O 1
ATOM 3289 N N . GLN B 1 204 ? -3.736 31.172 9.133 1 97.38 204 GLN B N 1
ATOM 3290 C CA . GLN B 1 204 ? -3.643 29.734 8.898 1 97.38 204 GLN B CA 1
ATOM 3291 C C . GLN B 1 204 ? -3.334 28.984 10.188 1 97.38 204 GLN B C 1
ATOM 3293 O O . GLN B 1 204 ? -3.881 27.906 10.438 1 97.38 204 GLN B O 1
ATOM 3298 N N . VAL B 1 205 ? -2.455 29.5 10.953 1 98.12 205 VAL B N 1
ATOM 3299 C CA . VAL B 1 205 ? -2.129 28.906 12.242 1 98.12 205 VAL B CA 1
ATOM 3300 C C . VAL B 1 205 ? -3.387 28.828 13.109 1 98.12 205 VAL B C 1
ATOM 3302 O O . VAL B 1 205 ? -3.672 27.781 13.695 1 98.12 205 VAL B O 1
ATOM 3305 N N . GLN B 1 206 ? -4.129 29.891 13.141 1 97.5 206 GLN B N 1
ATOM 3306 C CA . GLN B 1 206 ? -5.348 29.922 13.938 1 97.5 206 GLN B CA 1
ATOM 3307 C C . GLN B 1 206 ? -6.332 28.844 13.484 1 97.5 206 GLN B C 1
ATOM 3309 O O . GLN B 1 206 ? -7.023 28.25 14.312 1 97.5 206 GLN B O 1
ATOM 3314 N N . GLU B 1 207 ? -6.355 28.609 12.227 1 97.5 207 GLU B N 1
ATOM 3315 C CA . GLU B 1 207 ? -7.32 27.672 11.656 1 97.5 207 GLU B CA 1
ATOM 3316 C C . GLU B 1 207 ? -6.871 26.219 11.859 1 97.5 207 GLU B C 1
ATOM 3318 O O . GLU B 1 207 ? -7.695 25.312 11.906 1 97.5 207 GLU B O 1
ATOM 3323 N N . LEU B 1 208 ? -5.527 25.969 12.031 1 98.12 208 LEU B N 1
ATOM 3324 C CA . LEU B 1 208 ? -5.047 24.594 11.906 1 98.12 208 LEU B CA 1
ATOM 3325 C C . LEU B 1 208 ? -4.375 24.141 13.203 1 98.12 208 LEU B C 1
ATOM 3327 O O . LEU B 1 208 ? -4.027 22.969 13.344 1 98.12 208 LEU B O 1
ATOM 3331 N N . ASP B 1 209 ? -4.164 25.016 14.18 1 97.31 209 ASP B N 1
ATOM 3332 C CA . ASP B 1 209 ? -3.318 24.703 15.328 1 97.31 209 ASP B CA 1
ATOM 3333 C C . ASP B 1 209 ? -3.949 23.609 16.188 1 97.31 209 ASP B C 1
ATOM 3335 O O . ASP B 1 209 ? -3.264 22.969 17 1 97.31 209 ASP B O 1
ATOM 3339 N N . TRP B 1 210 ? -5.34 23.344 16.031 1 96.44 210 TRP B N 1
ATOM 3340 C CA . TRP B 1 210 ? -5.988 22.281 16.781 1 96.44 210 TRP B CA 1
ATOM 3341 C C . TRP B 1 210 ? -5.477 20.906 16.344 1 96.44 210 TRP B C 1
ATOM 3343 O O . TRP B 1 210 ? -5.727 19.906 17.016 1 96.44 210 TRP B O 1
ATOM 3353 N N . MET B 1 211 ? -4.711 20.859 15.258 1 97.75 211 MET B N 1
ATOM 3354 C CA . MET B 1 211 ? -4.184 19.625 14.711 1 97.75 211 MET B CA 1
ATOM 3355 C C . MET B 1 211 ? -2.771 19.359 15.219 1 97.75 211 MET B C 1
ATOM 3357 O O . MET B 1 211 ? -2.123 18.391 14.797 1 97.75 211 MET B O 1
ATOM 3361 N N . LEU B 1 212 ? -2.23 20.25 16.031 1 97.88 212 LEU B N 1
ATOM 3362 C CA . LEU B 1 212 ? -0.938 20.031 16.672 1 97.88 212 LEU B CA 1
ATOM 3363 C C . LEU B 1 212 ? -1.068 19.047 17.844 1 97.88 212 LEU B C 1
ATOM 3365 O O . LEU B 1 212 ? -2.129 18.953 18.469 1 97.88 212 LEU B O 1
ATOM 3369 N N . ARG B 1 213 ? 0.048 18.375 18.047 1 94.5 213 ARG B N 1
ATOM 3370 C CA . ARG B 1 213 ? 0.089 17.5 19.203 1 94.5 213 ARG B CA 1
ATOM 3371 C C . ARG B 1 213 ? 0.032 18.312 20.5 1 94.5 213 ARG B C 1
ATOM 3373 O O . ARG B 1 213 ? 0.77 19.297 20.656 1 94.5 213 ARG B O 1
ATOM 3380 N N . THR B 1 214 ? -0.976 18.016 21.328 1 80.88 214 THR B N 1
ATOM 3381 C CA . THR B 1 214 ? -1.069 18.688 22.609 1 80.88 214 THR B CA 1
ATOM 3382 C C . THR B 1 214 ? -0.099 18.062 23.609 1 80.88 214 THR B C 1
ATOM 3384 O O . THR B 1 214 ? -0.014 16.844 23.734 1 80.88 214 THR B O 1
ATOM 3387 N N . GLU B 1 215 ? 1.047 18.75 23.891 1 63.34 215 GLU B N 1
ATOM 3388 C CA . GLU B 1 215 ? 1.998 18.297 24.906 1 63.34 215 GLU B CA 1
ATOM 3389 C C . GLU B 1 215 ? 1.305 18.062 26.25 1 63.34 215 GLU B C 1
ATOM 3391 O O . GLU B 1 215 ? 0.497 18.891 26.688 1 63.34 215 GLU B O 1
ATOM 3396 N N . LYS B 1 216 ? 1.081 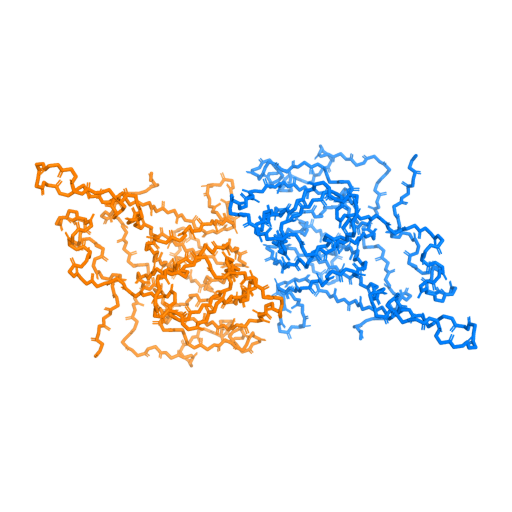16.781 26.5 1 47.81 216 LYS B N 1
ATOM 3397 C CA . LYS B 1 216 ? 0.667 16.594 27.891 1 47.81 216 LYS B CA 1
ATOM 3398 C C . LYS B 1 216 ? 1.818 16.875 28.844 1 47.81 216 LYS B C 1
ATOM 3400 O O . LYS B 1 216 ? 2.982 16.641 28.516 1 47.81 216 LYS B O 1
#

InterPro domains:
  IPR009327 Cupin domain of unknown function DUF985 [PF06172] (29-190)
  IPR009327 Cupin domain of unknown function DUF985 [cd06121] (31-196)
  IPR011051 RmlC-like cupin domain superfamily [SSF51182] (20-213)
  IPR014710 RmlC-like jelly roll fold [G3DSA:2.60.120.10] (5-214)
  IPR039935 Uncharacterized protein YML079W-like [PTHR33387] (19-202)

pLDDT: mean 92.7, std 12.1, range [42.25, 98.94]

Nearest PDB structures (foldseek):
  1xe7-assembly2_C-2  TM=8.622E-01  e=3.558E-21  Saccharomyces cerevisiae
  1xe7-assembly1_A  TM=8.591E-01  e=5.003E-21  Saccharomyces cerevisiae
  1xe8-assembly2_C-2  TM=8.184E-01  e=3.558E-21  Saccharomyces cerevisiae
  1xe7-assembly1_B  TM=8.132E-01  e=1.390E-20  Saccharomyces cerevisiae
  1xe8-assembly1_B  TM=8.209E-01  e=1.846E-20  Saccharomyces cerevisiae

Sequence (432 aa):
MDISISQIKPAFPTPANPSQEAEAPAIKTTINALNLQPHPEGGYFVETDRDPHRVPNPYQSAESDTDKTRSASTTIHYLLTPQRPLGVFHRNKSRTVHVWQGGRGRYVIIHADEVESSDSGPEGAKAKARIETFVVGPRVELGEKMQWIVEGGKYKSSLLLPDEPEGEKSSGLLISEVVVPGFEFTDHDFLPRKKMEDLLTAEQVQELDWMLRTEKMDISISQIKPAFPTPANPSQEAEAPAIKTTINALNLQPHPEGGYFVETDRDPHRVPNPYQSAESDTDKTRSASTTIHYLLTPQRPLGVFHRNKSRTVHVWQGGRGRYVIIHADEVESSDSGPEGAKAKARIETFVVGPRVELGEKMQWIVEGGKYKSSLLLPDEPEGEKSSGLLISEVVVPGFEFTDHDFLPRKKMEDLLTAEQVQELDWMLRTEK

Radius of gyration: 23.25 Å; Cα contacts (8 Å, |Δi|>4): 972; chains: 2; bounding box: 53×78×56 Å

Foldseek 3Di:
DPDDLLPDDALADADPDFDLVPFDPLLNVVCVVQVWDADPQWFTKDWPDFAPDWDADPVDDPDPPPDRIFGQKTKMKGKAGNNTFKRFWKFFQWKKKKAWDDAKKKKKKWPQVVQVVDDPPDDDQGDATDIDMAMADDPVVVPHDRIDMDGGPMIMMMGGDDRDNPDNHISITIMMMMTGRYDDVVRMDFDDLVNNVSRHPPVSCVSRVVRGDDDD/DPDDLLPDDALADADPDFDLVPFDPLLNVVCVVQVWDADPQWFTKDWPDFAPDWDADPVDDPDPDPDRIFTQKTKMKGKAGNNTFKRFWKFFQWKKKKAWDDAKKKKKKWQQVVQVPDDPDDDPQGDATDIDMAMADDPVVVPHHRIDMDGGPMIMMMGGDDRDNPDNHISITIMMMMTGRYDDVVRMDFDDLVNNVSRHPPVSCVSRVVRGDDDD

Solvent-accessible surface area (backbone atoms only — not comparable to full-atom values): 23194 Å² total; per-residue (Å²): 114,88,66,60,69,83,68,58,64,81,72,50,66,71,53,95,75,57,46,71,84,77,42,55,69,70,48,41,51,49,37,59,61,66,59,44,39,81,33,97,50,38,23,28,27,35,80,76,44,68,45,85,54,71,35,78,36,89,74,65,53,75,94,77,60,84,63,67,50,29,33,45,26,26,32,30,45,37,33,29,30,69,47,30,25,45,32,29,29,28,31,36,61,42,27,33,44,37,34,43,54,40,44,17,29,35,38,42,34,37,38,43,50,75,44,68,70,52,68,77,62,87,86,77,76,74,65,62,36,56,75,46,48,51,48,34,25,87,48,45,82,77,64,23,34,48,61,52,74,46,59,40,46,28,34,37,26,37,36,36,36,35,62,40,94,91,47,88,49,58,82,24,26,34,31,37,38,41,24,48,46,23,78,48,72,90,43,46,48,69,53,48,70,67,56,46,58,61,35,34,54,73,68,54,39,71,48,47,55,86,42,38,69,77,82,125,115,87,64,61,68,82,67,58,64,81,73,52,69,71,54,92,74,59,48,72,85,77,41,55,68,71,48,41,50,51,36,58,62,65,59,45,40,81,34,96,51,36,24,27,26,34,79,78,44,66,44,86,54,70,36,77,36,88,72,65,54,77,93,78,60,84,64,66,49,30,32,46,27,26,33,30,45,38,34,28,31,68,47,29,26,44,32,28,30,27,29,36,60,42,28,31,44,36,36,42,54,40,44,16,27,35,38,40,34,37,38,42,50,76,43,68,71,54,66,78,60,86,85,81,76,75,65,62,37,56,76,45,49,50,49,33,25,84,50,45,84,78,64,23,34,47,63,50,71,49,59,40,46,28,33,38,28,37,34,37,36,35,63,39,93,88,48,87,49,60,81,25,26,35,30,37,40,40,22,48,46,24,79,48,73,90,44,48,48,68,54,48,69,68,57,46,57,62,35,35,55,72,67,54,39,71,50,48,53,87,42,38,68,78,82,126

Organism: Penicillium patulum (NCBI:txid5078)